Protein AF-0000000067928089 (afdb_homodimer)

Secondary structure (DSSP, 8-state):
---GGGEEPEEEEGGGT-SS--HHHHGGGHHHHHHTTEEEEEEE-S-GGG--HHHHHHHHHHHT-EEEEEEEE-TT--TTT-HHHHHHHHHHHHHHHHHHT-SEEEEEEEEETTB--SSPPPHHHHHHHHHHHHHHHHHHHTTT-EEEE----TTTBSS--SHHHHHHHHHHH--TTEEEEEEHHHHHHH-S-HHHHHHHHGGGEEEEEE--TTSSSTTSSS--HHHHHHHHHHTT--S-EEE---SS--HHHHHHHT--S-SSSSTTHHHHTHHHHHHHHHHHTT-EE-/---GGGEEPEEEEGGGT-SS--HHHHGGGHHHHHHTTEEEEEEE-S-GGG--HHHHHHHHHHHT-EEEEEEEE-TT--TTT-HHHHHHHHHHHHHHHHHHT-SEEEEEEEEETTB--SSPPPHHHHHHHHHHHHHHHHHHHTTT-EEEE----TTTBSS--SHHHHHHHHHHH--TTEEEEEEHHHHHHH-S-HHHHHHHHGGGEEEEEE--TTSSSTTSSS--HHHHHHHHHHTT--S-EEE---SS--HHHHHHHT--S-SSSSTTHHHHTHHHHHHHHHHHTT-EE-

Solvent-accessible surface area (backbone atoms only — not comparable to full-atom values): 28722 Å² total; per-residue (Å²): 128,84,53,79,89,65,33,20,36,18,28,37,32,43,25,57,79,31,53,51,79,46,64,86,71,47,56,82,45,41,68,62,40,46,74,72,28,47,32,29,42,32,37,61,48,84,55,49,87,72,56,58,39,67,60,50,28,50,51,28,62,73,72,65,34,46,54,38,40,28,40,59,39,53,72,88,49,44,36,60,85,37,36,68,60,44,49,56,63,46,47,54,48,54,50,47,26,55,59,44,67,26,56,34,40,36,32,30,72,62,46,27,54,40,42,61,86,42,45,54,64,49,69,65,52,53,50,27,31,38,54,37,46,43,51,47,41,51,56,33,44,77,66,67,24,32,39,23,39,36,41,30,33,55,75,30,19,50,79,35,39,36,34,52,49,47,41,53,48,46,62,69,48,60,58,87,47,53,28,34,26,47,35,42,38,25,40,52,37,51,26,51,34,52,46,59,32,46,60,46,22,51,92,38,55,59,37,34,37,47,32,22,37,51,36,25,30,48,87,60,24,54,57,60,54,63,57,41,33,33,27,46,45,73,70,62,67,59,49,43,46,21,40,44,34,53,63,26,60,37,75,89,50,14,38,56,66,50,52,51,61,78,38,40,96,53,56,64,37,41,56,72,46,13,49,59,46,50,43,50,42,26,43,76,41,71,36,42,62,64,129,84,52,79,87,64,32,20,37,18,27,36,33,41,25,58,78,31,52,54,79,45,63,85,70,47,56,82,45,43,68,62,41,47,74,74,27,46,32,29,42,32,37,62,49,84,53,48,88,72,57,60,38,67,60,50,28,49,50,29,61,72,71,64,34,47,54,38,41,29,39,56,40,54,73,87,48,42,36,59,85,37,37,67,60,45,48,58,64,44,46,55,49,51,50,48,26,54,58,42,66,24,58,36,42,36,32,30,71,62,45,27,54,43,42,60,85,43,45,54,65,47,69,66,52,53,52,26,30,38,54,37,46,44,54,48,41,52,57,32,46,77,65,67,25,32,39,22,40,35,41,30,31,55,73,30,18,50,78,35,40,36,35,52,50,46,41,53,48,46,61,69,46,62,57,85,46,53,29,35,27,47,33,42,38,26,40,54,37,51,25,52,32,55,47,60,31,44,62,48,21,50,93,39,54,58,38,35,36,45,32,23,35,49,34,26,30,48,88,59,25,54,59,61,56,64,56,40,33,34,28,45,44,72,71,61,68,59,49,44,45,21,40,43,36,53,63,26,60,37,75,89,49,14,39,55,67,50,53,51,60,77,39,40,96,52,57,64,38,41,56,74,45,13,49,58,46,50,44,51,42,26,43,76,40,71,34,42,62,64

Radius of gyration: 24.64 Å; Cα contacts (8 Å, |Δi|>4): 1255; chains: 2; bounding box: 46×76×65 Å

InterPro domains:
  IPR013022 Xylose isomerase-like, TIM barrel domain [PF01261] (31-259)
  IPR036237 Xylose isomerase-like superfamily [SSF51658] (7-278)
  IPR050312 IolE/XylA/MocC-like [PTHR12110] (1-279)

pLDDT: mean 94.79, std 8.37, range [29.94, 98.92]

Nearest PDB structures (foldseek):
  7dz2-assembly1_C  TM=9.523E-01  e=5.573E-34  Sinorhizobium fredii CCBAU 83666
  7ero-assembly1_D  TM=9.388E-01  e=3.739E-31  Agrobacterium sp. SUL3
  7cj9-assembly4_G  TM=9.215E-01  e=1.176E-25  Methylomonas sp. DH-1
  3vyl-assembly1_B  TM=9.339E-01  e=4.122E-25  Mesorhizobium loti
  2qum-assembly1_B  TM=8.944E-01  e=3.139E-24  Pseudomonas cichorii

Sequence (580 aa):
MNNEADMNTFGLHTFAIAPVWDLARIEPQMDRLKELGIGLMEIPLLRPEEIDTKRTRGFANHYGVELIPSLGLPRALDVVERPDEALDFLQPAFKVCNEVGAEALGGVTYGTIGKTTGRAPTQREIDGMCRFLERAAKSAKSRSLKLGIEPCNRYETHLINRGIDAARIIERVGAENIFIHLDTYHMHIEEESFASGFEAAAPYLGYVHVSEANRGVPGRGMLNWAACMKAIADIGYQGAITLESMNHVDVDIAGGLAVWRPVAEDPRDVIEVGLPFLREEAKKAGLTLGMNNEADMNTFGLHTFAIAPVWDLARIEPQMDRLKELGIGLMEIPLLRPEEIDTKRTRGFANHYGVELIPSLGLPRALDVVERPDEALDFLQPAFKVCNEVGAEALGGVTYGTIGKTTGRAPTQREIDGMCRFLERAAKSAKSRSLKLGIEPCNRYETHLINRGIDAARIIERVGAENIFIHLDTYHMHIEEESFASGFEAAAPYLGYVHVSEANRGVPGRGMLNWAACMKAIADIGYQGAITLESMNHVDVDIAGGLAVWRPVAEDPRDVIEVGLPFLREEAKKAGLTLG

Structure (mmCIF, N/CA/C/O backbone):
data_AF-0000000067928089-model_v1
#
loop_
_entity.id
_entity.type
_entity.pdbx_description
1 polymer 'Xylose isomerase domain-containing protein'
#
loop_
_atom_site.group_PDB
_atom_site.id
_atom_site.type_symbol
_atom_site.label_atom_id
_atom_site.label_alt_id
_atom_site.label_comp_id
_atom_site.label_asym_id
_atom_site.label_entity_id
_atom_site.label_seq_id
_atom_site.pdbx_PDB_ins_code
_atom_site.Cartn_x
_atom_site.Cartn_y
_atom_site.Cartn_z
_atom_site.occupancy
_atom_site.B_iso_or_equiv
_atom_site.auth_seq_id
_atom_site.auth_comp_id
_atom_site.auth_asym_id
_atom_site.auth_atom_id
_atom_site.pdbx_PDB_model_num
ATOM 1 N N . MET A 1 1 ? -12.22 -16.033 -35.729 1 29.94 1 MET A N 1
ATOM 2 C CA . MET A 1 1 ? -11.887 -17.285 -35.056 1 29.94 1 MET A CA 1
ATOM 3 C C . MET A 1 1 ? -10.69 -17.103 -34.129 1 29.94 1 MET A C 1
ATOM 5 O O . MET A 1 1 ? -9.546 -17.064 -34.586 1 29.94 1 MET A O 1
ATOM 9 N N . ASN A 1 2 ? -10.666 -16.148 -33.148 1 41.95 2 ASN A N 1
ATOM 10 C CA . ASN A 1 2 ? -9.553 -15.873 -32.245 1 41.95 2 ASN A CA 1
ATOM 11 C C . ASN A 1 2 ? -8.888 -17.161 -31.768 1 41.95 2 ASN A C 1
ATOM 13 O O . ASN A 1 2 ? -9.551 -18.041 -31.216 1 41.95 2 ASN A O 1
ATOM 17 N N . ASN A 1 3 ? -7.886 -17.597 -32.326 1 46.17 3 ASN A N 1
ATOM 18 C CA . ASN A 1 3 ? -7.21 -18.874 -32.122 1 46.17 3 ASN A CA 1
ATOM 19 C C . ASN A 1 3 ? -7.01 -19.173 -30.639 1 46.17 3 ASN A C 1
ATOM 21 O O . ASN A 1 3 ? -6.668 -18.279 -29.863 1 46.17 3 ASN A O 1
ATOM 25 N N . GLU A 1 4 ? -7.642 -20.311 -30.161 1 51.84 4 GLU A N 1
ATOM 26 C CA . GLU A 1 4 ? -7.445 -20.878 -28.83 1 51.84 4 GLU A CA 1
ATOM 27 C C . GLU A 1 4 ? -6.041 -20.586 -28.309 1 51.84 4 GLU A C 1
ATOM 29 O O . GLU A 1 4 ? -5.846 -20.402 -27.105 1 51.84 4 GLU A O 1
ATOM 34 N N . ALA A 1 5 ? -5.039 -20.465 -29.294 1 52.78 5 ALA A N 1
ATOM 35 C CA . ALA A 1 5 ? -3.623 -20.264 -28.994 1 52.78 5 ALA A CA 1
ATOM 36 C C . ALA A 1 5 ? -3.368 -18.852 -28.475 1 52.78 5 ALA A C 1
ATOM 38 O O . ALA A 1 5 ? -2.372 -18.607 -27.789 1 52.78 5 ALA A O 1
ATOM 39 N N . ASP A 1 6 ? -4.374 -17.946 -28.505 1 73.49 6 ASP A N 1
ATOM 40 C CA . ASP A 1 6 ? -4.134 -16.544 -28.177 1 73.49 6 ASP A CA 1
ATOM 41 C C . ASP A 1 6 ? -4.927 -16.126 -26.941 1 73.49 6 ASP A C 1
ATOM 43 O O . ASP A 1 6 ? -5.094 -14.933 -26.678 1 73.49 6 ASP A O 1
ATOM 47 N N . MET A 1 7 ? -5.345 -17.224 -26.191 1 90.72 7 MET A N 1
ATOM 48 C CA . MET A 1 7 ? -6.231 -16.938 -25.066 1 90.72 7 MET A CA 1
ATOM 49 C C . MET A 1 7 ? -5.521 -17.182 -23.739 1 90.72 7 MET A C 1
ATOM 51 O O . MET A 1 7 ? -4.793 -18.165 -23.591 1 90.72 7 MET A O 1
ATOM 55 N N . ASN A 1 8 ? -5.639 -16.284 -22.923 1 97.8 8 ASN A N 1
ATOM 56 C CA . ASN A 1 8 ? -5.192 -16.494 -21.551 1 97.8 8 ASN A CA 1
ATOM 57 C C . ASN A 1 8 ? -6.21 -17.297 -20.746 1 97.8 8 ASN A C 1
ATOM 59 O O . ASN A 1 8 ? -7.417 -17.09 -20.882 1 97.8 8 ASN A O 1
ATOM 63 N N . THR A 1 9 ? -5.718 -18.291 -20.01 1 98.4 9 THR A N 1
ATOM 64 C CA . THR A 1 9 ? -6.618 -18.942 -19.066 1 98.4 9 THR A CA 1
ATOM 65 C C . THR A 1 9 ? -7.08 -17.959 -17.993 1 98.4 9 THR A C 1
ATOM 67 O O . THR A 1 9 ? -6.266 -17.235 -17.416 1 98.4 9 THR A O 1
ATOM 70 N N . PHE A 1 10 ? -8.358 -17.859 -17.836 1 98.7 10 PHE A N 1
ATOM 71 C CA . PHE A 1 10 ? -8.932 -16.996 -16.811 1 98.7 10 PHE A CA 1
ATOM 72 C C . PHE A 1 10 ? -9.115 -17.757 -15.503 1 98.7 10 PHE A C 1
ATOM 74 O O . PHE A 1 10 ? -9.771 -18.801 -15.473 1 98.7 10 PHE A O 1
ATOM 81 N N . GLY A 1 11 ? -8.516 -17.251 -14.422 1 98.69 11 GLY A N 1
ATOM 82 C CA . GLY A 1 11 ? -8.521 -17.971 -13.158 1 98.69 11 GLY A CA 1
ATOM 83 C C . GLY A 1 11 ? -9.205 -17.208 -12.04 1 98.69 11 GLY A C 1
ATOM 84 O O . GLY A 1 11 ? -9.493 -16.018 -12.179 1 98.69 11 GLY A O 1
ATOM 85 N N . LEU A 1 12 ? -9.44 -17.915 -10.97 1 98.47 12 LEU A N 1
ATOM 86 C CA . LEU A 1 12 ? -10.036 -17.358 -9.761 1 98.47 12 LEU A CA 1
ATOM 87 C C . LEU A 1 12 ? -9.369 -17.926 -8.513 1 98.47 12 LEU A C 1
ATOM 89 O O . LEU A 1 12 ? -9.314 -19.145 -8.334 1 98.47 12 LEU A O 1
ATOM 93 N N . HIS A 1 13 ? -8.819 -17.074 -7.77 1 97.71 13 HIS A N 1
ATOM 94 C CA . HIS A 1 13 ? -8.394 -17.466 -6.431 1 97.71 13 HIS A CA 1
ATOM 95 C C . HIS A 1 13 ? -9.593 -17.777 -5.541 1 97.71 13 HIS A C 1
ATOM 97 O O . HIS A 1 13 ? -10.49 -16.944 -5.387 1 97.71 13 HIS A O 1
ATOM 103 N N . THR A 1 14 ? -9.618 -18.794 -4.849 1 96.15 14 THR A N 1
ATOM 104 C CA . THR A 1 14 ? -10.85 -19.296 -4.251 1 96.15 14 THR A CA 1
ATOM 105 C C . THR A 1 14 ? -11.156 -18.566 -2.947 1 96.15 14 THR A C 1
ATOM 107 O O . THR A 1 14 ? -12.237 -18.728 -2.377 1 96.15 14 THR A O 1
ATOM 110 N N . PHE A 1 15 ? -10.319 -17.655 -2.484 1 93.91 15 PHE A N 1
ATOM 111 C CA . PHE A 1 15 ? -10.663 -16.746 -1.397 1 93.91 15 PHE A CA 1
ATOM 112 C C . PHE A 1 15 ? -11.891 -15.916 -1.754 1 93.91 15 PHE A C 1
ATOM 114 O O . PHE A 1 15 ? -12.556 -15.371 -0.87 1 93.91 15 PHE A O 1
ATOM 121 N N . ALA A 1 16 ? -12.144 -15.828 -3.007 1 94.64 16 ALA A N 1
ATOM 122 C CA . ALA A 1 16 ? -13.346 -15.124 -3.445 1 94.64 16 ALA A CA 1
ATOM 123 C C . ALA A 1 16 ? -14.606 -15.863 -3.003 1 94.64 16 ALA A C 1
ATOM 125 O O . ALA A 1 16 ? -15.686 -15.272 -2.932 1 94.64 16 ALA A O 1
ATOM 126 N N . ILE A 1 17 ? -14.455 -17.164 -2.628 1 94.42 17 ILE A N 1
ATOM 127 C CA . ILE A 1 17 ? -15.62 -18.01 -2.393 1 94.42 17 ILE A CA 1
ATOM 128 C C . ILE A 1 17 ? -15.573 -18.571 -0.973 1 94.42 17 ILE A C 1
ATOM 130 O O . ILE A 1 17 ? -16.608 -18.698 -0.315 1 94.42 17 ILE A O 1
ATOM 134 N N . ALA A 1 18 ? -14.364 -18.944 -0.534 1 93.1 18 ALA A N 1
ATOM 135 C CA . ALA A 1 18 ? -14.178 -19.627 0.744 1 93.1 18 ALA A CA 1
ATOM 136 C C . ALA A 1 18 ? -12.816 -19.296 1.349 1 93.1 18 ALA A C 1
ATOM 138 O O . ALA A 1 18 ? -11.855 -19.031 0.623 1 93.1 18 ALA A O 1
ATOM 139 N N . PRO A 1 19 ? -12.698 -19.303 2.662 1 91.79 19 PRO A N 1
ATOM 140 C CA . PRO A 1 19 ? -11.436 -18.951 3.316 1 91.79 19 PRO A CA 1
ATOM 141 C C . PRO A 1 19 ? -10.38 -20.046 3.189 1 91.79 19 PRO A C 1
ATOM 143 O O . PRO A 1 19 ? -9.204 -19.813 3.483 1 91.79 19 PRO A O 1
ATOM 146 N N . VAL A 1 20 ? -10.833 -21.248 2.862 1 93.37 20 VAL A N 1
ATOM 147 C CA . VAL A 1 20 ? -9.969 -22.394 2.598 1 93.37 20 VAL A CA 1
ATOM 148 C C . VAL A 1 20 ? -10.495 -23.17 1.393 1 93.37 20 VAL A C 1
ATOM 150 O O . VAL A 1 20 ? -11.615 -22.934 0.935 1 93.37 20 VAL A O 1
ATOM 153 N N . TRP A 1 21 ? -9.682 -24.022 0.837 1 95.77 21 TRP A N 1
ATOM 154 C CA . TRP A 1 21 ? -10.175 -24.928 -0.195 1 95.77 21 TRP A CA 1
ATOM 155 C C . TRP A 1 21 ? -11.286 -25.821 0.35 1 95.77 21 TRP A C 1
ATOM 157 O O . TRP A 1 21 ? -11.048 -26.652 1.229 1 95.77 21 TRP A O 1
ATOM 167 N N . ASP A 1 22 ? -12.449 -25.568 -0.069 1 95.75 22 ASP A N 1
ATOM 168 C CA . ASP A 1 22 ? -13.651 -26.261 0.386 1 95.75 22 ASP A CA 1
ATOM 169 C C . ASP A 1 22 ? -14.581 -26.574 -0.784 1 95.75 22 ASP A C 1
ATOM 171 O O . ASP A 1 22 ? -15.398 -25.738 -1.176 1 95.75 22 ASP A O 1
ATOM 175 N N . LEU A 1 23 ? -14.551 -27.787 -1.226 1 97.31 23 LEU A N 1
ATOM 176 C CA . LEU A 1 23 ? -15.3 -28.179 -2.415 1 97.31 23 LEU A CA 1
ATOM 177 C C . LEU A 1 23 ? -16.801 -28.058 -2.175 1 97.31 23 LEU A C 1
ATOM 179 O O . LEU A 1 23 ? -17.562 -27.777 -3.104 1 97.31 23 LEU A O 1
ATOM 183 N N . ALA A 1 24 ? -17.208 -28.266 -0.963 1 97.02 24 ALA A N 1
ATOM 184 C CA . ALA A 1 24 ? -18.633 -28.166 -0.657 1 97.02 24 ALA A CA 1
ATOM 185 C C . ALA A 1 24 ? -19.15 -26.752 -0.906 1 97.02 24 ALA A C 1
ATOM 187 O O . ALA A 1 24 ? -20.323 -26.561 -1.233 1 97.02 24 ALA A O 1
ATOM 188 N N . ARG A 1 25 ? -18.326 -25.778 -0.767 1 96.11 25 ARG A N 1
ATOM 189 C CA . ARG A 1 25 ? -18.696 -24.385 -0.991 1 96.11 25 ARG A CA 1
ATOM 190 C C . ARG A 1 25 ? -18.431 -23.974 -2.436 1 96.11 25 ARG A C 1
ATOM 192 O O . ARG A 1 25 ? -19.141 -23.13 -2.987 1 96.11 25 ARG A O 1
ATOM 199 N N . ILE A 1 26 ? -17.464 -24.549 -3.055 1 97.53 26 ILE A N 1
ATOM 200 C CA . ILE A 1 26 ? -16.99 -24.122 -4.367 1 97.53 26 ILE A CA 1
ATOM 201 C C . ILE A 1 26 ? -17.823 -24.788 -5.459 1 97.53 26 ILE A C 1
ATOM 203 O O . ILE A 1 26 ? -18.266 -24.127 -6.401 1 97.53 26 ILE A O 1
ATOM 207 N N . GLU A 1 27 ? -18.105 -26.029 -5.318 1 97.83 27 GLU A N 1
ATOM 208 C CA . GLU A 1 27 ? -18.718 -26.834 -6.369 1 97.83 27 GLU A CA 1
ATOM 209 C C . GLU A 1 27 ? -20.077 -26.27 -6.775 1 97.83 27 GLU A C 1
ATOM 211 O O . GLU A 1 27 ? -20.391 -26.187 -7.964 1 97.83 27 GLU A O 1
ATOM 216 N N . PRO A 1 28 ? -20.881 -25.837 -5.821 1 97.71 28 PRO A N 1
ATOM 217 C CA . PRO A 1 28 ? -22.197 -25.321 -6.204 1 97.71 28 PRO A CA 1
ATOM 218 C C . PRO A 1 28 ? -22.109 -24.081 -7.091 1 97.71 28 PRO A C 1
ATOM 220 O O . PRO A 1 28 ? -23.099 -23.696 -7.72 1 97.71 28 PRO A O 1
ATOM 223 N N . GLN A 1 29 ? -20.977 -23.493 -7.138 1 97.15 29 GLN A N 1
ATOM 224 C CA . GLN A 1 29 ? -20.828 -22.25 -7.888 1 97.15 29 GLN A CA 1
ATOM 225 C C . GLN A 1 29 ? -20.199 -22.504 -9.254 1 97.15 29 GLN A C 1
ATOM 227 O O . GLN A 1 29 ? -20.092 -21.589 -10.074 1 97.15 29 GLN A O 1
ATOM 232 N N . MET A 1 30 ? -19.817 -23.681 -9.563 1 97.92 30 MET A N 1
ATOM 233 C CA . MET A 1 30 ? -18.933 -23.959 -10.692 1 97.92 30 MET A CA 1
ATOM 234 C C . MET A 1 30 ? -19.646 -23.704 -12.016 1 97.92 30 MET A C 1
ATOM 236 O O . MET A 1 30 ? -19.033 -23.233 -12.976 1 97.92 30 MET A O 1
ATOM 240 N N . ASP A 1 31 ? -20.914 -24.036 -12.098 1 97.55 31 ASP A N 1
ATOM 241 C CA . ASP A 1 31 ? -21.619 -23.788 -13.352 1 97.55 31 ASP A CA 1
ATOM 242 C C . ASP A 1 31 ? -21.578 -22.306 -13.721 1 97.55 31 ASP A C 1
ATOM 244 O O . ASP A 1 31 ? -21.263 -21.953 -14.859 1 97.55 31 ASP A O 1
ATOM 248 N N . ARG A 1 32 ? -21.858 -21.543 -12.758 1 96.98 32 ARG A N 1
ATOM 249 C CA . ARG A 1 32 ? -21.83 -20.1 -12.973 1 96.98 32 ARG A CA 1
ATOM 250 C C . ARG A 1 32 ? -20.42 -19.623 -13.304 1 96.98 32 ARG A C 1
ATOM 252 O O . ARG A 1 32 ? -20.232 -18.799 -14.202 1 96.98 32 ARG A O 1
ATOM 259 N N . LEU A 1 33 ? -19.453 -20.077 -12.624 1 98 33 LEU A N 1
ATOM 260 C CA . LEU A 1 33 ? -18.064 -19.69 -12.841 1 98 33 LEU A CA 1
ATOM 261 C C . LEU A 1 33 ? -17.6 -20.091 -14.237 1 98 33 LEU A C 1
ATOM 263 O O . LEU A 1 33 ? -16.878 -19.34 -14.897 1 98 33 LEU A O 1
ATOM 267 N N . LYS A 1 34 ? -18.015 -21.264 -14.665 1 97.7 34 LYS A N 1
ATOM 268 C CA . LYS A 1 34 ? -17.686 -21.708 -16.016 1 97.7 34 LYS A CA 1
ATOM 269 C C . LYS A 1 34 ? -18.32 -20.796 -17.063 1 97.7 34 LYS A C 1
ATOM 271 O O . LYS A 1 34 ? -17.699 -20.487 -18.082 1 97.7 34 LYS A O 1
ATOM 276 N N . GLU A 1 35 ? -19.514 -20.352 -16.791 1 97.12 35 GLU A N 1
ATOM 277 C CA . GLU A 1 35 ? -20.185 -19.415 -17.687 1 97.12 35 GLU A CA 1
ATOM 278 C C . GLU A 1 35 ? -19.423 -18.096 -17.778 1 97.12 35 GLU A C 1
ATOM 280 O O . GLU A 1 35 ? -19.435 -17.437 -18.82 1 97.12 35 GLU A O 1
ATOM 285 N N . LEU A 1 36 ? -18.756 -17.8 -16.732 1 97.02 36 LEU A N 1
ATOM 286 C CA . LEU A 1 36 ? -17.994 -16.557 -16.68 1 97.02 36 LEU A CA 1
ATOM 287 C C . LEU A 1 36 ? -16.594 -16.754 -17.253 1 97.02 36 LEU A C 1
ATOM 289 O O . LEU A 1 36 ? -15.791 -15.818 -17.276 1 97.02 36 LEU A O 1
ATOM 293 N N . GLY A 1 37 ? -16.313 -17.981 -17.613 1 96.62 37 GLY A N 1
ATOM 294 C CA . GLY A 1 37 ? -15.094 -18.24 -18.364 1 96.62 37 GLY A CA 1
ATOM 295 C C . GLY A 1 37 ? -13.953 -18.737 -17.496 1 96.62 37 GLY A C 1
ATOM 296 O O . GLY A 1 37 ? -12.808 -18.807 -17.948 1 96.62 37 GLY A O 1
ATOM 297 N N . ILE A 1 38 ? -14.199 -19.169 -16.314 1 98.37 38 ILE A N 1
ATOM 298 C CA . ILE A 1 38 ? -13.143 -19.602 -15.406 1 98.37 38 ILE A CA 1
ATOM 299 C C . ILE A 1 38 ? -12.634 -20.979 -15.825 1 98.37 38 ILE A C 1
ATOM 301 O O . ILE A 1 38 ? -13.411 -21.933 -15.915 1 98.37 38 ILE A O 1
ATOM 305 N N . GLY A 1 39 ? -11.364 -20.979 -16.033 1 98.44 39 GLY A N 1
ATOM 306 C CA . GLY A 1 39 ? -10.728 -22.223 -16.435 1 98.44 39 GLY A CA 1
ATOM 307 C C . GLY A 1 39 ? -9.648 -22.679 -15.472 1 98.44 39 GLY A C 1
ATOM 308 O O . GLY A 1 39 ? -9.075 -23.757 -15.639 1 98.44 39 GLY A O 1
ATOM 309 N N . LEU A 1 40 ? -9.398 -21.882 -14.466 1 98.7 40 LEU A N 1
ATOM 310 C CA . LEU A 1 40 ? -8.383 -22.21 -13.471 1 98.7 40 LEU A CA 1
ATOM 311 C C . LEU A 1 40 ? -8.842 -21.811 -12.073 1 98.7 40 LEU A C 1
ATOM 313 O O . LEU A 1 40 ? -9.397 -20.726 -11.883 1 98.7 40 LEU A O 1
ATOM 317 N N . MET A 1 41 ? -8.692 -22.706 -11.144 1 98.61 41 MET A N 1
ATOM 318 C CA . MET A 1 41 ? -8.934 -22.443 -9.728 1 98.61 41 MET A CA 1
ATOM 319 C C . MET A 1 41 ? -7.629 -22.46 -8.94 1 98.61 41 MET A C 1
ATOM 321 O O . MET A 1 41 ? -6.839 -23.398 -9.06 1 98.61 41 MET A O 1
ATOM 325 N N . GLU A 1 42 ? -7.415 -21.449 -8.205 1 98.47 42 GLU A N 1
ATOM 326 C CA . GLU A 1 42 ? -6.235 -21.42 -7.346 1 98.47 42 GLU A CA 1
ATOM 327 C C . GLU A 1 42 ? -6.562 -21.92 -5.942 1 98.47 42 GLU A C 1
ATOM 329 O O . GLU A 1 42 ? -7.509 -21.444 -5.313 1 98.47 42 GLU A O 1
ATOM 334 N N . ILE A 1 43 ? -5.752 -22.783 -5.44 1 97.93 43 ILE A N 1
ATOM 335 C CA . ILE A 1 43 ? -5.935 -23.42 -4.14 1 97.93 43 ILE A CA 1
ATOM 336 C C . ILE A 1 43 ? -5.019 -22.764 -3.11 1 97.93 43 ILE A C 1
ATOM 338 O O . ILE A 1 43 ? -3.796 -22.911 -3.174 1 97.93 43 ILE A O 1
ATOM 342 N N . PRO A 1 44 ? -5.581 -22.044 -2.199 1 95.65 44 PRO A N 1
ATOM 343 C CA . PRO A 1 44 ? -4.726 -21.599 -1.096 1 95.65 44 PRO A CA 1
ATOM 344 C C . PRO A 1 44 ? -4.29 -22.747 -0.188 1 95.65 44 PRO A C 1
ATOM 346 O O . PRO A 1 44 ? -5.131 -23.396 0.44 1 95.65 44 PRO A O 1
ATOM 349 N N . LEU A 1 45 ? -3.038 -23.001 -0.108 1 95.29 45 LEU A N 1
ATOM 350 C CA . LEU A 1 45 ? -2.529 -24.107 0.696 1 95.29 45 LEU A CA 1
ATOM 351 C C . LEU A 1 45 ? -2.19 -23.642 2.108 1 95.29 45 LEU A C 1
ATOM 353 O O . LEU A 1 45 ? -1.014 -23.525 2.462 1 95.29 45 LEU A O 1
ATOM 357 N N . LEU A 1 46 ? -3.138 -23.557 2.906 1 90.75 46 LEU A N 1
ATOM 358 C CA . LEU A 1 46 ? -2.94 -23.187 4.303 1 90.75 46 LEU A CA 1
ATOM 359 C C . LEU A 1 46 ? -2.561 -24.404 5.14 1 90.75 46 LEU A C 1
ATOM 361 O O . LEU A 1 46 ? -1.693 -24.319 6.01 1 90.75 46 LEU A O 1
ATOM 365 N N . ARG A 1 47 ? -3.193 -25.478 4.785 1 92.08 47 ARG A N 1
ATOM 366 C CA . ARG A 1 47 ? -2.978 -26.778 5.414 1 92.08 47 ARG A CA 1
ATOM 367 C C . ARG A 1 47 ? -2.968 -27.894 4.374 1 92.08 47 ARG A C 1
ATOM 369 O O . ARG A 1 47 ? -3.963 -28.601 4.206 1 92.08 47 ARG A O 1
ATOM 376 N N . PRO A 1 48 ? -1.831 -28.029 3.79 1 94.83 48 PRO A N 1
ATOM 377 C CA . PRO A 1 48 ? -1.762 -28.966 2.666 1 94.83 48 PRO A CA 1
ATOM 378 C C . PRO A 1 48 ? -2.209 -30.376 3.045 1 94.83 48 PRO A C 1
ATOM 380 O O . PRO A 1 48 ? -2.802 -31.081 2.225 1 94.83 48 PRO A O 1
ATOM 383 N N . GLU A 1 49 ? -2.004 -30.75 4.263 1 92.92 49 GLU A N 1
ATOM 384 C CA . GLU A 1 49 ? -2.292 -32.108 4.716 1 92.92 49 GLU A CA 1
ATOM 385 C C . GLU A 1 49 ? -3.796 -32.36 4.782 1 92.92 49 GLU A C 1
ATOM 387 O O . GLU A 1 49 ? -4.236 -33.511 4.836 1 92.92 49 GLU A O 1
ATOM 392 N N . GLU A 1 50 ? -4.522 -31.345 4.746 1 93.67 50 GLU A N 1
ATOM 393 C CA . GLU A 1 50 ? -5.968 -31.476 4.897 1 93.67 50 GLU A CA 1
ATOM 394 C C . GLU A 1 50 ? -6.662 -31.54 3.54 1 93.67 50 GLU A C 1
ATOM 396 O O . GLU A 1 50 ? -7.867 -31.787 3.464 1 93.67 50 GLU A O 1
ATOM 401 N N . ILE A 1 51 ? -5.928 -31.393 2.53 1 96.77 51 ILE A N 1
ATOM 402 C CA . ILE A 1 51 ? -6.525 -31.383 1.199 1 96.77 51 ILE A CA 1
ATOM 403 C C . ILE A 1 51 ? -6.828 -32.814 0.759 1 96.77 51 ILE A C 1
ATOM 405 O O . ILE A 1 51 ? -5.941 -33.671 0.759 1 96.77 51 ILE A O 1
ATOM 409 N N . ASP A 1 52 ? -8.052 -33.112 0.469 1 97.74 52 ASP A N 1
ATOM 410 C CA . ASP A 1 52 ? -8.415 -34.357 -0.2 1 97.74 52 ASP A CA 1
ATOM 411 C C . ASP A 1 52 ? -8.03 -34.32 -1.677 1 97.74 52 ASP A C 1
ATOM 413 O O . ASP A 1 52 ? -8.827 -33.909 -2.522 1 97.74 52 ASP A O 1
ATOM 417 N N . THR A 1 53 ? -6.86 -34.767 -1.966 1 98.49 53 THR A N 1
ATOM 418 C CA . THR A 1 53 ? -6.272 -34.575 -3.287 1 98.49 53 THR A CA 1
ATOM 419 C C . THR A 1 53 ? -7.012 -35.403 -4.334 1 98.49 53 THR A C 1
ATOM 421 O O . THR A 1 53 ? -7.137 -34.986 -5.488 1 98.49 53 THR A O 1
ATOM 424 N N . LYS A 1 54 ? -7.498 -36.581 -3.979 1 98.44 54 LYS A N 1
ATOM 425 C CA . LYS A 1 54 ? -8.255 -37.399 -4.922 1 98.44 54 LYS A CA 1
ATOM 426 C C . LYS A 1 54 ? -9.547 -36.703 -5.339 1 98.44 54 LYS A C 1
ATOM 428 O O . LYS A 1 54 ? -9.843 -36.594 -6.531 1 98.44 54 LYS A O 1
ATOM 433 N N . ARG A 1 55 ? -10.214 -36.238 -4.324 1 98.4 55 ARG A N 1
ATOM 434 C CA . ARG A 1 55 ? -11.459 -35.535 -4.611 1 98.4 55 ARG A CA 1
ATOM 435 C C . ARG A 1 55 ? -11.197 -34.253 -5.394 1 98.4 55 ARG A C 1
ATOM 437 O O . ARG A 1 55 ? -11.971 -33.892 -6.283 1 98.4 55 ARG A O 1
ATOM 444 N N . THR A 1 56 ? -10.202 -33.574 -5.056 1 98.71 56 THR A N 1
ATOM 445 C CA . THR A 1 56 ? -9.833 -32.329 -5.721 1 98.71 56 THR A CA 1
ATOM 446 C C . THR A 1 56 ? -9.495 -32.578 -7.188 1 98.71 56 THR A C 1
ATOM 448 O O . THR A 1 56 ? -9.954 -31.847 -8.069 1 98.71 56 THR A O 1
ATOM 451 N N . ARG A 1 57 ? -8.711 -33.579 -7.461 1 98.48 57 ARG A N 1
ATOM 452 C CA . ARG A 1 57 ? -8.389 -33.935 -8.84 1 98.48 57 ARG A CA 1
ATOM 453 C C . ARG A 1 57 ? -9.645 -34.325 -9.612 1 98.48 57 ARG A C 1
ATOM 455 O O . ARG A 1 57 ? -9.805 -33.953 -10.776 1 98.48 57 ARG A O 1
ATOM 462 N N . GLY A 1 58 ? -10.476 -35.125 -8.963 1 98.56 58 GLY A N 1
ATOM 463 C CA . GLY A 1 58 ? -11.748 -35.476 -9.574 1 98.56 58 GLY A CA 1
ATOM 464 C C . GLY A 1 58 ? -12.595 -34.267 -9.923 1 98.56 58 GLY A C 1
ATOM 465 O O . GLY A 1 58 ? -13.199 -34.215 -10.996 1 98.56 58 GLY A O 1
ATOM 466 N N . PHE A 1 59 ? -12.703 -33.352 -8.979 1 98.36 59 PHE A N 1
ATOM 467 C CA . PHE A 1 59 ? -13.396 -32.085 -9.184 1 98.36 59 PHE A CA 1
ATOM 468 C C . PHE A 1 59 ? -12.863 -31.371 -10.421 1 98.36 59 PHE A C 1
ATOM 470 O O . PHE A 1 59 ? -13.636 -30.954 -11.285 1 98.36 59 PHE A O 1
ATOM 477 N N . ALA A 1 60 ? -11.553 -31.223 -10.535 1 98.52 60 ALA A N 1
ATOM 478 C CA . ALA A 1 60 ? -10.922 -30.525 -11.651 1 98.52 60 ALA A CA 1
ATOM 479 C C . ALA A 1 60 ? -11.223 -31.222 -12.975 1 98.52 60 ALA A C 1
ATOM 481 O O . ALA A 1 60 ? -11.512 -30.565 -13.978 1 98.52 60 ALA A O 1
ATOM 482 N N . ASN A 1 61 ? -11.15 -32.535 -12.98 1 98.31 61 ASN A N 1
ATOM 483 C CA . ASN A 1 61 ? -11.454 -33.313 -14.176 1 98.31 61 ASN A CA 1
ATOM 484 C C . ASN A 1 61 ? -12.914 -33.158 -14.59 1 98.31 61 ASN A C 1
ATOM 486 O O . ASN A 1 61 ? -13.215 -33.008 -15.776 1 98.31 61 ASN A O 1
ATOM 490 N N . HIS A 1 62 ? -13.734 -33.211 -13.603 1 98.42 62 HIS A N 1
ATOM 491 C CA . HIS A 1 62 ? -15.166 -33.128 -13.87 1 98.42 62 HIS A CA 1
ATOM 492 C C . HIS A 1 62 ? -15.529 -31.797 -14.52 1 98.42 62 HIS A C 1
ATOM 494 O O . HIS A 1 62 ? -16.281 -31.763 -15.496 1 98.42 62 HIS A O 1
ATOM 500 N N . TYR A 1 63 ? -15.014 -30.719 -14.076 1 98.36 63 TYR A N 1
ATOM 501 C CA . TYR A 1 63 ? -15.405 -29.393 -14.54 1 98.36 63 TYR A CA 1
ATOM 502 C C . TYR A 1 63 ? -14.453 -28.889 -15.618 1 98.36 63 TYR A C 1
ATOM 504 O O . TYR A 1 63 ? -14.691 -27.843 -16.226 1 98.36 63 TYR A O 1
ATOM 512 N N . GLY A 1 64 ? -13.333 -29.619 -15.826 1 98.04 64 GLY A N 1
ATOM 513 C CA . GLY A 1 64 ? -12.372 -29.213 -16.839 1 98.04 64 GLY A CA 1
ATOM 514 C C . GLY A 1 64 ? -11.645 -27.928 -16.491 1 98.04 64 GLY A C 1
ATOM 515 O O . GLY A 1 64 ? -11.534 -27.026 -17.324 1 98.04 64 GLY A O 1
ATOM 516 N N . VAL A 1 65 ? -11.226 -27.802 -15.283 1 98.44 65 VAL A N 1
ATOM 517 C CA . VAL A 1 65 ? -10.479 -26.623 -14.858 1 98.44 65 VAL A CA 1
ATOM 518 C C . VAL A 1 65 ? -9.064 -27.027 -14.452 1 98.44 65 VAL A C 1
ATOM 520 O O . VAL A 1 65 ? -8.84 -28.148 -13.989 1 98.44 65 VAL A O 1
ATOM 523 N N . GLU A 1 66 ? -8.155 -26.135 -14.676 1 98.55 66 GLU A N 1
ATOM 524 C CA . GLU A 1 66 ? -6.799 -26.292 -14.159 1 98.55 66 GLU A CA 1
ATOM 525 C C . GLU A 1 66 ? -6.718 -25.885 -12.691 1 98.55 66 GLU A C 1
ATOM 527 O O . GLU A 1 66 ? -7.572 -25.144 -12.198 1 98.55 66 GLU A O 1
ATOM 532 N N . LEU A 1 67 ? -5.78 -26.452 -12.032 1 98.76 67 LEU A N 1
ATOM 533 C CA . LEU A 1 67 ? -5.541 -26.115 -10.633 1 98.76 67 LEU A CA 1
ATOM 534 C C . LEU A 1 67 ? -4.139 -25.547 -10.442 1 98.76 67 LEU A C 1
ATOM 536 O O . LEU A 1 67 ? -3.183 -26.022 -11.06 1 98.76 67 LEU A O 1
ATOM 540 N N . ILE A 1 68 ? -3.994 -24.528 -9.634 1 98.69 68 ILE A N 1
ATOM 541 C CA . ILE A 1 68 ? -2.681 -24.071 -9.192 1 98.69 68 ILE A CA 1
ATOM 542 C C . ILE A 1 68 ? -2.709 -23.797 -7.69 1 98.69 68 ILE A C 1
ATOM 544 O O . ILE A 1 68 ? -3.49 -22.968 -7.218 1 98.69 68 ILE A O 1
ATOM 548 N N . PRO A 1 69 ? -1.948 -24.539 -6.892 1 98.65 69 PRO A N 1
ATOM 549 C CA . PRO A 1 69 ? -1.79 -24.254 -5.464 1 98.65 69 PRO A CA 1
ATOM 550 C C . PRO A 1 69 ? -0.824 -23.102 -5.195 1 98.65 69 PRO A C 1
ATOM 552 O O . PRO A 1 69 ? 0.117 -22.889 -5.964 1 98.65 69 PRO A O 1
ATOM 555 N N . SER A 1 70 ? -1.078 -22.384 -4.225 1 97.24 70 SER A N 1
ATOM 556 C CA . SER A 1 70 ? -0.194 -21.311 -3.782 1 97.24 70 SER A CA 1
ATOM 557 C C . SER A 1 70 ? -0.099 -21.266 -2.261 1 97.24 70 SER A C 1
ATOM 559 O O . SER A 1 70 ? -0.98 -21.773 -1.563 1 97.24 70 SER A O 1
ATOM 561 N N . LEU A 1 71 ? 0.971 -20.742 -1.767 1 95.25 71 LEU A N 1
ATOM 562 C CA . LEU A 1 71 ? 1.113 -20.535 -0.33 1 95.25 71 LEU A CA 1
ATOM 563 C C . LEU A 1 71 ? 2.137 -19.443 -0.037 1 95.25 71 LEU A C 1
ATOM 565 O O . LEU A 1 71 ? 2.8 -18.947 -0.95 1 95.25 71 LEU A O 1
ATOM 569 N N . GLY A 1 72 ? 2.162 -18.992 1.151 1 92.98 72 GLY A N 1
ATOM 570 C CA . GLY A 1 72 ? 3.235 -18.219 1.754 1 92.98 72 GLY A CA 1
ATOM 571 C C . GLY A 1 72 ? 3.863 -18.903 2.953 1 92.98 72 GLY A C 1
ATOM 572 O O . GLY A 1 72 ? 3.172 -19.57 3.726 1 92.98 72 GLY A O 1
ATOM 573 N N . LEU A 1 73 ? 5.137 -18.745 3.057 1 93.22 73 LEU A N 1
ATOM 574 C CA . LEU A 1 73 ? 5.78 -19.306 4.24 1 93.22 73 LEU A CA 1
ATOM 575 C C . LEU A 1 73 ? 5.326 -18.581 5.502 1 93.22 73 LEU A C 1
ATOM 577 O O . LEU A 1 73 ? 5.109 -17.367 5.481 1 93.22 73 LEU A O 1
ATOM 581 N N . PRO A 1 74 ? 5.169 -19.336 6.536 1 88.77 74 PRO A N 1
ATOM 582 C CA . PRO A 1 74 ? 4.703 -18.699 7.77 1 88.77 74 PRO A CA 1
ATOM 583 C C . PRO A 1 74 ? 5.761 -17.798 8.404 1 88.77 74 PRO A C 1
ATOM 585 O O . PRO A 1 74 ? 6.956 -17.972 8.152 1 88.77 74 PRO A O 1
ATOM 588 N N . ARG A 1 75 ? 5.339 -16.918 9.259 1 84.45 75 ARG A N 1
ATOM 589 C CA . ARG A 1 75 ? 6.165 -15.884 9.876 1 84.45 75 ARG A CA 1
ATOM 590 C C . ARG A 1 75 ? 7.311 -16.501 10.671 1 84.45 75 ARG A C 1
ATOM 592 O O . ARG A 1 75 ? 8.398 -15.925 10.75 1 84.45 75 ARG A O 1
ATOM 599 N N . ALA A 1 76 ? 7.118 -17.64 11.184 1 86.71 76 ALA A N 1
ATOM 600 C CA . ALA A 1 76 ? 8.089 -18.275 12.071 1 86.71 76 ALA A CA 1
ATOM 601 C C . ALA A 1 76 ? 9.243 -18.88 11.277 1 86.71 76 ALA A C 1
ATOM 603 O O . ALA A 1 76 ? 10.289 -19.21 11.843 1 86.71 76 ALA A O 1
ATOM 604 N N . LEU A 1 77 ? 9.085 -19.008 10.057 1 91.83 77 LEU A N 1
ATOM 605 C CA . LEU A 1 77 ? 10.09 -19.69 9.249 1 91.83 77 LEU A CA 1
ATOM 606 C C . LEU A 1 77 ? 11.06 -18.689 8.63 1 91.83 77 LEU A C 1
ATOM 608 O O . LEU A 1 77 ? 10.638 -17.704 8.02 1 91.83 77 LEU A O 1
ATOM 612 N N . ASP A 1 78 ? 12.351 -18.885 8.853 1 94.03 78 ASP A N 1
ATOM 613 C CA . ASP A 1 78 ? 13.417 -18.062 8.29 1 94.03 78 ASP A CA 1
ATOM 614 C C . ASP A 1 78 ? 14.251 -18.854 7.287 1 94.03 78 ASP A C 1
ATOM 616 O O . ASP A 1 78 ? 15.027 -19.732 7.672 1 94.03 78 ASP A O 1
ATOM 620 N N . VAL A 1 79 ? 14.185 -18.493 6.064 1 96.29 79 VAL A N 1
ATOM 621 C CA . VAL A 1 79 ? 14.794 -19.29 5.004 1 96.29 79 VAL A CA 1
ATOM 622 C C . VAL A 1 79 ? 16.313 -19.133 5.046 1 96.29 79 VAL A C 1
ATOM 624 O O . VAL A 1 79 ? 17.043 -19.941 4.468 1 96.29 79 VAL A O 1
ATOM 627 N N . VAL A 1 80 ? 16.799 -18.069 5.616 1 95.57 80 VAL A N 1
ATOM 628 C CA . VAL A 1 80 ? 18.234 -17.824 5.713 1 95.57 80 VAL A CA 1
ATOM 629 C C . VAL A 1 80 ? 18.815 -18.618 6.881 1 95.57 80 VAL A C 1
ATOM 631 O O . VAL A 1 80 ? 19.799 -19.344 6.718 1 95.57 80 VAL A O 1
ATOM 634 N N . GLU A 1 81 ? 18.118 -18.613 8.002 1 95.6 81 GLU A N 1
ATOM 635 C CA . GLU A 1 81 ? 18.642 -19.204 9.23 1 95.6 81 GLU A CA 1
ATOM 636 C C . GLU A 1 81 ? 18.277 -20.682 9.33 1 95.6 81 GLU A C 1
ATOM 638 O O . GLU A 1 81 ? 19.015 -21.47 9.926 1 95.6 81 GLU A O 1
ATOM 643 N N . ARG A 1 82 ? 17.149 -21.017 8.761 1 96.25 82 ARG A N 1
ATOM 644 C CA . ARG A 1 82 ? 16.639 -22.379 8.888 1 96.25 82 ARG A CA 1
ATOM 645 C C . ARG A 1 82 ? 16.157 -22.911 7.543 1 96.25 82 ARG A C 1
ATOM 647 O O . ARG A 1 82 ? 15.015 -23.358 7.419 1 96.25 82 ARG A O 1
ATOM 654 N N . PRO A 1 83 ? 17.03 -22.911 6.631 1 96.74 83 PRO A N 1
ATOM 655 C CA . PRO A 1 83 ? 16.643 -23.288 5.269 1 96.74 83 PRO A CA 1
ATOM 656 C C . PRO A 1 83 ? 16.077 -24.704 5.187 1 96.74 83 PRO A C 1
ATOM 658 O O . PRO A 1 83 ? 15.187 -24.971 4.376 1 96.74 83 PRO A O 1
ATOM 661 N N . ASP A 1 84 ? 16.554 -25.649 6.018 1 97.75 84 ASP A N 1
ATOM 662 C CA . ASP A 1 84 ? 16.067 -27.025 5.977 1 97.75 84 ASP A CA 1
ATOM 663 C C . ASP A 1 84 ? 14.616 -27.107 6.446 1 97.75 84 ASP A C 1
ATOM 665 O O . ASP A 1 84 ? 13.806 -27.821 5.85 1 97.75 84 ASP A O 1
ATOM 669 N N . GLU A 1 85 ? 14.337 -26.372 7.469 1 97.12 85 GLU A N 1
ATOM 670 C CA . GLU A 1 85 ? 12.962 -26.334 7.958 1 97.12 85 GLU A CA 1
ATOM 671 C C . GLU A 1 85 ? 12.023 -25.728 6.918 1 97.12 85 GLU A C 1
ATOM 673 O O . GLU A 1 85 ? 10.899 -26.202 6.738 1 97.12 85 GLU A O 1
ATOM 678 N N . ALA A 1 86 ? 12.5 -24.721 6.292 1 96.8 86 ALA A N 1
ATOM 679 C CA . ALA A 1 86 ? 11.705 -24.069 5.254 1 96.8 86 ALA A CA 1
ATOM 680 C C . ALA A 1 86 ? 11.461 -25.01 4.078 1 96.8 86 ALA A C 1
ATOM 682 O O . ALA A 1 86 ? 10.356 -25.058 3.532 1 96.8 86 ALA A O 1
ATOM 683 N N . LEU A 1 87 ? 12.479 -25.742 3.688 1 97.52 87 LEU A N 1
ATOM 684 C CA . LEU A 1 87 ? 12.333 -26.705 2.603 1 97.52 87 LEU A CA 1
ATOM 685 C C . LEU A 1 87 ? 11.355 -27.811 2.985 1 97.52 87 LEU A C 1
ATOM 687 O O . LEU A 1 87 ? 10.508 -28.203 2.179 1 97.52 87 LEU A O 1
ATOM 691 N N . ASP A 1 88 ? 11.471 -28.265 4.233 1 97.4 88 ASP A N 1
ATOM 692 C CA . ASP A 1 88 ? 10.561 -29.292 4.731 1 97.4 88 ASP A CA 1
ATOM 693 C C . ASP A 1 88 ? 9.113 -28.809 4.693 1 97.4 88 ASP A C 1
ATOM 695 O O . ASP A 1 88 ? 8.2 -29.59 4.42 1 97.4 88 ASP A O 1
ATOM 699 N N . PHE A 1 89 ? 8.934 -27.578 4.958 1 96.36 89 PHE A N 1
ATOM 700 C CA . PHE A 1 89 ? 7.606 -26.975 4.953 1 96.36 89 PHE A CA 1
ATOM 701 C C . PHE A 1 89 ? 6.991 -27.031 3.56 1 96.36 89 PHE A C 1
ATOM 703 O O . PHE A 1 89 ? 5.775 -27.169 3.418 1 96.36 89 PHE A O 1
ATOM 710 N N . LEU A 1 90 ? 7.787 -26.975 2.502 1 97.7 90 LEU A N 1
ATOM 711 C CA . LEU A 1 90 ? 7.294 -26.939 1.129 1 97.7 90 LEU A CA 1
ATOM 712 C C . LEU A 1 90 ? 6.952 -28.342 0.638 1 97.7 90 LEU A C 1
ATOM 714 O O . LEU A 1 90 ? 6.208 -28.501 -0.332 1 97.7 90 LEU A O 1
ATOM 718 N N . GLN A 1 91 ? 7.443 -29.388 1.257 1 97.94 91 GLN A N 1
ATOM 719 C CA . GLN A 1 91 ? 7.335 -30.751 0.745 1 97.94 91 GLN A CA 1
ATOM 720 C C . GLN A 1 91 ? 5.876 -31.187 0.646 1 97.94 91 GLN A C 1
ATOM 722 O O . GLN A 1 91 ? 5.448 -31.709 -0.385 1 97.94 91 GLN A O 1
ATOM 727 N N . PRO A 1 92 ? 5.097 -30.949 1.71 1 98.17 92 PRO A N 1
ATOM 728 C CA . PRO A 1 92 ? 3.685 -31.321 1.59 1 98.17 92 PRO A CA 1
ATOM 729 C C . PRO A 1 92 ? 2.969 -30.566 0.473 1 98.17 92 PRO A C 1
ATOM 731 O O . PRO A 1 92 ? 2.05 -31.103 -0.15 1 98.17 92 PRO A O 1
ATOM 734 N N . ALA A 1 93 ? 3.368 -29.315 0.251 1 98.33 93 ALA A N 1
ATOM 735 C CA . ALA A 1 93 ? 2.773 -28.527 -0.825 1 98.33 93 ALA A CA 1
ATOM 736 C C . ALA A 1 93 ? 3.103 -29.125 -2.19 1 98.33 93 ALA A C 1
ATOM 738 O O . ALA A 1 93 ? 2.234 -29.219 -3.06 1 98.33 93 ALA A O 1
ATOM 739 N N . PHE A 1 94 ? 4.361 -29.538 -2.369 1 98.63 94 PHE A N 1
ATOM 740 C CA . PHE A 1 94 ? 4.76 -30.195 -3.607 1 98.63 94 PHE A CA 1
ATOM 741 C C . PHE A 1 94 ? 3.961 -31.474 -3.823 1 98.63 94 PHE A C 1
ATOM 743 O O . PHE A 1 94 ? 3.526 -31.759 -4.941 1 98.63 94 PHE A O 1
ATOM 750 N N . LYS A 1 95 ? 3.796 -32.189 -2.781 1 98.4 95 LYS A N 1
ATOM 751 C CA . LYS A 1 95 ? 3.016 -33.42 -2.87 1 98.4 95 LYS A CA 1
ATOM 752 C C . LYS A 1 95 ? 1.593 -33.136 -3.342 1 98.4 95 LYS A C 1
ATOM 754 O O . LYS A 1 95 ? 1.064 -33.846 -4.199 1 98.4 95 LYS A O 1
ATOM 759 N N . VAL A 1 96 ? 0.958 -32.135 -2.742 1 98.73 96 VAL A N 1
ATOM 760 C CA . VAL A 1 96 ? -0.395 -31.765 -3.145 1 98.73 96 VAL A CA 1
ATOM 761 C C . VAL A 1 96 ? -0.407 -31.383 -4.623 1 98.73 96 VAL A C 1
ATOM 763 O O . VAL A 1 96 ? -1.285 -31.813 -5.375 1 98.73 96 VAL A O 1
ATOM 766 N N . CYS A 1 97 ? 0.551 -30.553 -5.063 1 98.75 97 CYS A N 1
ATOM 767 C CA . CYS A 1 97 ? 0.623 -30.163 -6.466 1 98.75 97 CYS A CA 1
ATOM 768 C C . CYS A 1 97 ? 0.612 -31.388 -7.374 1 98.75 97 CYS A C 1
ATOM 770 O O . CYS A 1 97 ? -0.202 -31.476 -8.294 1 98.75 97 CYS A O 1
ATOM 772 N N . ASN A 1 98 ? 1.47 -32.347 -7.099 1 98.63 98 ASN A N 1
ATOM 773 C CA . ASN A 1 98 ? 1.544 -33.555 -7.914 1 98.63 98 ASN A CA 1
ATOM 774 C C . ASN A 1 98 ? 0.227 -34.325 -7.897 1 98.63 98 ASN A C 1
ATOM 776 O O . ASN A 1 98 ? -0.266 -34.744 -8.946 1 98.63 98 ASN A O 1
ATOM 780 N N . GLU A 1 99 ? -0.308 -34.477 -6.749 1 98.6 99 GLU A N 1
ATOM 781 C CA . GLU A 1 99 ? -1.473 -35.341 -6.58 1 98.6 99 GLU A CA 1
ATOM 782 C C . GLU A 1 99 ? -2.714 -34.724 -7.217 1 98.6 99 GLU A C 1
ATOM 784 O O . GLU A 1 99 ? -3.601 -35.442 -7.683 1 98.6 99 GLU A O 1
ATOM 789 N N . VAL A 1 100 ? -2.804 -33.424 -7.28 1 98.61 100 VAL A N 1
ATOM 790 C CA . VAL A 1 100 ? -3.991 -32.803 -7.858 1 98.61 100 VAL A CA 1
ATOM 791 C C . VAL A 1 100 ? -3.767 -32.544 -9.347 1 98.61 100 VAL A C 1
ATOM 793 O O . VAL A 1 100 ? -4.674 -32.091 -10.048 1 98.61 100 VAL A O 1
ATOM 796 N N . GLY A 1 101 ? -2.509 -32.738 -9.81 1 98.28 101 GLY A N 1
ATOM 797 C CA . GLY A 1 101 ? -2.199 -32.603 -11.224 1 98.28 101 GLY A CA 1
ATOM 798 C C . GLY A 1 101 ? -1.76 -31.203 -11.608 1 98.28 101 GLY A C 1
ATOM 799 O O . GLY A 1 101 ? -1.844 -30.818 -12.776 1 98.28 101 GLY A O 1
ATOM 800 N N . ALA A 1 102 ? -1.351 -30.425 -10.668 1 98.45 102 ALA A N 1
ATOM 801 C CA . ALA A 1 102 ? -0.842 -29.085 -10.946 1 98.45 102 ALA A CA 1
ATOM 802 C C . ALA A 1 102 ? 0.607 -29.136 -11.423 1 98.45 102 ALA A C 1
ATOM 804 O O . ALA A 1 102 ? 1.362 -30.034 -11.04 1 98.45 102 ALA A O 1
ATOM 805 N N . GLU A 1 103 ? 0.983 -28.154 -12.159 1 98 103 GLU A N 1
ATOM 806 C CA . GLU A 1 103 ? 2.323 -28.138 -12.738 1 98 103 GLU A CA 1
ATOM 807 C C . GLU A 1 103 ? 3.243 -27.192 -11.972 1 98 103 GLU A C 1
ATOM 809 O O . GLU A 1 103 ? 4.443 -27.125 -12.249 1 98 103 GLU A O 1
ATOM 814 N N . ALA A 1 104 ? 2.659 -26.478 -11.024 1 98.72 104 ALA A N 1
ATOM 815 C CA . ALA A 1 104 ? 3.451 -25.432 -10.381 1 98.72 104 ALA A CA 1
ATOM 816 C C . ALA A 1 104 ? 2.898 -25.097 -8.999 1 98.72 104 ALA A C 1
ATOM 818 O O . ALA A 1 104 ? 1.739 -25.393 -8.698 1 98.72 104 ALA A O 1
ATOM 819 N N . LEU A 1 105 ? 3.744 -24.574 -8.189 1 98.83 105 LEU A N 1
ATOM 820 C CA . LEU A 1 105 ? 3.412 -23.928 -6.925 1 98.83 105 LEU A CA 1
ATOM 821 C C . LEU A 1 105 ? 3.734 -22.438 -6.975 1 98.83 105 LEU A C 1
ATOM 823 O O . LEU A 1 105 ? 4.85 -22.051 -7.329 1 98.83 105 LEU A O 1
ATOM 827 N N . GLY A 1 106 ? 2.764 -21.585 -6.69 1 98.12 106 GLY A N 1
ATOM 828 C CA . GLY A 1 106 ? 2.989 -20.148 -6.681 1 98.12 106 GLY A CA 1
ATOM 829 C C . GLY A 1 106 ? 2.984 -19.552 -5.286 1 98.12 106 GLY A C 1
ATOM 830 O O . GLY A 1 106 ? 2.779 -20.265 -4.301 1 98.12 106 GLY A O 1
ATOM 831 N N . GLY A 1 107 ? 3.289 -18.303 -5.219 1 97.38 107 GLY A N 1
ATOM 832 C CA . GLY A 1 107 ? 3.155 -17.568 -3.971 1 97.38 107 GLY A CA 1
ATOM 833 C C . GLY A 1 107 ? 4.477 -17.045 -3.442 1 97.38 107 GLY A C 1
ATOM 834 O O . GLY A 1 107 ? 5.393 -16.76 -4.217 1 97.38 107 GLY A O 1
ATOM 835 N N . VAL A 1 108 ? 4.508 -16.765 -2.195 1 96.75 108 VAL A N 1
ATOM 836 C CA . VAL A 1 108 ? 5.708 -16.285 -1.518 1 96.75 108 VAL A CA 1
ATOM 837 C C . VAL A 1 108 ? 6.515 -17.471 -0.995 1 96.75 108 VAL A C 1
ATOM 839 O O . VAL A 1 108 ? 6.496 -17.764 0.203 1 96.75 108 VAL A O 1
ATOM 842 N N . THR A 1 109 ? 7.217 -18.052 -1.879 1 97.87 109 THR A N 1
ATOM 843 C CA . THR A 1 109 ? 7.918 -19.303 -1.611 1 97.87 109 THR A CA 1
ATOM 844 C C . THR A 1 109 ? 9.378 -19.037 -1.252 1 97.87 109 THR A C 1
ATOM 846 O O . THR A 1 109 ? 10.187 -19.965 -1.196 1 97.87 109 THR A O 1
ATOM 849 N N . TYR A 1 110 ? 9.807 -17.819 -1.058 1 97.37 110 TYR A N 1
ATOM 850 C CA . TYR A 1 110 ? 11.203 -17.423 -0.912 1 97.37 110 TYR A CA 1
ATOM 851 C C . TYR A 1 110 ? 11.45 -16.784 0.449 1 97.37 110 TYR A C 1
ATOM 853 O O . TYR A 1 110 ? 12.599 -16.586 0.85 1 97.37 110 TYR A O 1
ATOM 861 N N . GLY A 1 111 ? 10.367 -16.421 1.035 1 92.4 111 GLY A N 1
ATOM 862 C CA . GLY A 1 111 ? 10.392 -15.752 2.327 1 92.4 111 GLY A CA 1
ATOM 863 C C . GLY A 1 111 ? 9.039 -15.729 3.012 1 92.4 111 GLY A C 1
ATOM 864 O O . GLY A 1 111 ? 8.067 -16.288 2.499 1 92.4 111 GLY A O 1
ATOM 865 N N . THR A 1 112 ? 9.041 -15.03 4.123 1 85.99 112 THR A N 1
ATOM 866 C CA . THR A 1 112 ? 7.833 -14.991 4.94 1 85.99 112 THR A CA 1
ATOM 867 C C . THR A 1 112 ? 6.988 -13.767 4.597 1 85.99 112 THR A C 1
ATOM 869 O O . THR A 1 112 ? 7.474 -12.636 4.651 1 85.99 112 THR A O 1
ATOM 872 N N . ILE A 1 113 ? 5.756 -14.034 4.278 1 85 113 ILE A N 1
ATOM 873 C CA . ILE A 1 113 ? 4.832 -12.935 4.019 1 85 113 ILE A CA 1
ATOM 874 C C . ILE A 1 113 ? 4.509 -12.214 5.325 1 85 113 ILE A C 1
ATOM 876 O O . ILE A 1 113 ? 4.265 -12.854 6.351 1 85 113 ILE A O 1
ATOM 880 N N . GLY A 1 114 ? 4.553 -10.894 5.29 1 84.94 114 GLY A N 1
ATOM 881 C CA . GLY A 1 114 ? 4.209 -10.09 6.452 1 84.94 114 GLY A CA 1
ATOM 882 C C . GLY A 1 114 ? 5.396 -9.801 7.35 1 84.94 114 GLY A C 1
ATOM 883 O O . GLY A 1 114 ? 5.257 -9.133 8.377 1 84.94 114 GLY A O 1
ATOM 884 N N . LYS A 1 115 ? 6.527 -10.32 7.007 1 86.84 115 LYS A N 1
ATOM 885 C CA . LYS A 1 115 ? 7.726 -10.091 7.809 1 86.84 115 LYS A CA 1
ATOM 886 C C . LYS A 1 115 ? 8.651 -9.08 7.137 1 86.84 115 LYS A C 1
ATOM 888 O O . LYS A 1 115 ? 8.976 -9.217 5.956 1 86.84 115 LYS A O 1
ATOM 893 N N . THR A 1 116 ? 9.06 -8.119 7.87 1 88.63 116 THR A N 1
ATOM 894 C CA . THR A 1 116 ? 10.071 -7.153 7.456 1 88.63 116 THR A CA 1
ATOM 895 C C . THR A 1 116 ? 11.066 -6.894 8.584 1 88.63 116 THR A C 1
ATOM 897 O O . THR A 1 116 ? 10.745 -7.088 9.759 1 88.63 116 THR A O 1
ATOM 900 N N . THR A 1 117 ? 12.262 -6.525 8.307 1 87.56 117 THR A N 1
ATOM 901 C CA . THR A 1 117 ? 13.254 -6.163 9.314 1 87.56 117 THR A CA 1
ATOM 902 C C . THR A 1 117 ? 13.186 -4.672 9.629 1 87.56 117 THR A C 1
ATOM 904 O O . THR A 1 117 ? 13.792 -4.208 10.597 1 87.56 117 THR A O 1
ATOM 907 N N . GLY A 1 118 ? 12.477 -3.964 8.759 1 84.67 118 GLY A N 1
ATOM 908 C CA . GLY A 1 118 ? 12.444 -2.517 8.901 1 84.67 118 GLY A CA 1
ATOM 909 C C . GLY A 1 118 ? 13.625 -1.826 8.248 1 84.67 118 GLY A C 1
ATOM 910 O O . GLY A 1 118 ? 13.815 -0.619 8.414 1 84.67 118 GLY A O 1
ATOM 911 N N . ARG A 1 119 ? 14.404 -2.556 7.575 1 88.68 119 ARG A N 1
ATOM 912 C CA . ARG A 1 119 ? 15.567 -2.059 6.848 1 88.68 119 ARG A CA 1
ATOM 913 C C . ARG A 1 119 ? 15.665 -2.699 5.467 1 88.68 119 ARG A C 1
ATOM 915 O O . ARG A 1 119 ? 14.918 -3.629 5.154 1 88.68 119 ARG A O 1
ATOM 922 N N . ALA A 1 120 ? 16.511 -2.135 4.657 1 89.51 120 ALA A N 1
ATOM 923 C CA . ALA A 1 120 ? 16.801 -2.754 3.367 1 89.51 120 ALA A CA 1
ATOM 924 C C . ALA A 1 120 ? 17.39 -4.15 3.548 1 89.51 120 ALA A C 1
ATOM 926 O O . ALA A 1 120 ? 18.064 -4.422 4.545 1 89.51 120 ALA A O 1
ATOM 927 N N . PRO A 1 121 ? 17.122 -5.023 2.619 1 93.34 121 PRO A N 1
ATOM 928 C CA . PRO A 1 121 ? 17.74 -6.346 2.729 1 93.34 121 PRO A CA 1
ATOM 929 C C . PRO A 1 121 ? 19.266 -6.285 2.751 1 93.34 121 PRO A C 1
ATOM 931 O O . PRO A 1 121 ? 19.864 -5.467 2.048 1 93.34 121 PRO A O 1
ATOM 934 N N . THR A 1 122 ? 19.878 -7.07 3.569 1 95.02 122 THR A N 1
ATOM 935 C CA . THR A 1 122 ? 21.33 -7.199 3.6 1 95.02 122 THR A CA 1
ATOM 936 C C . THR A 1 122 ? 21.808 -8.185 2.538 1 95.02 122 THR A C 1
ATOM 938 O O . THR A 1 122 ? 21.021 -8.983 2.025 1 95.02 122 THR A O 1
ATOM 941 N N . GLN A 1 123 ? 23.081 -8.112 2.26 1 97.15 123 GLN A N 1
ATOM 942 C CA . GLN A 1 123 ? 23.663 -9.089 1.346 1 97.15 123 GLN A CA 1
ATOM 943 C C . GLN A 1 123 ? 23.501 -10.509 1.882 1 97.15 123 GLN A C 1
ATOM 945 O O . GLN A 1 123 ? 23.261 -11.444 1.116 1 97.15 123 GLN A O 1
ATOM 950 N N . ARG A 1 124 ? 23.643 -10.673 3.143 1 97.43 124 ARG A N 1
ATOM 951 C CA . ARG A 1 124 ? 23.471 -11.977 3.776 1 97.43 124 ARG A CA 1
ATOM 952 C C . ARG A 1 124 ? 22.069 -12.524 3.53 1 97.43 124 ARG A C 1
ATOM 954 O O . ARG A 1 124 ? 21.904 -13.707 3.225 1 97.43 124 ARG A O 1
ATOM 961 N N . GLU A 1 125 ? 21.109 -11.728 3.677 1 96.92 125 GLU A N 1
ATOM 962 C CA . GLU A 1 125 ? 19.726 -12.142 3.456 1 96.92 125 GLU A CA 1
ATOM 963 C C . GLU A 1 125 ? 19.493 -12.531 1.999 1 96.92 125 GLU A C 1
ATOM 965 O O . GLU A 1 125 ? 18.863 -13.553 1.717 1 96.92 125 GLU A O 1
ATOM 970 N N . ILE A 1 126 ? 19.995 -11.715 1.093 1 97.97 126 ILE A N 1
ATOM 971 C CA . ILE A 1 126 ? 19.835 -11.99 -0.33 1 97.97 126 ILE A CA 1
ATOM 972 C C . ILE A 1 126 ? 20.551 -13.291 -0.688 1 97.97 126 ILE A C 1
ATOM 974 O O . ILE A 1 126 ? 19.982 -14.154 -1.361 1 97.97 126 ILE A O 1
ATOM 978 N N . ASP A 1 127 ? 21.761 -13.432 -0.181 1 98.33 127 ASP A N 1
ATOM 979 C CA . ASP A 1 127 ? 22.525 -14.648 -0.438 1 98.33 127 ASP A CA 1
ATOM 980 C C . ASP A 1 127 ? 21.806 -15.877 0.115 1 98.33 127 ASP A C 1
ATOM 982 O O . ASP A 1 127 ? 21.716 -16.906 -0.558 1 98.33 127 ASP A O 1
ATOM 986 N N . GLY A 1 128 ? 21.386 -15.726 1.316 1 98.2 128 GLY A N 1
ATOM 987 C CA . GLY A 1 128 ? 20.674 -16.825 1.95 1 98.2 128 GLY A CA 1
ATOM 988 C C . GLY A 1 128 ? 19.401 -17.21 1.221 1 98.2 128 GLY A C 1
ATOM 989 O O . GLY A 1 128 ? 19.116 -18.396 1.042 1 98.2 128 GLY A O 1
ATOM 990 N N . MET A 1 129 ? 18.649 -16.269 0.823 1 98.12 129 MET A N 1
ATOM 991 C CA . MET A 1 129 ? 17.424 -16.507 0.065 1 98.12 129 MET A CA 1
ATOM 992 C C . MET A 1 129 ? 17.727 -17.216 -1.251 1 98.12 129 MET A C 1
ATOM 994 O O . MET A 1 129 ? 17.036 -18.166 -1.622 1 98.12 129 MET A O 1
ATOM 998 N N . CYS A 1 130 ? 18.735 -16.775 -1.95 1 98.71 130 CYS A N 1
ATOM 999 C CA . CYS A 1 130 ? 19.109 -17.388 -3.22 1 98.71 130 CYS A CA 1
ATOM 1000 C C . CYS A 1 130 ? 19.53 -18.839 -3.022 1 98.71 130 CYS A C 1
ATOM 1002 O O . CYS A 1 130 ? 19.157 -19.711 -3.809 1 98.71 130 CYS A O 1
ATOM 1004 N N . ARG A 1 131 ? 20.284 -19.086 -1.986 1 98.44 131 ARG A N 1
ATOM 1005 C CA . ARG A 1 131 ? 20.677 -20.46 -1.692 1 98.44 131 ARG A CA 1
ATOM 1006 C C . ARG A 1 131 ? 19.457 -21.329 -1.403 1 98.44 131 ARG A C 1
ATOM 1008 O O . ARG A 1 131 ? 19.376 -22.469 -1.865 1 98.44 131 ARG A O 1
ATOM 1015 N N . PHE A 1 132 ? 18.619 -20.831 -0.655 1 98.65 132 PHE A N 1
ATOM 1016 C CA . PHE A 1 132 ? 17.391 -21.553 -0.345 1 98.65 132 PHE A CA 1
ATOM 1017 C C . PHE A 1 132 ? 16.598 -21.843 -1.614 1 98.65 132 PHE A C 1
ATOM 1019 O O . PHE A 1 132 ? 16.149 -22.971 -1.828 1 98.65 132 PHE A O 1
ATOM 1026 N N . LEU A 1 133 ? 16.428 -20.828 -2.445 1 98.78 133 LEU A N 1
ATOM 102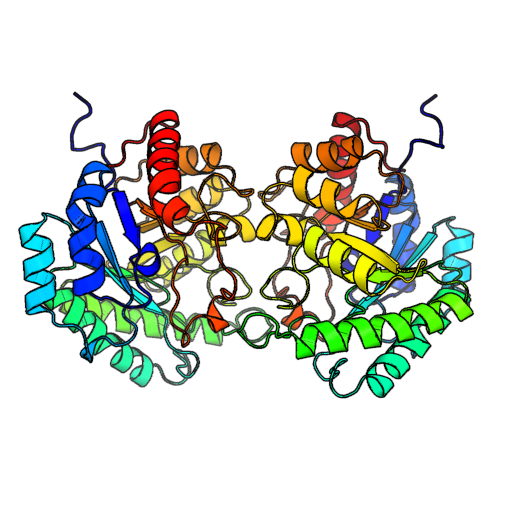7 C CA . LEU A 1 133 ? 15.643 -20.974 -3.665 1 98.78 133 LEU A CA 1
ATOM 1028 C C . LEU A 1 133 ? 16.275 -22 -4.599 1 98.78 133 LEU A C 1
ATOM 1030 O O . LEU A 1 133 ? 15.567 -22.718 -5.31 1 98.78 133 LEU A O 1
ATOM 1034 N N . GLU A 1 134 ? 17.55 -22.024 -4.629 1 98.6 134 GLU A N 1
ATOM 1035 C CA . GLU A 1 134 ? 18.232 -23.047 -5.416 1 98.6 134 GLU A CA 1
ATOM 1036 C C . GLU A 1 134 ? 17.82 -24.449 -4.976 1 98.6 134 GLU A C 1
ATOM 1038 O O . GLU A 1 134 ? 17.504 -25.299 -5.811 1 98.6 134 GLU A O 1
ATOM 1043 N N . ARG A 1 135 ? 17.801 -24.675 -3.708 1 98.49 135 ARG A N 1
ATOM 1044 C CA . ARG A 1 135 ? 17.427 -25.972 -3.154 1 98.49 135 ARG A CA 1
ATOM 1045 C C . ARG A 1 135 ? 15.948 -26.26 -3.386 1 98.49 135 ARG A C 1
ATOM 1047 O O . ARG A 1 135 ? 15.576 -27.384 -3.733 1 98.49 135 ARG A O 1
ATOM 1054 N N . ALA A 1 136 ? 15.162 -25.302 -3.141 1 98.74 136 ALA A N 1
ATOM 1055 C CA . ALA A 1 136 ? 13.723 -25.459 -3.33 1 98.74 136 ALA A CA 1
ATOM 1056 C C . ALA A 1 136 ? 13.39 -25.765 -4.787 1 98.74 136 ALA A C 1
ATOM 1058 O O . ALA A 1 136 ? 12.549 -26.621 -5.072 1 98.74 136 ALA A O 1
ATOM 1059 N N . ALA A 1 137 ? 14.038 -25.046 -5.698 1 98.76 137 ALA A N 1
ATOM 1060 C CA . ALA A 1 137 ? 13.834 -25.266 -7.127 1 98.76 137 ALA A CA 1
ATOM 1061 C C . ALA A 1 137 ? 14.243 -26.68 -7.529 1 98.76 137 ALA A C 1
ATOM 1063 O O . ALA A 1 137 ? 13.56 -27.327 -8.326 1 98.76 137 ALA A O 1
ATOM 1064 N N . LYS A 1 138 ? 15.344 -27.111 -7.028 1 98.66 138 LYS A N 1
ATOM 1065 C CA . LYS A 1 138 ? 15.796 -28.474 -7.296 1 98.66 138 LYS A CA 1
ATOM 1066 C C . LYS A 1 138 ? 14.777 -29.498 -6.804 1 98.66 138 LYS A C 1
ATOM 1068 O O . LYS A 1 138 ? 14.466 -30.459 -7.509 1 98.66 138 LYS A O 1
ATOM 1073 N N . SER A 1 139 ? 14.319 -29.294 -5.614 1 98.67 139 SER A N 1
ATOM 1074 C CA . SER A 1 139 ? 13.309 -30.187 -5.054 1 98.67 139 SER A CA 1
ATOM 1075 C C . SER A 1 139 ? 12.042 -30.188 -5.902 1 98.67 139 SER A C 1
ATOM 1077 O O . SER A 1 139 ? 11.484 -31.249 -6.192 1 98.67 139 SER A O 1
ATOM 1079 N N . ALA A 1 140 ? 11.575 -29.04 -6.307 1 98.79 140 ALA A N 1
ATOM 1080 C CA . ALA A 1 140 ? 10.407 -28.921 -7.177 1 98.79 140 ALA A CA 1
ATOM 1081 C C . ALA A 1 140 ? 10.644 -29.623 -8.511 1 98.79 140 ALA A C 1
ATOM 1083 O O . ALA A 1 140 ? 9.781 -30.361 -8.993 1 98.79 140 ALA A O 1
ATOM 1084 N N . LYS A 1 141 ? 11.785 -29.416 -9.085 1 98.5 141 LYS A N 1
ATOM 1085 C CA . LYS A 1 141 ? 12.132 -29.999 -10.378 1 98.5 141 LYS A CA 1
ATOM 1086 C C . LYS A 1 141 ? 12.104 -31.524 -10.319 1 98.5 141 LYS A C 1
ATOM 1088 O O . LYS A 1 141 ? 11.661 -32.179 -11.265 1 98.5 141 LYS A O 1
ATOM 1093 N N . SER A 1 142 ? 12.588 -32.053 -9.259 1 98.29 142 SER A N 1
ATOM 1094 C CA . SER A 1 142 ? 12.604 -33.503 -9.09 1 98.29 142 SER A CA 1
ATOM 1095 C C . SER A 1 142 ? 11.19 -34.075 -9.087 1 98.29 142 SER A C 1
ATOM 1097 O O . SER A 1 142 ? 11.003 -35.281 -9.259 1 98.29 142 SER A O 1
ATOM 1099 N N . ARG A 1 143 ? 10.243 -33.231 -8.921 1 98.12 143 ARG A N 1
ATOM 1100 C CA . ARG A 1 143 ? 8.836 -33.618 -8.913 1 98.12 143 ARG A CA 1
ATOM 1101 C C . ARG A 1 143 ? 8.12 -33.107 -10.159 1 98.12 143 ARG A C 1
ATOM 1103 O O . ARG A 1 143 ? 6.888 -33.081 -10.207 1 98.12 143 ARG A O 1
ATOM 1110 N N . SER A 1 144 ? 8.895 -32.57 -11.078 1 98.45 144 SER A N 1
ATOM 1111 C CA . SER A 1 144 ? 8.406 -32.021 -12.338 1 98.45 144 SER A CA 1
ATOM 1112 C C . SER A 1 144 ? 7.519 -30.803 -12.103 1 98.45 144 SER A C 1
ATOM 1114 O O . SER A 1 144 ? 6.502 -30.629 -12.778 1 98.45 144 SER A O 1
ATOM 1116 N N . LEU A 1 145 ? 7.866 -30.054 -11.11 1 98.8 145 LEU A N 1
ATOM 1117 C CA . LEU A 1 145 ? 7.105 -28.856 -10.772 1 98.8 145 LEU A CA 1
ATOM 1118 C C . LEU A 1 145 ? 7.919 -27.598 -11.052 1 98.8 145 LEU A C 1
ATOM 1120 O O . LEU A 1 145 ? 9.147 -27.611 -10.947 1 98.8 145 LEU A O 1
ATOM 1124 N N . LYS A 1 146 ? 7.232 -26.551 -11.417 1 98.84 146 LYS A N 1
ATOM 1125 C CA . LYS A 1 146 ? 7.794 -25.203 -11.407 1 98.84 146 LYS A CA 1
ATOM 1126 C C . LYS A 1 146 ? 7.504 -24.497 -10.085 1 98.84 146 LYS A C 1
ATOM 1128 O O . LYS A 1 146 ? 6.515 -24.803 -9.415 1 98.84 146 LYS A O 1
ATOM 1133 N N . LEU A 1 147 ? 8.359 -23.606 -9.738 1 98.89 147 LEU A N 1
ATOM 1134 C CA . LEU A 1 147 ? 8.253 -22.867 -8.484 1 98.89 147 LEU A CA 1
ATOM 1135 C C . LEU A 1 147 ? 8.111 -21.371 -8.745 1 98.89 147 LEU A C 1
ATOM 1137 O O . LEU A 1 147 ? 8.986 -20.758 -9.359 1 98.89 147 LEU A O 1
ATOM 1141 N N . GLY A 1 148 ? 7.068 -20.832 -8.267 1 98.81 148 GLY A N 1
ATOM 1142 C CA . GLY A 1 148 ? 6.827 -19.413 -8.471 1 98.81 148 GLY A CA 1
ATOM 1143 C C . GLY A 1 148 ? 7.268 -18.558 -7.299 1 98.81 148 GLY A C 1
ATOM 1144 O O . GLY A 1 148 ? 7.108 -18.951 -6.142 1 98.81 148 GLY A O 1
ATOM 1145 N N . ILE A 1 149 ? 7.789 -17.395 -7.569 1 98.84 149 ILE A N 1
ATOM 1146 C CA . ILE A 1 149 ? 8.074 -16.402 -6.54 1 98.84 149 ILE A CA 1
ATOM 1147 C C . ILE A 1 149 ? 7.271 -15.132 -6.81 1 98.84 149 ILE A C 1
ATOM 1149 O O . ILE A 1 149 ? 7.213 -14.657 -7.947 1 98.84 149 ILE A O 1
ATOM 1153 N N . GLU A 1 150 ? 6.711 -14.638 -5.83 1 98.65 150 GLU A N 1
ATOM 1154 C CA . GLU A 1 150 ? 5.804 -13.5 -5.943 1 98.65 150 GLU A CA 1
ATOM 1155 C C . GLU A 1 150 ? 6.385 -12.263 -5.264 1 98.65 150 GLU A C 1
ATOM 1157 O O . GLU A 1 150 ? 6.442 -12.192 -4.034 1 98.65 150 GLU A O 1
ATOM 1162 N N . PRO A 1 151 ? 6.779 -11.245 -6.072 1 98.23 151 PRO A N 1
ATOM 1163 C CA . PRO A 1 151 ? 7.084 -9.957 -5.444 1 98.23 151 PRO A CA 1
ATOM 1164 C C . PRO A 1 151 ? 5.886 -9.361 -4.708 1 98.23 151 PRO A C 1
ATOM 1166 O O . PRO A 1 151 ? 4.766 -9.383 -5.224 1 98.23 151 PRO A O 1
ATOM 1169 N N . CYS A 1 152 ? 6.109 -8.893 -3.522 1 96.98 152 CYS A N 1
ATOM 1170 C CA . CYS A 1 152 ? 5.061 -8.281 -2.713 1 96.98 152 CYS A CA 1
ATOM 1171 C C . CYS A 1 152 ? 5.45 -6.869 -2.293 1 96.98 152 CYS A C 1
ATOM 1173 O O . CYS A 1 152 ? 6.616 -6.485 -2.398 1 96.98 152 CYS A O 1
ATOM 1175 N N . ASN A 1 153 ? 4.476 -6.102 -1.872 1 95.94 153 ASN A N 1
ATOM 1176 C CA . ASN A 1 153 ? 4.757 -4.722 -1.491 1 95.94 153 ASN A CA 1
ATOM 1177 C C . ASN A 1 153 ? 5.616 -4.652 -0.232 1 95.94 153 ASN A C 1
ATOM 1179 O O . ASN A 1 153 ? 5.768 -5.648 0.477 1 95.94 153 ASN A O 1
ATOM 1183 N N . ARG A 1 154 ? 6.115 -3.521 0.07 1 94.08 154 ARG A N 1
ATOM 1184 C CA . ARG A 1 154 ? 7.139 -3.277 1.08 1 94.08 154 ARG A CA 1
ATOM 1185 C C . ARG A 1 154 ? 6.603 -3.555 2.481 1 94.08 154 ARG A C 1
ATOM 1187 O O . ARG A 1 154 ? 7.377 -3.722 3.425 1 94.08 154 ARG A O 1
ATOM 1194 N N . TYR A 1 155 ? 5.346 -3.599 2.711 1 92.88 155 TYR A N 1
ATOM 1195 C CA . TYR A 1 155 ? 4.777 -3.901 4.02 1 92.88 155 TYR A CA 1
ATOM 1196 C C . TYR A 1 155 ? 4.755 -5.404 4.271 1 92.88 155 TYR A C 1
ATOM 1198 O O . TYR A 1 155 ? 4.689 -5.847 5.42 1 92.88 155 TYR A O 1
ATOM 1206 N N . GLU A 1 156 ? 4.825 -6.141 3.164 1 93.28 156 GLU A N 1
ATOM 1207 C CA . GLU A 1 156 ? 4.672 -7.588 3.282 1 93.28 156 GLU A CA 1
ATOM 1208 C C . GLU A 1 156 ? 6.019 -8.295 3.177 1 93.28 156 GLU A C 1
ATOM 1210 O O . GLU A 1 156 ? 6.145 -9.462 3.556 1 93.28 156 GLU A O 1
ATOM 1215 N N . THR A 1 157 ? 6.994 -7.571 2.63 1 93.68 157 THR A N 1
ATOM 1216 C CA . THR A 1 157 ? 8.348 -8.114 2.6 1 93.68 157 THR A CA 1
ATOM 1217 C C . THR A 1 157 ? 9.356 -7.031 2.228 1 93.68 157 THR A C 1
ATOM 1219 O O . THR A 1 157 ? 9.034 -6.106 1.479 1 93.68 157 THR A O 1
ATOM 1222 N N . HIS A 1 158 ? 10.557 -7.181 2.697 1 93.56 158 HIS A N 1
ATOM 1223 C CA . HIS A 1 158 ? 11.634 -6.269 2.33 1 93.56 158 HIS A CA 1
ATOM 1224 C C . HIS A 1 158 ? 12.573 -6.906 1.312 1 93.56 158 HIS A C 1
ATOM 1226 O O . HIS A 1 158 ? 13.539 -6.278 0.873 1 93.56 158 HIS A O 1
ATOM 1232 N N . LEU A 1 159 ? 12.282 -8.077 0.805 1 95.78 159 LEU A N 1
ATOM 1233 C CA . LEU A 1 159 ? 13.239 -8.854 0.027 1 95.78 159 LEU A CA 1
ATOM 1234 C C . LEU A 1 159 ? 13.026 -8.639 -1.468 1 95.78 159 LEU A C 1
ATOM 1236 O O . LEU A 1 159 ? 13.972 -8.325 -2.195 1 95.78 159 LEU A O 1
ATOM 1240 N N . ILE A 1 160 ? 11.781 -8.918 -1.953 1 97.12 160 ILE A N 1
ATOM 1241 C CA . ILE A 1 160 ? 11.439 -8.782 -3.365 1 97.12 160 ILE A CA 1
ATOM 1242 C C . ILE A 1 160 ? 10.156 -7.965 -3.508 1 97.12 160 ILE A C 1
ATOM 1244 O O . ILE A 1 160 ? 9.077 -8.421 -3.124 1 97.12 160 ILE A O 1
ATOM 1248 N N . ASN A 1 161 ? 10.277 -6.839 -4.182 1 96.81 161 ASN A N 1
ATOM 1249 C CA . ASN A 1 161 ? 9.113 -5.959 -4.174 1 96.81 161 ASN A CA 1
ATOM 1250 C C . ASN A 1 161 ? 8.65 -5.63 -5.591 1 96.81 161 ASN A C 1
ATOM 1252 O O . ASN A 1 161 ? 7.535 -5.143 -5.787 1 96.81 161 ASN A O 1
ATOM 1256 N N . ARG A 1 162 ? 9.536 -5.834 -6.561 1 97.19 162 ARG A N 1
ATOM 1257 C CA . ARG A 1 162 ? 9.242 -5.487 -7.948 1 97.19 162 ARG A CA 1
ATOM 1258 C C . ARG A 1 162 ? 9.596 -6.635 -8.887 1 97.19 162 ARG A C 1
ATOM 1260 O O . ARG A 1 162 ? 10.366 -7.527 -8.523 1 97.19 162 ARG A O 1
ATOM 1267 N N . GLY A 1 163 ? 9.028 -6.539 -10.079 1 98.42 163 GLY A N 1
ATOM 1268 C CA . GLY A 1 163 ? 9.375 -7.521 -11.093 1 98.42 163 GLY A CA 1
ATOM 1269 C C . GLY A 1 163 ? 10.866 -7.604 -11.359 1 98.42 163 GLY A C 1
ATOM 1270 O O . GLY A 1 163 ? 11.418 -8.699 -11.487 1 98.42 163 GLY A O 1
ATOM 1271 N N . ILE A 1 164 ? 11.527 -6.469 -11.362 1 98.02 164 ILE A N 1
ATOM 1272 C CA . ILE A 1 164 ? 12.954 -6.428 -11.662 1 98.02 164 ILE A CA 1
ATOM 1273 C C . ILE A 1 164 ? 13.738 -7.099 -10.536 1 98.02 164 ILE A C 1
ATOM 1275 O O . ILE A 1 164 ? 14.758 -7.747 -10.782 1 98.02 164 ILE A O 1
ATOM 1279 N N . ASP A 1 165 ? 13.339 -6.939 -9.272 1 97.4 165 ASP A N 1
ATOM 1280 C CA . ASP A 1 165 ? 13.972 -7.63 -8.152 1 97.4 165 ASP A CA 1
ATOM 1281 C C . ASP A 1 165 ? 13.907 -9.145 -8.334 1 97.4 165 ASP A C 1
ATOM 1283 O O . ASP A 1 165 ? 14.912 -9.839 -8.168 1 97.4 165 ASP A O 1
ATOM 1287 N N . ALA A 1 166 ? 12.692 -9.607 -8.694 1 98.66 166 ALA A N 1
ATOM 1288 C CA . ALA A 1 166 ? 12.482 -11.04 -8.883 1 98.66 166 ALA A CA 1
ATOM 1289 C C . ALA A 1 166 ? 13.328 -11.572 -10.035 1 98.66 166 ALA A C 1
ATOM 1291 O O . ALA A 1 166 ? 13.929 -12.644 -9.93 1 98.66 166 ALA A O 1
ATOM 1292 N N . ALA A 1 167 ? 13.359 -10.828 -11.13 1 98.81 167 ALA A N 1
ATOM 1293 C CA . ALA A 1 167 ? 14.158 -11.242 -12.28 1 98.81 167 ALA A CA 1
ATOM 1294 C C . ALA A 1 167 ? 15.629 -11.393 -11.9 1 98.81 167 ALA A C 1
ATOM 1296 O O . ALA A 1 167 ? 16.267 -12.389 -12.247 1 98.81 167 ALA A O 1
ATOM 1297 N N . ARG A 1 168 ? 16.143 -10.451 -11.154 1 98.38 168 ARG A N 1
ATOM 1298 C CA . ARG A 1 168 ? 17.538 -10.489 -10.729 1 98.38 168 ARG A CA 1
ATOM 1299 C C . ARG A 1 168 ? 17.806 -11.697 -9.838 1 98.38 168 ARG A C 1
ATOM 1301 O O . ARG A 1 168 ? 18.863 -12.324 -9.934 1 98.38 168 ARG A O 1
ATOM 1308 N N . ILE A 1 169 ? 16.866 -11.986 -9.008 1 98.7 169 ILE A N 1
ATOM 1309 C CA . ILE A 1 169 ? 17.004 -13.127 -8.11 1 98.7 169 ILE A CA 1
ATOM 1310 C C . ILE A 1 169 ? 17.008 -14.423 -8.918 1 98.7 169 ILE A C 1
ATOM 1312 O O . ILE A 1 169 ? 17.833 -15.308 -8.679 1 98.7 169 ILE A O 1
ATOM 1316 N N . ILE A 1 170 ? 16.095 -14.566 -9.861 1 98.78 170 ILE A N 1
ATOM 1317 C CA . ILE A 1 170 ? 16.016 -15.767 -10.685 1 98.78 170 ILE A CA 1
ATOM 1318 C C . ILE A 1 170 ? 17.312 -15.937 -11.474 1 98.78 170 ILE A C 1
ATOM 1320 O O . ILE A 1 170 ? 17.854 -17.042 -11.559 1 98.78 170 ILE A O 1
ATOM 1324 N N . GLU A 1 171 ? 17.83 -14.866 -12.032 1 98.61 171 GLU A N 1
ATOM 1325 C CA . GLU A 1 171 ? 19.091 -14.909 -12.767 1 98.61 171 GLU A CA 1
ATOM 1326 C C . GLU A 1 171 ? 20.235 -15.38 -11.874 1 98.61 171 GLU A C 1
ATOM 1328 O O . GLU A 1 171 ? 21.074 -16.176 -12.3 1 98.61 171 GLU A O 1
ATOM 1333 N N . ARG A 1 172 ? 20.231 -14.905 -10.713 1 98.35 172 ARG A N 1
ATOM 1334 C CA . ARG A 1 172 ? 21.282 -15.272 -9.769 1 98.35 172 ARG A CA 1
ATOM 1335 C C . ARG A 1 172 ? 21.177 -16.742 -9.377 1 98.35 172 ARG A C 1
ATOM 1337 O O . ARG A 1 172 ? 22.191 -17.436 -9.274 1 98.35 172 ARG A O 1
ATOM 1344 N N . VAL A 1 173 ? 20.006 -17.18 -9.096 1 98.52 173 VAL A N 1
ATOM 1345 C CA . VAL A 1 173 ? 19.78 -18.565 -8.697 1 98.52 173 VAL A CA 1
ATOM 1346 C C . VAL A 1 173 ? 20.121 -19.499 -9.856 1 98.52 173 VAL A C 1
ATOM 1348 O O . VAL A 1 173 ? 20.728 -20.553 -9.654 1 98.52 173 VAL A O 1
ATOM 1351 N N . GLY A 1 174 ? 19.63 -19.1 -11.062 1 97.97 174 GLY A N 1
ATOM 1352 C CA . GLY A 1 174 ? 20.003 -19.803 -12.279 1 97.97 174 GLY A CA 1
ATOM 1353 C C . GLY A 1 174 ? 19.208 -21.076 -12.501 1 97.97 174 GLY A C 1
ATOM 1354 O O . GLY A 1 174 ? 19.543 -21.878 -13.375 1 97.97 174 GLY A O 1
ATOM 1355 N N . ALA A 1 175 ? 18.23 -21.32 -11.746 1 97.35 175 ALA A N 1
ATOM 1356 C CA . ALA A 1 175 ? 17.383 -22.495 -11.936 1 97.35 175 ALA A CA 1
ATOM 1357 C C . ALA A 1 175 ? 16.378 -22.27 -13.062 1 97.35 175 ALA A C 1
ATOM 1359 O O . ALA A 1 175 ? 15.768 -21.202 -13.155 1 97.35 175 ALA A O 1
ATOM 1360 N N . GLU A 1 176 ? 16.064 -23.196 -13.849 1 97.78 176 GLU A N 1
ATOM 1361 C CA . GLU A 1 176 ? 15.25 -23.059 -15.054 1 97.78 176 GLU A CA 1
ATOM 1362 C C . GLU A 1 176 ? 13.763 -23.178 -14.733 1 97.78 176 GLU A C 1
ATOM 1364 O O . GLU A 1 176 ? 12.915 -22.818 -15.551 1 97.78 176 GLU A O 1
ATOM 1369 N N . ASN A 1 177 ? 13.478 -23.786 -13.596 1 98.75 177 ASN A N 1
ATOM 1370 C CA . ASN A 1 177 ? 12.079 -24.072 -13.299 1 98.75 177 ASN A CA 1
ATOM 1371 C C . ASN A 1 177 ? 11.509 -23.088 -12.281 1 98.75 177 ASN A C 1
ATOM 1373 O O . ASN A 1 177 ? 10.544 -23.401 -11.582 1 98.75 177 ASN A O 1
ATOM 1377 N N . ILE A 1 178 ? 12.093 -21.911 -12.069 1 98.83 178 ILE A N 1
ATOM 1378 C CA . ILE A 1 178 ? 11.524 -20.839 -11.26 1 98.83 178 ILE A CA 1
ATOM 1379 C C . ILE A 1 178 ? 10.868 -19.8 -12.168 1 98.83 178 ILE A C 1
ATOM 1381 O O . ILE A 1 178 ? 11.411 -19.454 -13.219 1 98.83 178 ILE A O 1
ATOM 1385 N N . PHE A 1 179 ? 9.735 -19.33 -11.8 1 98.86 179 PHE A N 1
ATOM 1386 C CA . PHE A 1 179 ? 9.05 -18.301 -12.573 1 98.86 179 PHE A CA 1
ATOM 1387 C C . PHE A 1 179 ? 8.565 -17.176 -11.667 1 98.86 179 PHE A C 1
ATOM 1389 O O . PHE A 1 179 ? 8.546 -17.322 -10.443 1 98.86 179 PHE A O 1
ATOM 1396 N N . ILE A 1 180 ? 8.261 -16.039 -12.256 1 98.92 180 ILE A N 1
ATOM 1397 C CA . ILE A 1 180 ? 7.738 -14.887 -11.529 1 98.92 180 ILE A CA 1
ATOM 1398 C C . ILE A 1 180 ? 6.211 -14.927 -11.53 1 98.92 180 ILE A C 1
ATOM 1400 O O . ILE A 1 180 ? 5.591 -15.206 -12.559 1 98.92 180 ILE A O 1
ATOM 1404 N N . HIS A 1 181 ? 5.654 -14.809 -10.386 1 98.75 181 HIS A N 1
ATOM 1405 C CA . HIS A 1 181 ? 4.235 -14.609 -10.115 1 98.75 181 HIS A CA 1
ATOM 1406 C C . HIS A 1 181 ? 3.942 -13.157 -9.754 1 98.75 181 HIS A C 1
ATOM 1408 O O . HIS A 1 181 ? 4.144 -12.745 -8.609 1 98.75 181 HIS A O 1
ATOM 1414 N N . LEU A 1 182 ? 3.404 -12.322 -10.703 1 98.9 182 LEU A N 1
ATOM 1415 C CA . LEU A 1 182 ? 3.129 -10.914 -10.438 1 98.9 182 LEU A CA 1
ATOM 1416 C C . LEU A 1 182 ? 1.697 -10.723 -9.951 1 98.9 182 LEU A C 1
ATOM 1418 O O . LEU A 1 182 ? 0.808 -11.504 -10.3 1 98.9 182 LEU A O 1
ATOM 1422 N N . ASP A 1 183 ? 1.508 -9.756 -9.227 1 98.77 183 ASP A N 1
ATOM 1423 C CA . ASP A 1 183 ? 0.217 -9.341 -8.687 1 98.77 183 ASP A CA 1
ATOM 1424 C C . ASP A 1 183 ? 0.03 -7.831 -8.812 1 98.77 183 ASP A C 1
ATOM 1426 O O . ASP A 1 183 ? 0.821 -7.055 -8.272 1 98.77 183 ASP A O 1
ATOM 1430 N N . THR A 1 184 ? -1.054 -7.406 -9.409 1 98.82 184 THR A N 1
ATOM 1431 C CA . THR A 1 184 ? -1.274 -6.006 -9.754 1 98.82 184 THR A CA 1
ATOM 1432 C C . THR A 1 184 ? -1.44 -5.158 -8.496 1 98.82 184 THR A C 1
ATOM 1434 O O . THR A 1 184 ? -1.13 -3.965 -8.499 1 98.82 184 THR A O 1
ATOM 1437 N N . TYR A 1 185 ? -1.954 -5.683 -7.42 1 97.78 185 TYR A N 1
ATOM 1438 C CA . TYR A 1 185 ? -2.061 -4.946 -6.166 1 97.78 185 TYR A CA 1
ATOM 1439 C C . TYR A 1 185 ? -0.692 -4.469 -5.695 1 97.78 185 TYR A C 1
ATOM 1441 O O . TYR A 1 185 ? -0.521 -3.297 -5.351 1 97.78 185 TYR A O 1
ATOM 1449 N N . HIS A 1 186 ? 0.235 -5.374 -5.672 1 97.96 186 HIS A N 1
ATOM 1450 C CA . HIS A 1 186 ? 1.591 -5.041 -5.251 1 97.96 186 HIS A CA 1
ATOM 1451 C C . HIS A 1 186 ? 2.259 -4.094 -6.243 1 97.96 186 HIS A C 1
ATOM 1453 O O . HIS A 1 186 ? 2.915 -3.13 -5.842 1 97.96 186 HIS A O 1
ATOM 1459 N N . MET A 1 187 ? 2.076 -4.38 -7.517 1 98.58 187 MET A N 1
ATOM 1460 C CA . MET A 1 187 ? 2.649 -3.538 -8.563 1 98.58 187 MET A CA 1
ATOM 1461 C C . MET A 1 187 ? 2.143 -2.104 -8.446 1 98.58 187 MET A C 1
ATOM 1463 O O . MET A 1 187 ? 2.906 -1.155 -8.636 1 98.58 187 MET A O 1
ATOM 1467 N N . HIS A 1 188 ? 0.895 -1.947 -8.113 1 98.34 188 HIS A N 1
ATOM 1468 C CA . HIS A 1 188 ? 0.239 -0.649 -8.002 1 98.34 188 HIS A CA 1
ATOM 1469 C C . HIS A 1 188 ? 0.927 0.229 -6.963 1 98.34 188 HIS A C 1
ATOM 1471 O O . HIS A 1 188 ? 0.927 1.456 -7.082 1 98.34 188 HIS A O 1
ATOM 1477 N N . ILE A 1 189 ? 1.522 -0.373 -6.02 1 97.2 189 ILE A N 1
ATOM 1478 C CA . ILE A 1 189 ? 2.204 0.33 -4.938 1 97.2 189 ILE A CA 1
ATOM 1479 C C . ILE A 1 189 ? 3.674 0.532 -5.3 1 97.2 189 ILE A C 1
ATOM 1481 O O . ILE A 1 189 ? 4.223 1.619 -5.106 1 97.2 189 ILE A O 1
ATOM 1485 N N . GLU A 1 190 ? 4.296 -0.397 -5.963 1 96.83 190 GLU A N 1
ATOM 1486 C CA . GLU A 1 190 ? 5.754 -0.475 -5.967 1 96.83 190 GLU A CA 1
ATOM 1487 C C . GLU A 1 190 ? 6.327 -0.033 -7.31 1 96.83 190 GLU A C 1
ATOM 1489 O O . GLU A 1 190 ? 7.39 0.59 -7.363 1 96.83 190 GLU A O 1
ATOM 1494 N N . GLU A 1 191 ? 5.651 -0.356 -8.39 1 97.24 191 GLU A N 1
ATOM 1495 C CA . GLU A 1 191 ? 6.229 -0.197 -9.722 1 97.24 191 GLU A CA 1
ATOM 1496 C C . GLU A 1 191 ? 6.092 1.241 -10.214 1 97.24 191 GLU A C 1
ATOM 1498 O O . GLU A 1 191 ? 5.188 1.965 -9.791 1 97.24 191 GLU A O 1
ATOM 1503 N N . GLU A 1 192 ? 6.913 1.644 -11.102 1 96.05 192 GLU A N 1
ATOM 1504 C CA . GLU A 1 192 ? 6.792 2.939 -11.764 1 96.05 192 GLU A CA 1
ATOM 1505 C C . GLU A 1 192 ? 5.62 2.952 -12.741 1 96.05 192 GLU A C 1
ATOM 1507 O O . GLU A 1 192 ? 5.012 3.998 -12.976 1 96.05 192 GLU A O 1
ATOM 1512 N N . SER A 1 193 ? 5.407 1.84 -13.315 1 98.02 193 SER A N 1
ATOM 1513 C CA . SER A 1 193 ? 4.279 1.596 -14.208 1 98.02 193 SER A CA 1
ATOM 1514 C C . SER A 1 193 ? 4.018 0.103 -14.374 1 98.02 193 SER A C 1
ATOM 1516 O O . SER A 1 193 ? 4.891 -0.72 -14.091 1 98.02 193 SER A O 1
ATOM 1518 N N . PHE A 1 194 ? 2.845 -0.243 -14.809 1 98.69 194 PHE A N 1
ATOM 1519 C CA . PHE A 1 194 ? 2.598 -1.641 -15.14 1 98.69 194 PHE A CA 1
ATOM 1520 C C . PHE A 1 194 ? 3.512 -2.1 -16.271 1 98.69 194 PHE A C 1
ATOM 1522 O O . PHE A 1 194 ? 4.081 -3.191 -16.211 1 98.69 194 PHE A O 1
ATOM 1529 N N . ALA A 1 195 ? 3.669 -1.264 -17.274 1 98.75 195 ALA A N 1
ATOM 1530 C CA . ALA A 1 195 ? 4.515 -1.605 -18.415 1 98.75 195 ALA A CA 1
ATOM 1531 C C . ALA A 1 195 ? 5.929 -1.958 -17.964 1 98.75 195 ALA A C 1
ATOM 1533 O O . ALA A 1 195 ? 6.458 -3.011 -18.328 1 98.75 195 ALA A O 1
ATOM 1534 N N . SER A 1 196 ? 6.539 -1.125 -17.138 1 98.26 196 SER A N 1
ATOM 1535 C CA . SER A 1 196 ? 7.91 -1.368 -16.702 1 98.26 196 SER A CA 1
ATOM 1536 C C . SER A 1 196 ? 8.01 -2.649 -15.879 1 98.26 196 SER A C 1
ATOM 1538 O O . SER A 1 196 ? 8.967 -3.411 -16.022 1 98.26 196 SER A O 1
ATOM 1540 N N . GLY A 1 197 ? 7.041 -2.91 -14.98 1 98.56 197 GLY A N 1
ATOM 1541 C CA . GLY A 1 197 ? 7.047 -4.113 -14.163 1 98.56 197 GLY A CA 1
ATOM 1542 C C . GLY A 1 197 ? 6.908 -5.387 -14.975 1 98.56 197 GLY A C 1
ATOM 1543 O O . GLY A 1 197 ? 7.674 -6.334 -14.789 1 98.56 197 GLY A O 1
ATOM 1544 N N . PHE A 1 198 ? 5.958 -5.369 -15.884 1 98.88 198 PHE A N 1
ATOM 1545 C CA . PHE A 1 198 ? 5.726 -6.55 -16.707 1 98.88 198 PHE A CA 1
ATOM 1546 C C . PHE A 1 198 ? 6.894 -6.785 -17.658 1 98.88 198 PHE A C 1
ATOM 1548 O O . PHE A 1 198 ? 7.304 -7.927 -17.875 1 98.88 198 PHE A O 1
ATOM 1555 N N . GLU A 1 199 ? 7.425 -5.727 -18.235 1 98.84 199 GLU A N 1
ATOM 1556 C CA . GLU A 1 199 ? 8.574 -5.866 -19.124 1 98.84 199 GLU A CA 1
ATOM 1557 C C . GLU A 1 199 ? 9.765 -6.48 -18.394 1 98.84 199 GLU A C 1
ATOM 1559 O O . GLU A 1 199 ? 10.427 -7.377 -18.92 1 98.84 199 GLU A O 1
ATOM 1564 N N . ALA A 1 200 ? 9.994 -6.049 -17.225 1 98.69 200 ALA A N 1
ATOM 1565 C CA . ALA A 1 200 ? 11.118 -6.553 -16.439 1 98.69 200 ALA A CA 1
ATOM 1566 C C . ALA A 1 200 ? 10.934 -8.03 -16.104 1 98.69 200 ALA A C 1
ATOM 1568 O O . ALA A 1 200 ? 11.907 -8.784 -16.038 1 98.69 200 ALA A O 1
ATOM 1569 N N . ALA A 1 201 ? 9.73 -8.453 -15.916 1 98.76 201 ALA A N 1
ATOM 1570 C CA . ALA A 1 201 ? 9.431 -9.81 -15.467 1 98.76 201 ALA A CA 1
ATOM 1571 C C . ALA A 1 201 ? 9.246 -10.752 -16.653 1 98.76 201 ALA A C 1
ATOM 1573 O O . ALA A 1 201 ? 9.257 -11.974 -16.491 1 98.76 201 ALA A O 1
ATOM 1574 N N . ALA A 1 202 ? 9.09 -10.244 -17.838 1 98.77 202 ALA A N 1
ATOM 1575 C CA . ALA A 1 202 ? 8.585 -10.941 -19.018 1 98.77 202 ALA A CA 1
ATOM 1576 C C . ALA A 1 202 ? 9.377 -12.219 -19.281 1 98.77 202 ALA A C 1
ATOM 1578 O O . ALA A 1 202 ? 8.795 -13.281 -19.51 1 98.77 202 ALA A O 1
ATOM 1579 N N . PRO A 1 203 ? 10.722 -12.213 -19.177 1 98.54 203 PRO A N 1
ATOM 1580 C CA . PRO A 1 203 ? 11.463 -13.428 -19.523 1 98.54 203 PRO A CA 1
ATOM 1581 C C . PRO A 1 203 ? 11.149 -14.597 -18.591 1 98.54 203 PRO A C 1
ATOM 1583 O O . PRO A 1 203 ? 11.353 -15.756 -18.959 1 98.54 203 PRO A O 1
ATOM 1586 N N . TYR A 1 204 ? 10.6 -14.285 -17.404 1 98.71 204 TYR A N 1
ATOM 1587 C CA . TYR A 1 204 ? 10.412 -15.328 -16.402 1 98.71 204 TYR A CA 1
ATOM 1588 C C . TYR A 1 204 ? 8.965 -15.372 -15.926 1 98.71 204 TYR A C 1
ATOM 1590 O O . TYR A 1 204 ? 8.638 -16.095 -14.982 1 98.71 204 TYR A O 1
ATOM 1598 N N . LEU A 1 205 ? 8.092 -14.605 -16.526 1 98.85 205 LEU A N 1
ATOM 1599 C CA . LEU A 1 205 ? 6.718 -14.483 -16.049 1 98.85 205 LEU A CA 1
ATOM 1600 C C . LEU A 1 205 ? 5.946 -15.777 -16.279 1 98.85 205 LEU A C 1
ATOM 1602 O O . LEU A 1 205 ? 5.914 -16.296 -17.397 1 98.85 205 LEU A O 1
ATOM 1606 N N . GLY A 1 206 ? 5.347 -16.285 -15.238 1 98.74 206 GLY A N 1
ATOM 1607 C CA . GLY A 1 206 ? 4.657 -17.558 -15.374 1 98.74 206 GLY A CA 1
ATOM 1608 C C . GLY A 1 206 ? 3.239 -17.529 -14.835 1 98.74 206 GLY A C 1
ATOM 1609 O O . GLY A 1 206 ? 2.436 -18.414 -15.139 1 98.74 206 GLY A O 1
ATOM 1610 N N . TYR A 1 207 ? 2.91 -16.494 -14.067 1 98.84 207 TYR A N 1
ATOM 1611 C CA . TYR A 1 207 ? 1.601 -16.414 -13.428 1 98.84 207 TYR A CA 1
ATOM 1612 C C . TYR A 1 207 ? 1.253 -14.973 -13.075 1 98.84 207 TYR A C 1
ATOM 1614 O O . TYR A 1 207 ? 2.125 -14.197 -12.677 1 98.84 207 TYR A O 1
ATOM 1622 N N . VAL A 1 208 ? -0.002 -14.568 -13.21 1 98.9 208 VAL A N 1
ATOM 1623 C CA . VAL A 1 208 ? -0.396 -13.188 -12.946 1 98.9 208 VAL A CA 1
ATOM 1624 C C . VAL A 1 208 ? -1.659 -13.166 -12.089 1 98.9 208 VAL A C 1
ATOM 1626 O O . VAL A 1 208 ? -2.68 -13.75 -12.461 1 98.9 208 VAL A O 1
ATOM 1629 N N . HIS A 1 209 ? -1.57 -12.553 -10.98 1 98.87 209 HIS A N 1
ATOM 1630 C CA . HIS A 1 209 ? -2.735 -12.12 -10.217 1 98.87 209 HIS A CA 1
ATOM 1631 C C . HIS A 1 209 ? -3.221 -10.751 -10.682 1 98.87 209 HIS A C 1
ATOM 1633 O O . HIS A 1 209 ? -2.423 -9.823 -10.833 1 98.87 209 HIS A O 1
ATOM 1639 N N . VAL A 1 210 ? -4.456 -10.661 -10.876 1 98.71 210 VAL A N 1
ATOM 1640 C CA . VAL A 1 210 ? -5.078 -9.351 -11.036 1 98.71 210 VAL A CA 1
ATOM 1641 C C . VAL A 1 210 ? -5.946 -9.039 -9.819 1 98.71 210 VAL A C 1
ATOM 1643 O O . VAL A 1 210 ? -6.872 -9.789 -9.501 1 98.71 210 VAL A O 1
ATOM 1646 N N . SER A 1 211 ? -5.615 -8.044 -9.159 1 97.9 211 SER A N 1
ATOM 1647 C CA . SER A 1 211 ? -6.238 -7.556 -7.933 1 97.9 211 SER A CA 1
ATOM 1648 C C . SER A 1 211 ? -6.437 -6.044 -7.978 1 97.9 211 SER A C 1
ATOM 1650 O O . SER A 1 211 ? -5.574 -5.314 -8.47 1 97.9 211 SER A O 1
ATOM 1652 N N . GLU A 1 212 ? -7.567 -5.592 -7.518 1 97.12 212 GLU A N 1
ATOM 1653 C CA . GLU A 1 212 ? -7.824 -4.158 -7.427 1 97.12 212 GLU A CA 1
ATOM 1654 C C . GLU A 1 212 ? -6.938 -3.505 -6.37 1 97.12 212 GLU A C 1
ATOM 1656 O O . GLU A 1 212 ? -6.461 -4.175 -5.451 1 97.12 212 GLU A O 1
ATOM 1661 N N . ALA A 1 213 ? -6.752 -2.202 -6.472 1 96.27 213 ALA A N 1
ATOM 1662 C CA . ALA A 1 213 ? -5.871 -1.424 -5.604 1 96.27 213 ALA A CA 1
ATOM 1663 C C . ALA A 1 213 ? -6.288 -1.555 -4.141 1 96.27 213 ALA A C 1
ATOM 1665 O O . ALA A 1 213 ? -5.439 -1.564 -3.246 1 96.27 213 ALA A O 1
ATOM 1666 N N . ASN A 1 214 ? -7.574 -1.588 -3.852 1 94.04 214 ASN A N 1
ATOM 1667 C CA . ASN A 1 214 ? -8.095 -1.708 -2.494 1 94.04 214 ASN A CA 1
ATOM 1668 C C . ASN A 1 214 ? -8.464 -3.15 -2.16 1 94.04 214 ASN A C 1
ATOM 1670 O O . ASN A 1 214 ? -9.143 -3.407 -1.165 1 94.04 214 ASN A O 1
ATOM 1674 N N . ARG A 1 215 ? -8.14 -4.149 -3.056 1 92.94 215 ARG A N 1
ATOM 1675 C CA . ARG A 1 215 ? -8.362 -5.586 -2.933 1 92.94 215 ARG A CA 1
ATOM 1676 C C . ARG A 1 215 ? -9.847 -5.922 -3.026 1 92.94 215 ARG A C 1
ATOM 1678 O O . ARG A 1 215 ? -10.268 -7.013 -2.636 1 92.94 215 ARG A O 1
ATOM 1685 N N . GLY A 1 216 ? -10.658 -5.008 -3.48 1 93.04 216 GLY A N 1
ATOM 1686 C CA . GLY A 1 216 ? -12.09 -5.232 -3.603 1 93.04 216 GLY A CA 1
ATOM 1687 C C . GLY A 1 216 ? -12.514 -5.623 -5.006 1 93.04 216 GLY A C 1
ATOM 1688 O O . GLY A 1 216 ? -11.9 -6.494 -5.626 1 93.04 216 GLY A O 1
ATOM 1689 N N . VAL A 1 217 ? -13.588 -5.076 -5.462 1 96.15 217 VAL A N 1
ATOM 1690 C CA . VAL A 1 217 ? -14.184 -5.379 -6.759 1 96.15 217 VAL A CA 1
ATOM 1691 C C . VAL A 1 217 ? -13.383 -4.699 -7.867 1 96.15 217 VAL A C 1
ATOM 1693 O O . VAL A 1 217 ? -13.223 -3.476 -7.866 1 96.15 217 VAL A O 1
ATOM 1696 N N . PRO A 1 218 ? -12.837 -5.511 -8.775 1 97.46 218 PRO A N 1
ATOM 1697 C CA . PRO A 1 218 ? -12.176 -4.863 -9.91 1 97.46 218 PRO A CA 1
ATOM 1698 C C . PRO A 1 218 ? -13.034 -3.773 -10.549 1 97.46 218 PRO A C 1
ATOM 1700 O O . PRO A 1 218 ? -14.231 -3.974 -10.77 1 97.46 218 PRO A O 1
ATOM 1703 N N . GLY A 1 219 ? -12.417 -2.647 -10.753 1 96.65 219 GLY A N 1
ATOM 1704 C CA . GLY A 1 219 ? -13.133 -1.528 -11.344 1 96.65 219 GLY A CA 1
ATOM 1705 C C . GLY A 1 219 ? -13.647 -0.539 -10.315 1 96.65 219 GLY A C 1
ATOM 1706 O O . GLY A 1 219 ? -14.105 0.55 -10.668 1 96.65 219 GLY A O 1
ATOM 1707 N N . ARG A 1 220 ? -13.586 -0.899 -9.081 1 95.83 220 ARG A N 1
ATOM 1708 C CA . ARG A 1 220 ? -14.07 -0.028 -8.014 1 95.83 220 ARG A CA 1
ATOM 1709 C C . ARG A 1 220 ? -12.924 0.427 -7.117 1 95.83 220 ARG A C 1
ATOM 1711 O O . ARG A 1 220 ? -13.059 0.45 -5.892 1 95.83 220 ARG A O 1
ATOM 1718 N N . GLY A 1 221 ? -11.77 0.669 -7.7 1 95.95 221 GLY A N 1
ATOM 1719 C CA . GLY A 1 221 ? -10.587 1.223 -7.062 1 95.95 221 GLY A CA 1
ATOM 1720 C C . GLY A 1 221 ? -9.76 2.093 -7.99 1 95.95 221 GLY A C 1
ATOM 1721 O O . GLY A 1 221 ? -10.279 2.633 -8.969 1 95.95 221 GLY A O 1
ATOM 1722 N N . MET A 1 222 ? -8.554 2.273 -7.692 1 97.53 222 MET A N 1
ATOM 1723 C CA . MET A 1 222 ? -7.761 3.309 -8.347 1 97.53 222 MET A CA 1
ATOM 1724 C C . MET A 1 222 ? -6.839 2.705 -9.401 1 97.53 222 MET A C 1
ATOM 1726 O O . MET A 1 222 ? -6.059 3.419 -10.033 1 97.53 222 MET A O 1
ATOM 1730 N N . LEU A 1 223 ? -6.932 1.425 -9.559 1 97.98 223 LEU A N 1
ATOM 1731 C CA . LEU A 1 223 ? -6.051 0.764 -10.516 1 97.98 223 LEU A CA 1
ATOM 1732 C C . LEU A 1 223 ? -6.39 1.18 -11.944 1 97.98 223 LEU A C 1
ATOM 1734 O O . LEU A 1 223 ? -7.563 1.223 -12.32 1 97.98 223 LEU A O 1
ATOM 1738 N N . ASN A 1 224 ? -5.396 1.58 -12.72 1 98.15 224 ASN A N 1
ATOM 1739 C CA . ASN A 1 224 ? -5.576 1.809 -14.149 1 98.15 224 ASN A CA 1
ATOM 1740 C C . ASN A 1 224 ? -5.611 0.497 -14.928 1 98.15 224 ASN A C 1
ATOM 1742 O O . ASN A 1 224 ? -4.586 0.052 -15.448 1 98.15 224 ASN A O 1
ATOM 1746 N N . TRP A 1 225 ? -6.756 -0.077 -15.087 1 98.57 225 TRP A N 1
ATOM 1747 C CA . TRP A 1 225 ? -6.936 -1.405 -15.664 1 98.57 225 TRP A CA 1
ATOM 1748 C C . TRP A 1 225 ? -6.572 -1.409 -17.145 1 98.57 225 TRP A C 1
ATOM 1750 O O . TRP A 1 225 ? -6.036 -2.395 -17.656 1 98.57 225 TRP A O 1
ATOM 1760 N N . ALA A 1 226 ? -6.877 -0.344 -17.818 1 98.57 226 ALA A N 1
ATOM 1761 C CA . ALA A 1 226 ? -6.5 -0.262 -19.227 1 98.57 226 ALA A CA 1
ATOM 1762 C C . ALA A 1 226 ? -4.989 -0.388 -19.398 1 98.57 226 ALA A C 1
ATOM 1764 O O . ALA A 1 226 ? -4.516 -1.162 -20.234 1 98.57 226 ALA A O 1
ATOM 1765 N N . ALA A 1 227 ? -4.214 0.367 -18.598 1 98.63 227 ALA A N 1
ATOM 1766 C CA . ALA A 1 227 ? -2.756 0.308 -18.655 1 98.63 227 ALA A CA 1
ATOM 1767 C C . ALA A 1 227 ? -2.247 -1.077 -18.267 1 98.63 227 ALA A C 1
ATOM 1769 O O . ALA A 1 227 ? -1.282 -1.577 -18.85 1 98.63 227 ALA A O 1
ATOM 1770 N N . CYS A 1 228 ? -2.872 -1.652 -17.319 1 98.78 228 CYS A N 1
ATOM 1771 C CA . CYS A 1 228 ? -2.486 -2.977 -16.846 1 98.78 228 CYS A CA 1
ATOM 1772 C C . CYS A 1 228 ? -2.652 -4.018 -17.947 1 98.78 228 CYS A C 1
ATOM 1774 O O . CYS A 1 228 ? -1.702 -4.725 -18.288 1 98.78 228 CYS A O 1
ATOM 1776 N N . MET A 1 229 ? -3.895 -4.077 -18.509 1 98.83 229 MET A N 1
ATOM 1777 C CA . MET A 1 229 ? -4.174 -5.08 -19.533 1 98.83 229 MET A CA 1
ATOM 1778 C C . MET A 1 229 ? -3.316 -4.847 -20.771 1 98.83 229 MET A C 1
ATOM 1780 O O . MET A 1 229 ? -2.838 -5.8 -21.389 1 98.83 229 MET A O 1
ATOM 1784 N N . LYS A 1 230 ? -3.095 -3.598 -21.084 1 98.79 230 LYS A N 1
ATOM 1785 C CA . LYS A 1 230 ? -2.223 -3.287 -22.213 1 98.79 230 LYS A CA 1
ATOM 1786 C C . LYS A 1 230 ? -0.801 -3.781 -21.963 1 98.79 230 LYS A C 1
ATOM 1788 O O . LYS A 1 230 ? -0.147 -4.293 -22.873 1 98.79 230 LYS A O 1
ATOM 1793 N N . ALA A 1 231 ? -0.299 -3.559 -20.788 1 98.88 231 ALA A N 1
ATOM 1794 C CA . ALA A 1 231 ? 1.05 -3.998 -20.44 1 98.88 231 ALA A CA 1
ATOM 1795 C C . ALA A 1 231 ? 1.194 -5.509 -20.599 1 98.88 231 ALA A C 1
ATOM 1797 O O . ALA A 1 231 ? 2.213 -5.993 -21.097 1 98.88 231 ALA A O 1
ATOM 1798 N N . ILE A 1 232 ? 0.171 -6.241 -20.148 1 98.83 232 ILE A N 1
ATOM 1799 C CA . ILE A 1 232 ? 0.181 -7.694 -20.276 1 98.83 232 ILE A CA 1
ATOM 1800 C C . ILE A 1 232 ? 0.174 -8.082 -21.752 1 98.83 232 ILE A C 1
ATOM 1802 O O . ILE A 1 232 ? 0.962 -8.928 -22.182 1 98.83 232 ILE A O 1
ATOM 1806 N N . ALA A 1 233 ? -0.67 -7.476 -22.499 1 98.6 233 ALA A N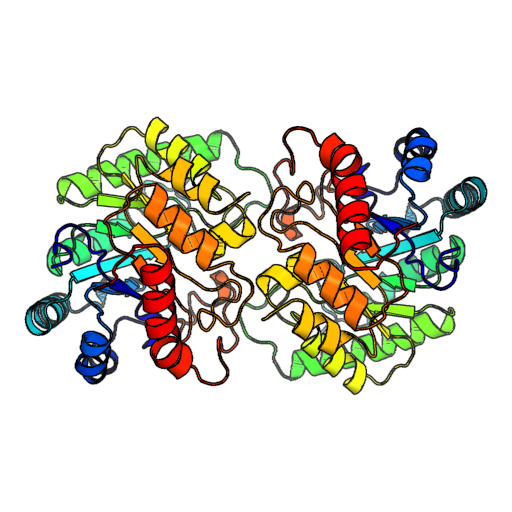 1
ATOM 1807 C CA . ALA A 1 233 ? -0.778 -7.752 -23.929 1 98.6 233 ALA A CA 1
ATOM 1808 C C . ALA A 1 233 ? 0.532 -7.442 -24.648 1 98.6 233 ALA A C 1
ATOM 1810 O O . ALA A 1 233 ? 0.973 -8.208 -25.507 1 98.6 233 ALA A O 1
ATOM 1811 N N . ASP A 1 234 ? 1.15 -6.343 -24.314 1 98.62 234 ASP A N 1
ATOM 1812 C CA . ASP A 1 234 ? 2.325 -5.834 -25.013 1 98.62 234 ASP A CA 1
ATOM 1813 C C . ASP A 1 234 ? 3.498 -6.804 -24.895 1 98.62 234 ASP A C 1
ATOM 1815 O O . ASP A 1 234 ? 4.336 -6.886 -25.796 1 98.62 234 ASP A O 1
ATOM 1819 N N . ILE A 1 235 ? 3.558 -7.544 -23.831 1 98.55 235 ILE A N 1
ATOM 1820 C CA . ILE A 1 235 ? 4.687 -8.454 -23.675 1 98.55 235 ILE A CA 1
ATOM 1821 C C . ILE A 1 235 ? 4.33 -9.823 -24.248 1 98.55 235 ILE A C 1
ATOM 1823 O O . ILE A 1 235 ? 5.14 -10.752 -24.204 1 98.55 235 ILE A O 1
ATOM 1827 N N . GLY A 1 236 ? 3.086 -9.994 -24.674 1 97.87 236 GLY A N 1
ATOM 1828 C CA . GLY A 1 236 ? 2.67 -11.232 -25.315 1 97.87 236 GLY A CA 1
ATOM 1829 C C . GLY A 1 236 ? 2.469 -12.373 -24.336 1 97.87 236 GLY A C 1
ATOM 1830 O O . GLY A 1 236 ? 2.691 -13.536 -24.677 1 97.87 236 GLY A O 1
ATOM 1831 N N . TYR A 1 237 ? 2.134 -12.073 -23.133 1 97.88 237 TYR A N 1
ATOM 1832 C CA . TYR A 1 237 ? 1.932 -13.095 -22.112 1 97.88 237 TYR A CA 1
ATOM 1833 C C . TYR A 1 237 ? 0.753 -13.994 -22.467 1 97.88 237 TYR A C 1
ATOM 1835 O O . TYR A 1 237 ? -0.336 -13.506 -22.78 1 97.88 237 TYR A O 1
ATOM 1843 N N . GLN A 1 238 ? 0.917 -15.278 -22.322 1 96.59 238 GLN A N 1
ATOM 1844 C CA . GLN A 1 238 ? -0.113 -16.226 -22.733 1 96.59 238 GLN A CA 1
ATOM 1845 C C . GLN A 1 238 ? -0.552 -17.103 -21.564 1 96.59 238 GLN A C 1
ATOM 1847 O O . GLN A 1 238 ? -1.349 -18.026 -21.738 1 96.59 238 GLN A O 1
ATOM 1852 N N . GLY A 1 239 ? -0.042 -16.846 -20.421 1 97.81 239 GLY A N 1
ATOM 1853 C CA . GLY A 1 239 ? -0.345 -17.675 -19.265 1 97.81 239 GLY A CA 1
ATOM 1854 C C . GLY A 1 239 ? -1.626 -17.272 -18.56 1 97.81 239 GLY A C 1
ATOM 1855 O O . GLY A 1 239 ? -2.443 -16.537 -19.119 1 97.81 239 GLY A O 1
ATOM 1856 N N . ALA A 1 240 ? -1.851 -17.781 -17.411 1 98.61 240 ALA A N 1
ATOM 1857 C CA . ALA A 1 240 ? -3.08 -17.579 -16.647 1 98.61 240 ALA A CA 1
ATOM 1858 C C . ALA A 1 240 ? -3.119 -16.184 -16.03 1 98.61 240 ALA A C 1
ATOM 1860 O O . ALA A 1 240 ? -2.098 -15.677 -15.56 1 98.61 240 ALA A O 1
ATOM 1861 N N . ILE A 1 241 ? -4.199 -15.574 -16.077 1 98.82 241 ILE A N 1
ATOM 1862 C CA . ILE A 1 241 ? -4.545 -14.333 -15.391 1 98.82 241 ILE A CA 1
ATOM 1863 C C . ILE A 1 241 ? -5.666 -14.594 -14.387 1 98.82 241 ILE A C 1
ATOM 1865 O O . ILE A 1 241 ? -6.792 -14.915 -14.773 1 98.82 241 ILE A O 1
ATOM 1869 N N . THR A 1 242 ? -5.347 -14.489 -13.137 1 98.81 242 THR A N 1
ATOM 1870 C CA . THR A 1 242 ? -6.22 -14.986 -12.079 1 98.81 242 THR A CA 1
ATOM 1871 C C . THR A 1 242 ? -6.666 -13.847 -11.166 1 98.81 242 THR A C 1
ATOM 1873 O O . THR A 1 242 ? -5.835 -13.101 -10.644 1 98.81 242 THR A O 1
ATOM 1876 N N . LEU A 1 243 ? -7.967 -13.71 -10.996 1 98.52 243 LEU A N 1
ATOM 1877 C CA . LEU A 1 243 ? -8.479 -12.736 -10.038 1 98.52 243 LEU A CA 1
ATOM 1878 C C . LEU A 1 243 ? -8.208 -13.187 -8.607 1 98.52 243 LEU A C 1
ATOM 1880 O O . LEU A 1 243 ? -8.585 -14.296 -8.22 1 98.52 243 LEU A O 1
ATOM 1884 N N . GLU A 1 244 ? -7.544 -12.381 -7.922 1 97.27 244 GLU A N 1
ATOM 1885 C CA . GLU A 1 244 ? -7.403 -12.572 -6.482 1 97.27 244 GLU A CA 1
ATOM 1886 C C . GLU A 1 244 ? -8.083 -11.446 -5.707 1 97.27 244 GLU A C 1
ATOM 1888 O O . GLU A 1 244 ? -7.754 -10.272 -5.892 1 97.27 244 GLU A O 1
ATOM 1893 N N . SER A 1 245 ? -9.03 -11.727 -5.01 1 92.81 245 SER A N 1
ATOM 1894 C CA . SER A 1 245 ? -9.71 -10.845 -4.067 1 92.81 245 SER A CA 1
ATOM 1895 C C . SER A 1 245 ? -9.926 -11.534 -2.724 1 92.81 245 SER A C 1
ATOM 1897 O O . SER A 1 245 ? -9.923 -12.764 -2.643 1 92.81 245 SER A O 1
ATOM 1899 N N . MET A 1 246 ? -10.085 -10.794 -1.694 1 85.02 246 MET A N 1
ATOM 1900 C CA . MET A 1 246 ? -10.047 -11.342 -0.341 1 85.02 246 MET A CA 1
ATOM 1901 C C . MET A 1 246 ? -11.423 -11.271 0.314 1 85.02 246 MET A C 1
ATOM 1903 O O . MET A 1 246 ? -11.549 -10.825 1.456 1 85.02 246 MET A O 1
ATOM 1907 N N . ASN A 1 247 ? -12.414 -11.762 -0.346 1 84.98 247 ASN A N 1
ATOM 1908 C CA . ASN A 1 247 ? -13.742 -11.833 0.254 1 84.98 247 ASN A CA 1
ATOM 1909 C C . ASN A 1 247 ? -13.727 -12.63 1.555 1 84.98 247 ASN A C 1
ATOM 1911 O O . ASN A 1 247 ? -14.344 -12.227 2.542 1 84.98 247 ASN A O 1
ATOM 1915 N N . HIS A 1 248 ? -12.991 -13.719 1.442 1 82.86 248 HIS A N 1
ATOM 1916 C CA . HIS A 1 248 ? -12.872 -14.623 2.58 1 82.86 248 HIS A CA 1
ATOM 1917 C C . HIS A 1 248 ? -11.412 -14.952 2.872 1 82.86 248 HIS A C 1
ATOM 1919 O O . HIS A 1 248 ? -10.711 -15.498 2.017 1 82.86 248 HIS A O 1
ATOM 1925 N N . VAL A 1 249 ? -11.033 -14.504 3.99 1 80.3 249 VAL A N 1
ATOM 1926 C CA . VAL A 1 249 ? -9.655 -14.817 4.353 1 80.3 249 VAL A CA 1
ATOM 1927 C C . VAL A 1 249 ? -9.623 -15.511 5.713 1 80.3 249 VAL A C 1
ATOM 1929 O O . VAL A 1 249 ? -10.353 -15.127 6.63 1 80.3 249 VAL A O 1
ATOM 1932 N N . ASP A 1 250 ? -8.847 -16.51 5.661 1 82.72 250 ASP A N 1
ATOM 1933 C CA . ASP A 1 250 ? -8.665 -17.226 6.919 1 82.72 250 ASP A CA 1
ATOM 1934 C C . ASP A 1 250 ? -8.04 -16.323 7.98 1 82.72 250 ASP A C 1
ATOM 1936 O O . ASP A 1 250 ? -7.153 -15.522 7.677 1 82.72 250 ASP A O 1
ATOM 1940 N N . VAL A 1 251 ? -8.443 -16.538 9.16 1 77.71 251 VAL A N 1
ATOM 1941 C CA . VAL A 1 251 ? -8.032 -15.684 10.269 1 77.71 251 VAL A CA 1
ATOM 1942 C C . VAL A 1 251 ? -6.517 -15.753 10.442 1 77.71 251 VAL A C 1
ATOM 1944 O O . VAL A 1 251 ? -5.881 -14.761 10.805 1 77.71 251 VAL A O 1
ATOM 1947 N N . ASP A 1 252 ? -5.953 -16.859 10.073 1 74.45 252 ASP A N 1
ATOM 1948 C CA . ASP A 1 252 ? -4.529 -17.096 10.287 1 74.45 252 ASP A CA 1
ATOM 1949 C C . ASP A 1 252 ? -3.681 -16.216 9.372 1 74.45 252 ASP A C 1
ATOM 1951 O O . ASP A 1 252 ? -2.52 -15.932 9.675 1 74.45 252 ASP A O 1
ATOM 1955 N N . ILE A 1 253 ? -4.299 -15.78 8.259 1 78.79 253 ILE A N 1
ATOM 1956 C CA . ILE A 1 253 ? -3.48 -15.021 7.321 1 78.79 253 ILE A CA 1
ATOM 1957 C C . ILE A 1 253 ? -4.029 -13.603 7.186 1 78.79 253 ILE A C 1
ATOM 1959 O O . ILE A 1 253 ? -3.383 -12.733 6.597 1 78.79 253 ILE A O 1
ATOM 1963 N N . ALA A 1 254 ? -5.182 -13.4 7.758 1 79.51 254 ALA A N 1
ATOM 1964 C CA . ALA A 1 254 ? -5.859 -12.112 7.627 1 79.51 254 ALA A CA 1
ATOM 1965 C C . ALA A 1 254 ? -4.983 -10.977 8.15 1 79.51 254 ALA A C 1
ATOM 1967 O O . ALA A 1 254 ? -4.896 -9.915 7.528 1 79.51 254 ALA A O 1
ATOM 1968 N N . GLY A 1 255 ? -4.345 -11.209 9.24 1 77.75 255 GLY A N 1
ATOM 1969 C CA . GLY A 1 255 ? -3.477 -10.195 9.816 1 77.75 255 GLY A CA 1
ATOM 1970 C C . GLY A 1 255 ? -2.281 -9.866 8.943 1 77.75 255 GLY A C 1
ATOM 1971 O O . GLY A 1 255 ? -1.958 -8.694 8.739 1 77.75 255 GLY A O 1
ATOM 1972 N N . GLY A 1 256 ? -1.695 -10.854 8.384 1 77.56 256 GLY A N 1
ATOM 1973 C CA . GLY A 1 256 ? -0.531 -10.669 7.532 1 77.56 256 GLY A CA 1
ATOM 1974 C C . GLY A 1 256 ? -0.851 -9.963 6.228 1 77.56 256 GLY A C 1
ATOM 1975 O O . GLY A 1 256 ? -0.007 -9.256 5.675 1 77.56 256 GLY A O 1
ATOM 1976 N N . LEU A 1 257 ? -2.071 -10.117 5.787 1 82.21 257 LEU A N 1
ATOM 1977 C CA . LEU A 1 257 ? -2.504 -9.529 4.524 1 82.21 257 LEU A CA 1
ATOM 1978 C C . LEU A 1 257 ? -3.229 -8.209 4.76 1 82.21 257 LEU A C 1
ATOM 1980 O O . LEU A 1 257 ? -3.644 -7.545 3.807 1 82.21 257 LEU A O 1
ATOM 1984 N N . ALA A 1 258 ? -3.408 -7.865 6.022 1 87.47 258 ALA A N 1
ATOM 1985 C CA . ALA A 1 258 ? -4.141 -6.671 6.434 1 87.47 258 ALA A CA 1
ATOM 1986 C C . ALA A 1 258 ? -5.511 -6.611 5.765 1 87.47 258 ALA A C 1
ATOM 1988 O O . ALA A 1 258 ? -5.89 -5.58 5.205 1 87.47 258 ALA A O 1
ATOM 1989 N N . VAL A 1 259 ? -6.187 -7.692 5.728 1 85.84 259 VAL A N 1
ATOM 1990 C CA . VAL A 1 259 ? -7.541 -7.797 5.194 1 85.84 259 VAL A CA 1
ATOM 1991 C C . VAL A 1 259 ? -8.517 -8.119 6.324 1 85.84 259 VAL A C 1
ATOM 1993 O O . VAL A 1 259 ? -8.598 -9.263 6.776 1 85.84 259 VAL A O 1
ATOM 1996 N N . TRP A 1 260 ? -9.199 -7.14 6.861 1 82.38 260 TRP A N 1
ATOM 1997 C CA . TRP A 1 260 ? -10.058 -7.376 8.016 1 82.38 260 TRP A CA 1
ATOM 1998 C C . TRP A 1 260 ? -11.416 -6.707 7.831 1 82.38 260 TRP A C 1
ATOM 2000 O O . TRP A 1 260 ? -12.284 -6.797 8.703 1 82.38 260 TRP A O 1
ATOM 2010 N N . ARG A 1 261 ? -11.535 -6.047 6.779 1 79 261 ARG A N 1
ATOM 2011 C CA . ARG A 1 261 ? -12.825 -5.452 6.445 1 79 261 ARG A CA 1
ATOM 2012 C C . ARG A 1 261 ? -13.388 -6.05 5.16 1 79 261 ARG A C 1
ATOM 2014 O O . ARG A 1 261 ? -12.64 -6.581 4.337 1 79 261 ARG A O 1
ATOM 2021 N N . PRO A 1 262 ? -14.652 -5.906 5.067 1 82.26 262 PRO A N 1
ATOM 2022 C CA . PRO A 1 262 ? -15.217 -6.376 3.8 1 82.26 262 PRO A CA 1
ATOM 2023 C C . PRO A 1 262 ? -14.621 -5.665 2.587 1 82.26 262 PRO A C 1
ATOM 2025 O O . PRO A 1 262 ? -14.373 -4.458 2.635 1 82.26 262 PRO A O 1
ATOM 2028 N N . VAL A 1 263 ? -14.365 -6.411 1.636 1 83.39 263 VAL A N 1
ATOM 2029 C CA . VAL A 1 263 ? -13.693 -5.862 0.463 1 83.39 263 VAL A CA 1
ATOM 2030 C C . VAL A 1 263 ? -14.713 -5.181 -0.447 1 83.39 263 VAL A C 1
ATOM 2032 O O . VAL A 1 263 ? -14.343 -4.433 -1.355 1 83.39 263 VAL A O 1
ATOM 2035 N N . ALA A 1 264 ? -15.945 -5.496 -0.216 1 87.27 264 ALA A N 1
ATOM 2036 C CA . ALA A 1 264 ? -17.061 -4.914 -0.958 1 87.27 264 ALA A CA 1
ATOM 2037 C C . ALA A 1 264 ? -18.319 -4.852 -0.098 1 87.27 264 ALA A C 1
ATOM 2039 O O . ALA A 1 264 ? -18.483 -5.646 0.832 1 87.27 264 ALA A O 1
ATOM 2040 N N . GLU A 1 265 ? -19.158 -3.928 -0.391 1 86.93 265 GLU A N 1
ATOM 2041 C CA . GLU A 1 265 ? -20.458 -3.913 0.273 1 86.93 265 GLU A CA 1
ATOM 2042 C C . GLU A 1 265 ? -21.218 -5.214 0.028 1 86.93 265 GLU A C 1
ATOM 2044 O O . GLU A 1 265 ? -21.769 -5.803 0.961 1 86.93 265 GLU A O 1
ATOM 2049 N N . ASP A 1 266 ? -21.187 -5.659 -1.158 1 92.03 266 ASP A N 1
ATOM 2050 C CA . ASP A 1 266 ? -21.677 -6.977 -1.549 1 92.03 266 ASP A CA 1
ATOM 2051 C C . ASP A 1 266 ? -20.536 -7.861 -2.05 1 92.03 266 ASP A C 1
ATOM 2053 O O . ASP A 1 266 ? -20.066 -7.697 -3.177 1 92.03 266 ASP A O 1
ATOM 2057 N N . PRO A 1 267 ? -20.113 -8.782 -1.227 1 88.89 267 PRO A N 1
ATOM 2058 C CA . PRO A 1 267 ? -18.967 -9.612 -1.604 1 88.89 267 PRO A CA 1
ATOM 2059 C C . PRO A 1 267 ? -19.181 -10.35 -2.924 1 88.89 267 PRO A C 1
ATOM 2061 O O . PRO A 1 267 ? -18.214 -10.668 -3.621 1 88.89 267 PRO A O 1
ATOM 2064 N N . ARG A 1 268 ? -20.511 -10.61 -3.318 1 92.93 268 ARG A N 1
ATOM 2065 C CA . ARG A 1 268 ? -20.796 -11.309 -4.567 1 92.93 268 ARG A CA 1
ATOM 2066 C C . ARG A 1 268 ? -20.321 -10.498 -5.769 1 92.93 268 ARG A C 1
ATOM 2068 O O . ARG A 1 268 ? -20.13 -11.045 -6.857 1 92.93 268 ARG A O 1
ATOM 2075 N N . ASP A 1 269 ? -20.102 -9.172 -5.543 1 96.03 269 ASP A N 1
ATOM 2076 C CA . ASP A 1 269 ? -19.717 -8.278 -6.631 1 96.03 269 ASP A CA 1
ATOM 2077 C C . ASP A 1 269 ? -18.317 -8.609 -7.143 1 96.03 269 ASP A C 1
ATOM 2079 O O . ASP A 1 269 ? -17.995 -8.342 -8.303 1 96.03 269 ASP A O 1
ATOM 2083 N N . VAL A 1 270 ? -17.54 -9.181 -6.279 1 95.64 270 VAL A N 1
ATOM 2084 C CA . VAL A 1 270 ? -16.197 -9.569 -6.697 1 95.64 270 VAL A CA 1
ATOM 2085 C C . VAL A 1 270 ? -16.281 -10.51 -7.897 1 95.64 270 VAL A C 1
ATOM 2087 O O . VAL A 1 270 ? -15.521 -10.369 -8.858 1 95.64 270 VAL A O 1
ATOM 2090 N N . ILE A 1 271 ? -17.226 -11.396 -7.84 1 96.19 271 ILE A N 1
ATOM 2091 C CA . ILE A 1 271 ? -17.38 -12.385 -8.902 1 96.19 271 ILE A CA 1
ATOM 2092 C C . ILE A 1 271 ? -18.344 -11.858 -9.962 1 96.19 271 ILE A C 1
ATOM 2094 O O . ILE A 1 271 ? -17.993 -11.77 -11.141 1 96.19 271 ILE A O 1
ATOM 2098 N N . GLU A 1 272 ? -19.484 -11.376 -9.577 1 96.09 272 GLU A N 1
ATOM 2099 C CA . GLU A 1 272 ? -20.589 -11.064 -10.478 1 96.09 272 GLU A CA 1
ATOM 2100 C C . GLU A 1 272 ? -20.313 -9.788 -11.268 1 96.09 272 GLU A C 1
ATOM 2102 O O . GLU A 1 272 ? -20.789 -9.635 -12.395 1 96.09 272 GLU A O 1
ATOM 2107 N N . VAL A 1 273 ? -19.572 -8.926 -10.663 1 97.04 273 VAL A N 1
ATOM 2108 C CA . VAL A 1 273 ? -19.237 -7.671 -11.328 1 97.04 273 VAL A CA 1
ATOM 2109 C C . VAL A 1 273 ? -17.776 -7.694 -11.77 1 97.04 273 VAL A C 1
ATOM 2111 O O . VAL A 1 273 ? -17.457 -7.32 -12.901 1 97.04 273 VAL A O 1
ATOM 2114 N N . GLY A 1 274 ? -16.946 -8.186 -10.901 1 97.46 274 GLY A N 1
ATOM 2115 C CA . GLY A 1 274 ? -15.51 -8.132 -11.123 1 97.46 274 GLY A CA 1
ATOM 2116 C C . GLY A 1 274 ? -15.058 -8.962 -12.309 1 97.46 274 GLY A C 1
ATOM 2117 O O . GLY A 1 274 ? -14.276 -8.494 -13.14 1 97.46 274 GLY A O 1
ATOM 2118 N N . LEU A 1 275 ? -15.524 -10.21 -12.448 1 98.03 275 LEU A N 1
ATOM 2119 C CA . LEU A 1 275 ? -15.058 -11.091 -13.513 1 98.03 275 LEU A CA 1
ATOM 2120 C C . LEU A 1 275 ? -15.473 -10.559 -14.88 1 98.03 275 LEU A C 1
ATOM 2122 O O . LEU A 1 275 ? -14.643 -10.442 -15.784 1 98.03 275 LEU A O 1
ATOM 2126 N N . PRO A 1 276 ? -16.741 -10.155 -15.065 1 98.22 276 PRO A N 1
ATOM 2127 C CA . PRO A 1 276 ? -17.112 -9.561 -16.351 1 98.22 276 PRO A CA 1
ATOM 2128 C C . PRO A 1 276 ? -16.319 -8.295 -16.667 1 98.22 276 PRO A C 1
ATOM 2130 O O . PRO A 1 276 ? -15.931 -8.076 -17.818 1 98.22 276 PRO A O 1
ATOM 2133 N N . PHE A 1 277 ? -16.091 -7.491 -15.714 1 98.55 277 PHE A N 1
ATOM 2134 C CA . PHE A 1 277 ? -15.318 -6.269 -15.898 1 98.55 277 PHE A CA 1
ATOM 2135 C C . PHE A 1 277 ? -13.92 -6.585 -16.415 1 98.55 277 PHE A C 1
ATOM 2137 O O . PHE A 1 277 ? -13.448 -5.958 -17.366 1 98.55 277 PHE A O 1
ATOM 2144 N N . LEU A 1 278 ? -13.272 -7.551 -15.793 1 98.58 278 LEU A N 1
ATOM 2145 C CA . LEU A 1 278 ? -11.915 -7.922 -16.182 1 98.58 278 LEU A CA 1
ATOM 2146 C C . LEU A 1 278 ? -11.886 -8.45 -17.612 1 98.58 278 LEU A C 1
ATOM 2148 O O . LEU A 1 278 ? -10.974 -8.129 -18.379 1 98.58 278 LEU A O 1
ATOM 2152 N N . ARG A 1 279 ? -12.832 -9.283 -17.945 1 98 279 ARG A N 1
ATOM 2153 C CA . ARG A 1 279 ? -12.912 -9.81 -19.303 1 98 279 ARG A 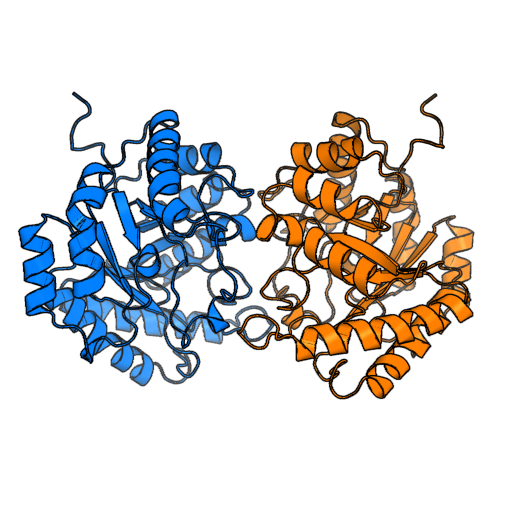CA 1
ATOM 2154 C C . ARG A 1 279 ? -13.053 -8.684 -20.321 1 98 279 ARG A C 1
ATOM 2156 O O . ARG A 1 279 ? -12.407 -8.704 -21.371 1 98 279 ARG A O 1
ATOM 2163 N N . GLU A 1 280 ? -13.884 -7.723 -19.97 1 98.29 280 GLU A N 1
ATOM 2164 C CA . GLU A 1 280 ? -14.102 -6.599 -20.875 1 98.29 280 GLU A CA 1
ATOM 2165 C C . GLU A 1 280 ? -12.84 -5.753 -21.019 1 98.29 280 GLU A C 1
ATOM 2167 O O . GLU A 1 280 ? -12.489 -5.336 -22.125 1 98.29 280 GLU A O 1
ATOM 2172 N N . GLU A 1 281 ? -12.19 -5.469 -19.915 1 98.51 281 GLU A N 1
ATOM 2173 C CA . GLU A 1 281 ? -10.963 -4.679 -19.959 1 98.51 281 GLU A CA 1
ATOM 2174 C C . GLU A 1 281 ? -9.874 -5.394 -20.754 1 98.51 281 GLU A C 1
ATOM 2176 O O . GLU A 1 281 ? -9.124 -4.76 -21.499 1 98.51 281 GLU A O 1
ATOM 2181 N N . ALA A 1 282 ? -9.8 -6.675 -20.539 1 98.35 282 ALA A N 1
ATOM 2182 C CA . ALA A 1 282 ? -8.836 -7.47 -21.295 1 98.35 282 ALA A CA 1
ATOM 2183 C C . ALA A 1 282 ? -9.119 -7.398 -22.792 1 98.35 282 ALA A C 1
ATOM 2185 O O . ALA A 1 282 ? -8.205 -7.186 -23.594 1 98.35 282 ALA A O 1
ATOM 2186 N N . LYS A 1 283 ? -10.338 -7.55 -23.159 1 97.77 283 LYS A N 1
ATOM 2187 C CA . LYS A 1 283 ? -10.74 -7.518 -24.562 1 97.77 283 LYS A CA 1
ATOM 2188 C C . LYS A 1 283 ? -10.355 -6.194 -25.215 1 97.77 283 LYS A C 1
ATOM 2190 O O . LYS A 1 283 ? -9.87 -6.172 -26.348 1 97.77 283 LYS A O 1
ATOM 2195 N N . LYS A 1 284 ? -10.571 -5.09 -24.492 1 98.27 284 LYS A N 1
ATOM 2196 C CA . LYS A 1 284 ? -10.225 -3.767 -25.004 1 98.27 284 LYS A CA 1
ATOM 2197 C C . LYS A 1 284 ? -8.736 -3.674 -25.324 1 98.27 284 LYS A C 1
ATOM 2199 O O . LYS A 1 284 ? -8.331 -2.905 -26.199 1 98.27 284 LYS A O 1
ATOM 2204 N N . ALA A 1 285 ? -7.92 -4.464 -24.63 1 97.89 285 ALA A N 1
ATOM 2205 C CA . ALA A 1 285 ? -6.471 -4.412 -24.805 1 97.89 285 ALA A CA 1
ATOM 2206 C C . ALA A 1 285 ? -5.999 -5.473 -25.795 1 97.89 285 ALA A C 1
ATOM 2208 O O . ALA A 1 285 ? -4.796 -5.638 -26.01 1 97.89 285 ALA A O 1
ATOM 2209 N N . GLY A 1 286 ? -6.925 -6.287 -26.289 1 96.47 286 GLY A N 1
ATOM 2210 C CA . GLY A 1 286 ? -6.584 -7.32 -27.254 1 96.47 286 GLY A CA 1
ATOM 2211 C C . GLY A 1 286 ? -6.307 -8.667 -26.613 1 96.47 286 GLY A C 1
ATOM 2212 O O . GLY A 1 286 ? -5.716 -9.549 -27.24 1 96.47 286 GLY A O 1
ATOM 2213 N N . LEU A 1 287 ? -6.673 -8.762 -25.358 1 97.12 287 LEU A N 1
ATOM 2214 C CA . LEU A 1 287 ? -6.567 -10.038 -24.659 1 97.12 287 LEU A CA 1
ATOM 2215 C C . LEU A 1 287 ? -7.916 -10.749 -24.618 1 97.12 287 LEU A C 1
ATOM 2217 O O . LEU A 1 287 ? -8.964 -10.1 -24.592 1 97.12 287 LEU A O 1
ATOM 2221 N N . THR A 1 288 ? -7.866 -12.013 -24.638 1 96.03 288 THR A N 1
ATOM 2222 C CA . THR A 1 288 ? -9.066 -12.819 -24.445 1 96.03 288 THR A CA 1
ATOM 2223 C C . THR A 1 288 ? -8.906 -13.749 -23.246 1 96.03 288 THR A C 1
ATOM 2225 O O . THR A 1 288 ? -7.98 -14.561 -23.202 1 96.03 288 THR A O 1
ATOM 2228 N N . LEU A 1 289 ? -9.774 -13.556 -22.325 1 96.28 289 LEU A N 1
ATOM 2229 C CA . LEU A 1 289 ? -9.771 -14.414 -21.145 1 96.28 289 LEU A CA 1
ATOM 2230 C C . LEU A 1 289 ? -10.789 -15.54 -21.289 1 96.28 289 LEU A C 1
ATOM 2232 O O . LEU A 1 289 ? -11.972 -15.286 -21.525 1 96.28 289 LEU A O 1
ATOM 2236 N N . GLY A 1 290 ? -10.421 -16.783 -21.127 1 89.07 290 GLY A N 1
ATOM 2237 C CA . GLY A 1 290 ? -11.321 -17.92 -21.236 1 89.07 290 GLY A CA 1
ATOM 2238 C C . GLY A 1 290 ? -10.595 -19.244 -21.383 1 89.07 290 GLY A C 1
ATOM 2239 O O . GLY A 1 290 ? -9.388 -19.272 -21.631 1 89.07 290 GLY A O 1
ATOM 2240 N N . MET B 1 1 ? -4.82 37.892 -13.655 1 29.98 1 MET B N 1
ATOM 2241 C CA . MET B 1 1 ? -4.454 38.243 -12.286 1 29.98 1 MET B CA 1
ATOM 2242 C C . MET B 1 1 ? -4.994 37.214 -11.298 1 29.98 1 MET B C 1
ATOM 2244 O O . MET B 1 1 ? -6.181 37.228 -10.967 1 29.98 1 MET B O 1
ATOM 2248 N N . ASN B 1 2 ? -4.74 35.869 -11.434 1 42.03 2 ASN B N 1
ATOM 2249 C CA . ASN B 1 2 ? -5.246 34.81 -10.566 1 42.03 2 ASN B CA 1
ATOM 2250 C C . ASN B 1 2 ? -5.213 35.225 -9.098 1 42.03 2 ASN B C 1
ATOM 2252 O O . ASN B 1 2 ? -4.161 35.599 -8.577 1 42.03 2 ASN B O 1
ATOM 2256 N N . ASN B 1 3 ? -6.201 35.685 -8.557 1 46.3 3 ASN B N 1
ATOM 2257 C CA . ASN B 1 3 ? -6.321 36.273 -7.227 1 46.3 3 ASN B CA 1
ATOM 2258 C C . ASN B 1 3 ? -5.637 35.412 -6.169 1 46.3 3 ASN B C 1
ATOM 2260 O O . ASN B 1 3 ? -5.733 34.184 -6.205 1 46.3 3 ASN B O 1
ATOM 2264 N N . GLU B 1 4 ? -4.59 36.02 -5.463 1 51.72 4 GLU B N 1
ATOM 2265 C CA . GLU B 1 4 ? -3.92 35.445 -4.3 1 51.72 4 GLU B CA 1
ATOM 2266 C C . GLU B 1 4 ? -4.864 34.544 -3.509 1 51.72 4 GLU B C 1
ATOM 2268 O O . GLU B 1 4 ? -4.436 33.545 -2.929 1 51.72 4 GLU B O 1
ATOM 2273 N N . ALA B 1 5 ? -6.226 34.881 -3.574 1 53.02 5 ALA B N 1
ATOM 2274 C CA . ALA B 1 5 ? -7.277 34.195 -2.826 1 53.02 5 ALA B CA 1
ATOM 2275 C C . ALA B 1 5 ? -7.543 32.807 -3.402 1 53.02 5 ALA B C 1
ATOM 2277 O O . ALA B 1 5 ? -8.063 31.93 -2.709 1 53.02 5 ALA B O 1
ATOM 2278 N N . ASP B 1 6 ? -6.947 32.453 -4.571 1 73.45 6 ASP B N 1
ATOM 2279 C CA . ASP B 1 6 ? -7.308 31.208 -5.243 1 73.45 6 ASP B CA 1
ATOM 2280 C C . ASP B 1 6 ? -6.111 30.263 -5.327 1 73.45 6 ASP B C 1
ATOM 2282 O O . ASP B 1 6 ? -6.116 29.315 -6.114 1 73.45 6 ASP B O 1
ATOM 2286 N N . MET B 1 7 ? -5.116 30.603 -4.403 1 90.76 7 MET B N 1
ATOM 2287 C CA . MET B 1 7 ? -3.867 29.854 -4.5 1 90.76 7 MET B CA 1
ATOM 2288 C C . MET B 1 7 ? -3.683 28.943 -3.291 1 90.76 7 MET B C 1
ATOM 2290 O O . MET B 1 7 ? -3.958 29.344 -2.159 1 90.76 7 MET B O 1
ATOM 2294 N N . ASN B 1 8 ? -3.379 27.794 -3.553 1 97.8 8 ASN B N 1
ATOM 2295 C CA . ASN B 1 8 ? -2.972 26.891 -2.481 1 97.8 8 ASN B CA 1
ATOM 2296 C C . ASN B 1 8 ? -1.524 27.131 -2.066 1 97.8 8 ASN B C 1
ATOM 2298 O O . ASN B 1 8 ? -0.66 27.363 -2.914 1 97.8 8 ASN B O 1
ATOM 2302 N N . THR B 1 9 ? -1.295 27.194 -0.76 1 98.41 9 THR B N 1
ATOM 2303 C CA . THR B 1 9 ? 0.094 27.208 -0.316 1 98.41 9 THR B CA 1
ATOM 2304 C C . THR B 1 9 ? 0.796 25.907 -0.694 1 98.41 9 THR B C 1
ATOM 2306 O O . THR B 1 9 ? 0.26 24.819 -0.473 1 98.41 9 THR B O 1
ATOM 2309 N N . PHE B 1 10 ? 1.9 26.033 -1.359 1 98.71 10 PHE B N 1
ATOM 2310 C CA . PHE B 1 10 ? 2.698 24.874 -1.739 1 98.71 10 PHE B CA 1
ATOM 2311 C C . PHE B 1 10 ? 3.72 24.542 -0.658 1 98.71 10 PHE B C 1
ATOM 2313 O O . PHE B 1 10 ? 4.52 25.395 -0.27 1 98.71 10 PHE B O 1
ATOM 2320 N N . GLY B 1 11 ? 3.677 23.314 -0.147 1 98.69 11 GLY B N 1
ATOM 2321 C CA . GLY B 1 11 ? 4.52 22.943 0.978 1 98.69 11 GLY B CA 1
ATOM 2322 C C . GLY B 1 11 ? 5.482 21.814 0.657 1 98.69 11 GLY B C 1
ATOM 2323 O O . GLY B 1 11 ? 5.357 21.163 -0.383 1 98.69 11 GLY B O 1
ATOM 2324 N N . LEU B 1 12 ? 6.41 21.622 1.554 1 98.46 12 LEU B N 1
ATOM 2325 C CA . LEU B 1 12 ? 7.398 20.552 1.462 1 98.46 12 LEU B CA 1
ATOM 2326 C C . LEU B 1 12 ? 7.648 19.925 2.83 1 98.46 12 LEU B C 1
ATOM 2328 O O . LEU B 1 12 ? 7.993 20.625 3.785 1 98.46 12 LEU B O 1
ATOM 2332 N N . HIS B 1 13 ? 7.388 18.698 2.903 1 97.68 13 HIS B N 1
ATOM 2333 C CA . HIS B 1 13 ? 7.842 17.945 4.067 1 97.68 13 HIS B CA 1
ATOM 2334 C C . HIS B 1 13 ? 9.363 17.839 4.095 1 97.68 13 HIS B C 1
ATOM 2336 O O . HIS B 1 13 ? 9.976 17.382 3.127 1 97.68 13 HIS B O 1
ATOM 2342 N N . THR B 1 14 ? 9.99 18.068 5.131 1 96.12 14 THR B N 1
ATOM 2343 C CA . THR B 1 14 ? 11.429 18.302 5.128 1 96.12 14 THR B CA 1
ATOM 2344 C C . THR B 1 14 ? 12.192 16.98 5.121 1 96.12 14 THR B C 1
ATOM 2346 O O . THR B 1 14 ? 13.413 16.962 4.954 1 96.12 14 THR B O 1
ATOM 2349 N N . PHE B 1 15 ? 11.533 15.837 5.164 1 93.86 15 PHE B N 1
ATOM 2350 C CA . PHE B 1 15 ? 12.168 14.55 4.905 1 93.86 15 PHE B CA 1
ATOM 2351 C C . PHE B 1 15 ? 12.783 14.522 3.511 1 93.86 15 PHE B C 1
ATOM 2353 O O . PHE B 1 15 ? 13.658 13.7 3.229 1 93.86 15 PHE B O 1
ATOM 2360 N N . ALA B 1 16 ? 12.313 15.387 2.689 1 94.65 16 ALA B N 1
ATOM 2361 C CA . ALA B 1 16 ? 12.896 15.496 1.355 1 94.65 16 ALA B CA 1
ATOM 2362 C C . ALA B 1 16 ? 14.335 16.001 1.425 1 94.65 16 ALA B C 1
ATOM 2364 O O . ALA B 1 16 ? 15.112 15.811 0.486 1 94.65 16 ALA B O 1
ATOM 2365 N N . ILE B 1 17 ? 14.719 16.599 2.578 1 94.44 17 ILE B N 1
ATOM 2366 C CA . ILE B 1 17 ? 15.997 17.298 2.666 1 94.44 17 ILE B CA 1
ATOM 2367 C C . ILE B 1 17 ? 16.838 16.696 3.789 1 94.44 17 ILE B C 1
ATOM 2369 O O . ILE B 1 17 ? 18.06 16.583 3.666 1 94.44 17 ILE B O 1
ATOM 2373 N N . ALA B 1 18 ? 16.173 16.353 4.901 1 93.14 18 ALA B N 1
ATOM 2374 C CA . ALA B 1 18 ? 16.857 15.894 6.107 1 93.14 18 ALA B CA 1
ATOM 2375 C C . ALA B 1 18 ? 15.985 14.922 6.897 1 93.14 18 ALA B C 1
ATOM 2377 O O . ALA B 1 18 ? 14.755 15.007 6.854 1 93.14 18 ALA B O 1
ATOM 2378 N N . PRO B 1 19 ? 16.575 13.998 7.625 1 91.74 19 PRO B N 1
ATOM 2379 C CA . PRO B 1 19 ? 15.803 13.002 8.373 1 91.74 19 PRO B CA 1
ATOM 2380 C C . PRO B 1 19 ? 15.137 13.586 9.617 1 91.74 19 PRO B C 1
ATOM 2382 O O . PRO B 1 19 ? 14.274 12.942 10.219 1 91.74 19 PRO B O 1
ATOM 2385 N N . VAL B 1 20 ? 15.628 14.742 10.042 1 93.23 20 VAL B N 1
ATOM 2386 C CA . VAL B 1 20 ? 15.061 15.502 11.151 1 93.23 20 VAL B CA 1
ATOM 2387 C C . VAL B 1 20 ? 15.041 16.989 10.803 1 93.23 20 VAL B C 1
ATOM 2389 O O . VAL B 1 20 ? 15.654 17.41 9.819 1 93.23 20 VAL B O 1
ATOM 2392 N N . TRP B 1 21 ? 14.291 17.76 11.541 1 95.76 21 TRP B N 1
ATOM 2393 C CA . TRP B 1 21 ? 14.369 19.209 11.384 1 95.76 21 TRP B CA 1
ATOM 2394 C C . TRP B 1 21 ? 15.778 19.713 11.679 1 95.76 21 TRP B C 1
ATOM 2396 O O . TRP B 1 21 ? 16.256 19.612 12.812 1 95.76 21 TRP B O 1
ATOM 2406 N N . ASP B 1 22 ? 16.438 20.12 10.676 1 95.73 22 ASP B N 1
ATOM 2407 C CA . ASP B 1 22 ? 17.825 20.57 10.741 1 95.73 22 ASP B CA 1
ATOM 2408 C C . ASP B 1 22 ? 18.039 21.814 9.881 1 95.73 22 ASP B C 1
ATOM 2410 O O . ASP B 1 22 ? 18.302 21.708 8.681 1 95.73 22 ASP B O 1
ATOM 2414 N N . LEU B 1 23 ? 18.076 22.941 10.51 1 97.3 23 LEU B N 1
ATOM 2415 C CA . LEU B 1 23 ? 18.154 24.207 9.789 1 97.3 23 LEU B CA 1
ATOM 2416 C C . LEU B 1 23 ? 19.475 24.323 9.035 1 97.3 23 LEU B C 1
ATOM 2418 O O . LEU B 1 23 ? 19.536 24.947 7.974 1 97.3 23 LEU B O 1
ATOM 2422 N N . ALA B 1 24 ? 20.5 23.731 9.569 1 97.02 24 ALA B N 1
ATOM 2423 C CA . ALA B 1 24 ? 21.799 23.798 8.904 1 97.02 24 ALA B CA 1
ATOM 2424 C C . ALA B 1 24 ? 21.749 23.125 7.535 1 97.02 24 ALA B C 1
ATOM 2426 O O . ALA B 1 24 ? 22.484 23.507 6.622 1 97.02 24 ALA B O 1
ATOM 2427 N N . ARG B 1 25 ? 20.92 22.169 7.371 1 96.12 25 ARG B N 1
ATOM 2428 C CA . ARG B 1 25 ? 20.769 21.457 6.106 1 96.12 25 ARG B CA 1
ATOM 2429 C C . ARG B 1 25 ? 19.691 22.102 5.24 1 96.12 25 ARG B C 1
ATOM 2431 O O . ARG B 1 25 ? 19.779 22.079 4.011 1 96.12 25 ARG B O 1
ATOM 2438 N N . ILE B 1 26 ? 18.714 22.68 5.843 1 97.57 26 ILE B N 1
ATOM 2439 C CA . ILE B 1 26 ? 17.533 23.171 5.141 1 97.57 26 ILE B CA 1
ATOM 2440 C C . ILE B 1 26 ? 17.795 24.58 4.614 1 97.57 26 ILE B C 1
ATOM 2442 O O . ILE B 1 26 ? 17.496 24.881 3.456 1 97.57 26 ILE B O 1
ATOM 2446 N N . GLU B 1 27 ? 18.403 25.398 5.39 1 97.84 27 GLU B N 1
ATOM 2447 C CA . GLU B 1 27 ? 18.541 26.821 5.094 1 97.84 27 GLU B CA 1
ATOM 2448 C C . GLU B 1 27 ? 19.298 27.042 3.788 1 97.84 27 GLU B C 1
ATOM 2450 O O . GLU B 1 27 ? 18.908 27.88 2.972 1 97.84 27 GLU B O 1
ATOM 2455 N N . PRO B 1 28 ? 20.356 26.29 3.539 1 97.73 28 PRO B N 1
ATOM 2456 C CA . PRO B 1 28 ? 21.101 26.518 2.298 1 97.73 28 PRO B CA 1
ATOM 2457 C C . PRO B 1 28 ? 20.263 26.256 1.049 1 97.73 28 PRO B C 1
ATOM 2459 O O . PRO B 1 28 ? 20.643 26.666 -0.051 1 97.73 28 PRO B O 1
ATOM 2462 N N . GLN B 1 29 ? 19.168 25.606 1.218 1 97.16 29 GLN B N 1
ATOM 2463 C CA . GLN B 1 29 ? 18.353 25.232 0.067 1 97.16 29 GLN B CA 1
ATOM 2464 C C . GLN B 1 29 ? 17.181 26.192 -0.112 1 97.16 29 GLN B C 1
ATOM 2466 O O . GLN B 1 29 ? 16.443 26.103 -1.095 1 97.16 29 GLN B O 1
ATOM 2471 N N . MET B 1 30 ? 16.993 27.119 0.748 1 97.92 30 MET B N 1
ATOM 2472 C CA . MET B 1 30 ? 15.745 27.872 0.839 1 97.92 30 MET B CA 1
ATOM 2473 C C . MET B 1 30 ? 15.568 28.779 -0.375 1 97.92 30 MET B C 1
ATOM 2475 O O . MET B 1 30 ? 14.45 28.966 -0.857 1 97.92 30 MET B O 1
ATOM 2479 N N . ASP B 1 31 ? 16.64 29.368 -0.854 1 97.55 31 ASP B N 1
ATOM 2480 C CA . ASP B 1 31 ? 16.494 30.229 -2.024 1 97.55 31 ASP B CA 1
ATOM 2481 C C . ASP B 1 31 ? 15.911 29.456 -3.205 1 97.55 31 ASP B C 1
ATOM 2483 O O . ASP B 1 31 ? 14.973 29.922 -3.855 1 97.55 31 ASP B O 1
ATOM 2487 N N . ARG B 1 32 ? 16.458 28.335 -3.395 1 97.02 32 ARG B N 1
ATOM 2488 C CA . ARG B 1 32 ? 15.975 27.487 -4.48 1 97.02 32 ARG B CA 1
ATOM 2489 C C . ARG B 1 32 ? 14.536 27.048 -4.232 1 97.02 32 ARG B C 1
ATOM 2491 O O . ARG B 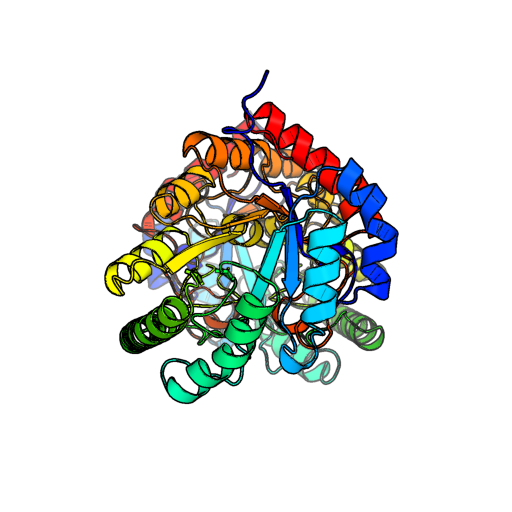1 32 ? 13.712 27.055 -5.149 1 97.02 32 ARG B O 1
ATOM 2498 N N . LEU B 1 33 ? 14.219 26.658 -3.076 1 98.01 33 LEU B N 1
ATOM 2499 C CA . LEU B 1 33 ? 12.878 26.209 -2.721 1 98.01 33 LEU B CA 1
ATOM 2500 C C . LEU B 1 33 ? 11.862 27.332 -2.902 1 98.01 33 LEU B C 1
ATOM 2502 O O . LEU B 1 33 ? 10.747 27.097 -3.373 1 98.01 33 LEU B O 1
ATOM 2506 N N . LYS B 1 34 ? 12.258 28.526 -2.522 1 97.71 34 LYS B N 1
ATOM 2507 C CA . LYS B 1 34 ? 11.387 29.681 -2.723 1 97.71 34 LYS B CA 1
ATOM 2508 C C . LYS B 1 34 ? 11.135 29.928 -4.208 1 97.71 34 LYS B C 1
ATOM 2510 O O . LYS B 1 34 ? 10.018 30.266 -4.605 1 97.71 34 LYS B O 1
ATOM 2515 N N . GLU B 1 35 ? 12.141 29.721 -5.005 1 97.16 35 GLU B N 1
ATOM 2516 C CA . GLU B 1 35 ? 11.992 29.857 -6.45 1 97.16 35 GLU B CA 1
ATOM 2517 C C . GLU B 1 35 ? 11.007 28.832 -7.003 1 97.16 35 GLU B C 1
ATOM 2519 O O . GLU B 1 35 ? 10.312 29.098 -7.986 1 97.16 35 GLU B O 1
ATOM 2524 N N . LEU B 1 36 ? 10.937 27.749 -6.331 1 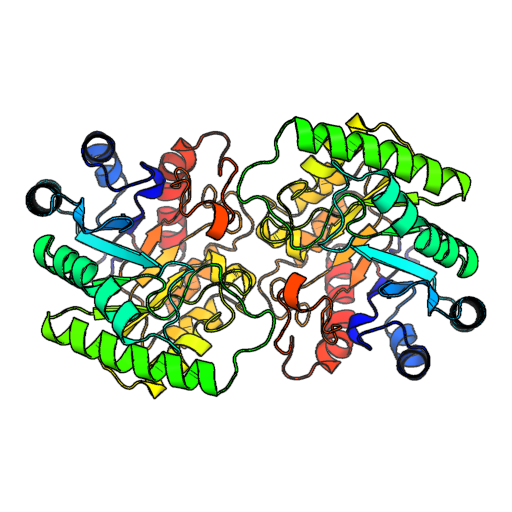97.06 36 LEU B N 1
ATOM 2525 C CA . LEU B 1 36 ? 10.045 26.678 -6.76 1 97.06 36 LEU B CA 1
ATOM 2526 C C . LEU B 1 36 ? 8.648 26.868 -6.179 1 97.06 36 LEU B C 1
ATOM 2528 O O . LEU B 1 36 ? 7.755 26.053 -6.418 1 97.06 36 LEU B O 1
ATOM 2532 N N . GLY B 1 37 ? 8.524 27.89 -5.361 1 96.66 37 GLY B N 1
ATOM 2533 C CA . GLY B 1 37 ? 7.197 28.288 -4.92 1 96.66 37 GLY B CA 1
ATOM 2534 C C . GLY B 1 37 ? 6.843 27.762 -3.542 1 96.66 37 GLY B C 1
ATOM 2535 O O . GLY B 1 37 ? 5.689 27.849 -3.116 1 96.66 37 GLY B O 1
ATOM 2536 N N . ILE B 1 38 ? 7.775 27.303 -2.784 1 98.38 38 ILE B N 1
ATOM 2537 C CA . ILE B 1 38 ? 7.497 26.721 -1.476 1 98.38 38 ILE B CA 1
ATOM 2538 C C . ILE B 1 38 ? 7.191 27.831 -0.472 1 98.38 38 ILE B C 1
ATOM 2540 O O . ILE B 1 38 ? 8.003 28.738 -0.274 1 98.38 38 ILE B O 1
ATOM 2544 N N . GLY B 1 39 ? 6.049 27.664 0.101 1 98.46 39 GLY B N 1
ATOM 2545 C CA . GLY B 1 39 ? 5.619 28.639 1.09 1 98.46 39 GLY B CA 1
ATOM 2546 C C . GLY B 1 39 ? 5.357 28.03 2.454 1 98.46 39 GLY B C 1
ATOM 2547 O O . GLY B 1 39 ? 5.057 28.745 3.412 1 98.46 39 GLY B O 1
ATOM 2548 N N . LEU B 1 40 ? 5.491 26.733 2.543 1 98.71 40 LEU B N 1
ATOM 2549 C CA . LEU B 1 40 ? 5.266 26.03 3.801 1 98.71 40 LEU B CA 1
ATOM 2550 C C . LEU B 1 40 ? 6.282 24.908 3.986 1 98.71 40 LEU B C 1
ATOM 2552 O O . LEU B 1 40 ? 6.577 24.17 3.043 1 98.71 40 LEU B O 1
ATOM 2556 N N . MET B 1 41 ? 6.863 24.846 5.148 1 98.61 41 MET B N 1
ATOM 2557 C CA . MET B 1 41 ? 7.741 23.75 5.55 1 98.61 41 MET B CA 1
ATOM 2558 C C . MET B 1 41 ? 7.091 22.905 6.641 1 98.61 41 MET B C 1
ATOM 2560 O O . MET B 1 41 ? 6.604 23.44 7.639 1 98.61 41 MET B O 1
ATOM 2564 N N . GLU B 1 42 ? 7.061 21.649 6.425 1 98.46 42 GLU B N 1
ATOM 2565 C CA . GLU B 1 42 ? 6.544 20.755 7.457 1 98.46 42 GLU B CA 1
ATOM 2566 C C . GLU B 1 42 ? 7.671 20.212 8.331 1 98.46 42 GLU B C 1
ATOM 2568 O O . GLU B 1 42 ? 8.658 19.679 7.82 1 98.46 42 GLU B O 1
ATOM 2573 N N . ILE B 1 43 ? 7.487 20.277 9.605 1 97.91 43 ILE B N 1
ATOM 2574 C CA . ILE B 1 43 ? 8.476 19.869 10.596 1 97.91 43 ILE B CA 1
ATOM 2575 C C . ILE B 1 43 ? 8.114 18.492 11.149 1 97.91 43 ILE B C 1
ATOM 2577 O O . ILE B 1 43 ? 7.117 18.343 11.859 1 97.91 43 ILE B O 1
ATOM 2581 N N . PRO B 1 44 ? 8.88 17.505 10.826 1 95.61 44 PRO B N 1
ATOM 2582 C CA . PRO B 1 44 ? 8.66 16.238 11.528 1 95.61 44 PRO B CA 1
ATOM 2583 C C . PRO B 1 44 ? 9.059 16.302 13 1 95.61 44 PRO B C 1
ATOM 2585 O O . PRO B 1 44 ? 10.229 16.532 13.317 1 95.61 44 PRO B O 1
ATOM 2588 N N . LEU B 1 45 ? 8.139 16.108 13.872 1 95.26 45 LEU B N 1
ATOM 2589 C CA . LEU B 1 45 ? 8.414 16.192 15.302 1 95.26 45 LEU B CA 1
ATOM 2590 C C . LEU B 1 45 ? 8.769 14.821 15.869 1 95.26 45 LEU B C 1
ATOM 2592 O O . LEU B 1 45 ? 7.968 14.213 16.582 1 95.26 45 LEU B O 1
ATOM 2596 N N . LEU B 1 46 ? 9.938 14.439 15.707 1 90.7 46 LEU B N 1
ATOM 2597 C CA . LEU B 1 46 ? 10.423 13.178 16.258 1 90.7 46 LEU B CA 1
ATOM 2598 C C . LEU B 1 46 ? 10.855 13.349 17.71 1 90.7 46 LEU B C 1
ATOM 2600 O O . LEU B 1 46 ? 10.588 12.484 18.547 1 90.7 46 LEU B O 1
ATOM 2604 N N . ARG B 1 47 ? 11.443 14.484 17.941 1 91.96 47 ARG B N 1
ATOM 2605 C CA . ARG B 1 47 ? 11.912 14.894 19.26 1 91.96 47 ARG B CA 1
ATOM 2606 C C . ARG B 1 47 ? 11.63 16.372 19.507 1 91.96 47 ARG B C 1
ATOM 2608 O O . ARG B 1 47 ? 12.527 17.209 19.39 1 91.96 47 ARG B O 1
ATOM 2615 N N . PRO B 1 48 ? 10.431 16.594 19.904 1 94.69 48 PRO B N 1
ATOM 2616 C CA . PRO B 1 48 ? 10.013 17.994 20.017 1 94.69 48 PRO B CA 1
ATOM 2617 C C . PRO B 1 48 ? 10.918 18.807 20.939 1 94.69 48 PRO B C 1
ATOM 2619 O O . PRO B 1 48 ? 11.142 19.996 20.699 1 94.69 48 PRO B O 1
ATOM 2622 N N . GLU B 1 49 ? 11.479 18.178 21.912 1 92.68 49 GLU B N 1
ATOM 2623 C CA . GLU B 1 49 ? 12.283 18.865 22.918 1 92.68 49 GLU B CA 1
ATOM 2624 C C . GLU B 1 49 ? 13.602 19.356 22.329 1 92.68 49 GLU B C 1
ATOM 2626 O O . GLU B 1 49 ? 14.267 20.214 22.913 1 92.68 49 GLU B O 1
ATOM 2631 N N . GLU B 1 50 ? 13.93 18.856 21.223 1 93.51 50 GLU B N 1
ATOM 2632 C CA . GLU B 1 50 ? 15.219 19.19 20.624 1 93.51 50 GLU B CA 1
ATOM 2633 C C . GLU B 1 50 ? 15.083 20.337 19.626 1 93.51 50 GLU B C 1
ATOM 2635 O O . GLU B 1 50 ? 16.084 20.846 19.118 1 93.51 50 GLU B O 1
ATOM 2640 N N . ILE B 1 51 ? 13.916 20.753 19.408 1 96.71 51 ILE B N 1
ATOM 2641 C CA . ILE B 1 51 ? 13.697 21.806 18.422 1 96.71 51 ILE B CA 1
ATOM 2642 C C . ILE B 1 51 ? 14.053 23.162 19.027 1 96.71 51 ILE B C 1
ATOM 2644 O O . ILE B 1 51 ? 13.533 23.534 20.082 1 96.71 51 ILE B O 1
ATOM 2648 N N . ASP B 1 52 ? 14.98 23.873 18.448 1 97.71 52 ASP B N 1
ATOM 2649 C CA . ASP B 1 52 ? 15.22 25.275 18.777 1 97.71 52 ASP B CA 1
ATOM 2650 C C . ASP B 1 52 ? 14.118 26.168 18.213 1 97.71 52 ASP B C 1
ATOM 2652 O O . ASP B 1 52 ? 14.224 26.659 17.087 1 97.71 52 ASP B O 1
ATOM 2656 N N . THR B 1 53 ? 13.11 26.388 18.987 1 98.47 53 THR B N 1
ATOM 2657 C CA . THR B 1 53 ? 11.888 27.019 18.501 1 98.47 53 THR B CA 1
ATOM 2658 C C . THR B 1 53 ? 12.136 28.484 18.153 1 98.47 53 THR B C 1
ATOM 2660 O O . THR B 1 53 ? 11.528 29.018 17.223 1 98.47 53 THR B O 1
ATOM 2663 N N . LYS B 1 54 ? 13.006 29.167 18.886 1 98.42 54 LYS B N 1
ATOM 2664 C CA . LYS B 1 54 ? 13.322 30.558 18.575 1 98.42 54 LYS B CA 1
ATOM 2665 C C . LYS B 1 54 ? 13.989 30.678 17.208 1 98.42 54 LYS B C 1
ATOM 2667 O O . LYS B 1 54 ? 13.577 31.492 16.379 1 98.42 54 LYS B O 1
ATOM 2672 N N . ARG B 1 55 ? 14.957 29.82 17.045 1 98.39 55 ARG B N 1
ATOM 2673 C CA . ARG B 1 55 ? 15.653 29.83 15.762 1 98.39 55 ARG B CA 1
ATOM 2674 C C . ARG B 1 55 ? 14.717 29.424 14.628 1 98.39 55 ARG B C 1
ATOM 2676 O O . ARG B 1 55 ? 14.792 29.973 13.527 1 98.39 55 ARG B O 1
ATOM 2683 N N . THR B 1 56 ? 13.922 28.491 14.854 1 98.71 56 THR B N 1
ATOM 2684 C CA . THR B 1 56 ? 12.972 28.002 13.861 1 98.71 56 THR B CA 1
ATOM 2685 C C . THR B 1 56 ? 11.983 29.098 13.474 1 98.71 56 THR B C 1
ATOM 2687 O O . THR B 1 56 ? 11.717 29.311 12.289 1 98.71 56 THR B O 1
ATOM 2690 N N . ARG B 1 57 ? 11.433 29.782 14.437 1 98.46 57 ARG B N 1
ATOM 2691 C CA . ARG B 1 57 ? 10.529 30.893 14.159 1 98.46 57 ARG B CA 1
ATOM 2692 C C . ARG B 1 57 ? 11.24 31.995 13.381 1 98.46 57 ARG B C 1
ATOM 2694 O O . ARG B 1 57 ? 10.667 32.579 12.458 1 98.46 57 ARG B O 1
ATOM 2701 N N . GLY B 1 58 ? 12.452 32.302 13.818 1 98.56 58 GLY B N 1
ATOM 2702 C CA . GLY B 1 58 ? 13.251 33.269 13.082 1 98.56 58 GLY B CA 1
ATOM 2703 C C . GLY B 1 58 ? 13.469 32.883 11.631 1 98.56 58 GLY B C 1
ATOM 2704 O O . GLY B 1 58 ? 13.384 33.729 10.739 1 98.56 58 GLY B O 1
ATOM 2705 N N . PHE B 1 59 ? 13.829 31.635 11.417 1 98.35 59 PHE B N 1
ATOM 2706 C CA . PHE B 1 59 ? 13.982 31.074 10.08 1 98.35 59 PHE B CA 1
ATOM 2707 C C . PHE B 1 59 ? 12.724 31.302 9.25 1 98.35 59 PHE B C 1
ATOM 2709 O O . PHE B 1 59 ? 12.8 31.796 8.122 1 98.35 59 PHE B O 1
ATOM 2716 N N . ALA B 1 60 ? 11.569 30.962 9.781 1 98.51 60 ALA B N 1
ATOM 2717 C CA . ALA B 1 60 ? 10.299 31.099 9.073 1 98.51 60 ALA B CA 1
ATOM 2718 C C . ALA B 1 60 ? 10.016 32.558 8.73 1 98.51 60 ALA B C 1
ATOM 2720 O O . ALA B 1 60 ? 9.564 32.866 7.624 1 98.51 60 ALA B O 1
ATOM 2721 N N . ASN B 1 61 ? 10.268 33.442 9.66 1 98.31 61 ASN B N 1
ATOM 2722 C CA . ASN B 1 61 ? 10.073 34.87 9.435 1 98.31 61 ASN B CA 1
ATOM 2723 C C . ASN B 1 61 ? 11.008 35.399 8.351 1 98.31 61 ASN B C 1
ATOM 2725 O O . ASN B 1 61 ? 10.593 36.182 7.495 1 98.31 61 ASN B O 1
ATOM 2729 N N . HIS B 1 62 ? 12.209 34.964 8.451 1 98.42 62 HIS B N 1
ATOM 2730 C CA . HIS B 1 62 ? 13.215 35.434 7.506 1 98.42 62 HIS B CA 1
ATOM 2731 C C . HIS B 1 62 ? 12.847 35.054 6.075 1 98.42 62 HIS B C 1
ATOM 2733 O O . HIS B 1 62 ? 12.939 35.882 5.166 1 98.42 62 HIS B O 1
ATOM 2739 N N . TYR B 1 63 ? 12.398 33.882 5.829 1 98.36 63 TYR B N 1
ATOM 2740 C CA . TYR B 1 63 ? 12.15 33.386 4.48 1 98.36 63 TYR B CA 1
ATOM 2741 C C . TYR B 1 63 ? 10.684 33.552 4.099 1 98.36 63 TYR B C 1
ATOM 2743 O O . TYR B 1 63 ? 10.304 33.313 2.95 1 98.36 63 TYR B O 1
ATOM 2751 N N . GLY B 1 64 ? 9.842 33.921 5.083 1 98.04 64 GLY B N 1
ATOM 2752 C CA . GLY B 1 64 ? 8.427 34.106 4.806 1 98.04 64 GLY B CA 1
ATOM 2753 C C . GLY B 1 64 ? 7.708 32.811 4.482 1 98.04 64 GLY B C 1
ATOM 2754 O O . GLY B 1 64 ? 6.96 32.737 3.504 1 98.04 64 GLY B O 1
ATOM 2755 N N . VAL B 1 65 ? 7.966 31.798 5.225 1 98.43 65 VAL B N 1
ATOM 2756 C CA . VAL B 1 65 ? 7.297 30.517 5.023 1 98.43 65 VAL B CA 1
ATOM 2757 C C . VAL B 1 65 ? 6.457 30.175 6.251 1 98.43 65 VAL B C 1
ATOM 2759 O O . VAL B 1 65 ? 6.787 30.577 7.369 1 98.43 65 VAL B O 1
ATOM 2762 N N . GLU B 1 66 ? 5.393 29.492 6.011 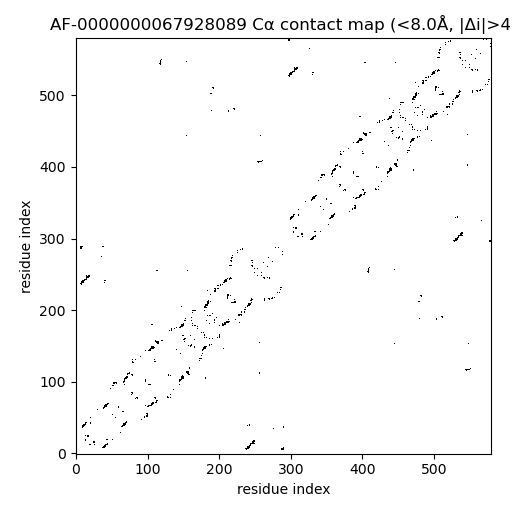1 98.56 66 GLU B N 1
ATOM 2763 C CA . GLU B 1 66 ? 4.599 28.92 7.094 1 98.56 66 GLU B CA 1
ATOM 2764 C C . GLU B 1 66 ? 5.208 27.614 7.595 1 98.56 66 GLU B C 1
ATOM 2766 O O . GLU B 1 66 ? 5.985 26.972 6.884 1 98.56 66 GLU B O 1
ATOM 2771 N N . LEU B 1 67 ? 4.922 27.324 8.811 1 98.75 67 LEU B N 1
ATOM 2772 C CA . LEU B 1 67 ? 5.384 26.076 9.408 1 98.75 67 LEU B CA 1
ATOM 2773 C C . LEU B 1 67 ? 4.205 25.218 9.854 1 98.75 67 LEU B C 1
ATOM 2775 O O . LEU B 1 67 ? 3.216 25.737 10.375 1 98.75 67 LEU B O 1
ATOM 2779 N N . ILE B 1 68 ? 4.269 23.923 9.634 1 98.69 68 ILE B N 1
ATOM 2780 C CA . ILE B 1 68 ? 3.323 22.99 10.236 1 98.69 68 ILE B CA 1
ATOM 2781 C C . ILE B 1 68 ? 4.072 21.779 10.788 1 98.69 68 ILE B C 1
ATOM 2783 O O . ILE B 1 68 ? 4.762 21.077 10.045 1 98.69 68 ILE B O 1
ATOM 2787 N N . PRO B 1 69 ? 4.046 21.566 12.099 1 98.65 69 PRO B N 1
ATOM 2788 C CA . PRO B 1 69 ? 4.598 20.352 12.704 1 98.65 69 PRO B CA 1
ATOM 2789 C C . PRO B 1 69 ? 3.674 19.145 12.557 1 98.65 69 PRO B C 1
ATOM 2791 O O . PRO B 1 69 ? 2.451 19.301 12.52 1 98.65 69 PRO B O 1
ATOM 2794 N N . SER B 1 70 ? 4.217 18.04 12.414 1 97.22 70 SER B N 1
ATOM 2795 C CA . SER B 1 70 ? 3.469 16.787 12.368 1 97.22 70 SER B CA 1
ATOM 2796 C C . SER B 1 70 ? 4.185 15.688 13.145 1 97.22 70 SER B C 1
ATOM 2798 O O . SER B 1 70 ? 5.393 15.768 13.375 1 97.22 70 SER B O 1
ATOM 2800 N N . LEU B 1 71 ? 3.443 14.74 13.604 1 95.22 71 LEU B N 1
ATOM 2801 C CA . LEU B 1 71 ? 4.036 13.577 14.254 1 95.22 71 LEU B CA 1
ATOM 2802 C C . LEU B 1 71 ? 3.093 12.38 14.193 1 95.22 71 LEU B C 1
ATOM 2804 O O . LEU B 1 71 ? 1.952 12.506 13.744 1 95.22 71 LEU B O 1
ATOM 2808 N N . GLY B 1 72 ? 3.589 11.247 14.488 1 92.94 72 GLY B N 1
ATOM 2809 C CA . GLY B 1 72 ? 2.849 10.042 14.827 1 92.94 72 GLY B CA 1
ATOM 2810 C C . GLY B 1 72 ? 3.14 9.538 16.227 1 92.94 72 GLY B C 1
ATOM 2811 O O . GLY B 1 72 ? 4.272 9.635 16.705 1 92.94 72 GLY B O 1
ATOM 2812 N N . LEU B 1 73 ? 2.121 9.048 16.843 1 93.15 73 LEU B N 1
ATOM 2813 C CA . LEU B 1 73 ? 2.36 8.47 18.161 1 93.15 73 LEU B CA 1
ATOM 2814 C C . LEU B 1 73 ? 3.224 7.218 18.057 1 93.15 73 LEU B C 1
ATOM 2816 O O . LEU B 1 73 ? 3.102 6.452 17.098 1 93.15 73 LEU B O 1
ATOM 2820 N N . PRO B 1 74 ? 4.081 7.072 19.011 1 88.72 74 PRO B N 1
ATOM 2821 C CA . PRO B 1 74 ? 4.96 5.902 18.947 1 88.72 74 PRO B CA 1
ATOM 2822 C C . PRO B 1 74 ? 4.217 4.592 19.203 1 88.72 74 PRO B C 1
ATOM 2824 O O . PRO B 1 74 ? 3.15 4.594 19.823 1 88.72 74 PRO B O 1
ATOM 2827 N N . ARG B 1 75 ? 4.802 3.505 18.802 1 84.35 75 ARG B N 1
ATOM 2828 C CA . ARG B 1 75 ? 4.207 2.173 18.829 1 84.35 75 ARG B CA 1
ATOM 2829 C C . ARG B 1 75 ? 3.831 1.77 20.251 1 84.35 75 ARG B C 1
ATOM 2831 O O . ARG B 1 75 ? 2.843 1.064 20.462 1 84.35 75 ARG B O 1
ATOM 2838 N N . ALA B 1 76 ? 4.525 2.248 21.198 1 86.69 76 ALA B N 1
ATOM 2839 C CA . ALA B 1 76 ? 4.346 1.837 22.588 1 86.69 76 ALA B CA 1
ATOM 2840 C C . ALA B 1 76 ? 3.131 2.52 23.21 1 86.69 76 ALA B C 1
ATOM 2842 O O . ALA B 1 76 ? 2.652 2.106 24.268 1 86.69 76 ALA B O 1
ATOM 2843 N N . LEU B 1 77 ? 2.653 3.478 22.599 1 91.91 77 LEU B N 1
ATOM 2844 C CA . LEU B 1 77 ? 1.571 4.258 23.19 1 91.91 77 LEU B CA 1
ATOM 2845 C C . LEU B 1 77 ? 0.215 3.764 22.7 1 91.91 77 LEU B C 1
ATOM 2847 O O . LEU B 1 77 ? 0.003 3.613 21.495 1 91.91 77 LEU B O 1
ATOM 2851 N N . ASP B 1 78 ? -0.675 3.439 23.631 1 94.14 78 ASP B N 1
ATOM 2852 C CA . ASP B 1 78 ? -2.039 3.004 23.343 1 94.14 78 ASP B CA 1
ATOM 2853 C C . ASP B 1 78 ? -3.057 4.036 23.823 1 94.14 78 ASP B C 1
ATOM 2855 O O . ASP B 1 78 ? -3.276 4.186 25.027 1 94.14 78 ASP B O 1
ATOM 2859 N N . VAL B 1 79 ? -3.73 4.644 22.927 1 96.4 79 VAL B N 1
ATOM 2860 C CA . VAL B 1 79 ? -4.594 5.771 23.263 1 96.4 79 VAL B CA 1
ATOM 2861 C C . VAL B 1 79 ? -5.847 5.266 23.976 1 96.4 79 VAL B C 1
ATOM 2863 O O . VAL B 1 79 ? -6.553 6.041 24.626 1 96.4 79 VAL B O 1
ATOM 2866 N N . VAL B 1 80 ? -6.2 4.032 23.782 1 95.65 80 VAL B N 1
ATOM 2867 C CA . VAL B 1 80 ? -7.377 3.45 24.42 1 95.65 80 VAL B CA 1
ATOM 2868 C C . VAL B 1 80 ? -7.043 3.052 25.856 1 95.65 80 VAL B C 1
ATOM 2870 O O . VAL B 1 80 ? -7.752 3.43 26.792 1 95.65 80 VAL B O 1
ATOM 2873 N N . GLU B 1 81 ? -5.897 2.431 26.043 1 95.59 81 GLU B N 1
ATOM 2874 C CA . GLU B 1 81 ? -5.535 1.866 27.34 1 95.59 81 GLU B CA 1
ATOM 2875 C C . GLU B 1 81 ? -4.831 2.899 28.215 1 95.59 81 GLU B C 1
ATOM 2877 O O . GLU B 1 81 ? -4.93 2.851 29.443 1 95.59 81 GLU B O 1
ATOM 2882 N N . ARG B 1 82 ? -4.124 3.802 27.565 1 96.29 82 ARG B N 1
ATOM 2883 C CA . ARG B 1 82 ? -3.312 4.768 28.297 1 96.29 82 ARG B CA 1
ATOM 2884 C C . ARG B 1 82 ? -3.495 6.174 27.736 1 96.29 82 ARG B C 1
ATOM 2886 O O . ARG B 1 82 ? -2.52 6.838 27.38 1 96.29 82 ARG B O 1
ATOM 2893 N N . PRO B 1 83 ? -4.7 6.594 27.742 1 96.79 83 PRO B N 1
ATOM 2894 C CA . PRO B 1 83 ? -5.006 7.883 27.118 1 96.79 83 PRO B CA 1
ATOM 2895 C C . PRO B 1 83 ? -4.243 9.043 27.754 1 96.79 83 PRO B C 1
ATOM 2897 O O . PRO B 1 83 ? -3.876 9.997 27.065 1 96.79 83 PRO B O 1
ATOM 2900 N N . ASP B 1 84 ? -3.96 9.004 29.07 1 97.74 84 ASP B N 1
ATOM 2901 C CA . ASP B 1 84 ? -3.252 10.089 29.742 1 97.74 84 ASP B CA 1
ATOM 2902 C C . ASP B 1 84 ? -1.802 10.173 29.271 1 97.74 84 ASP B C 1
ATOM 2904 O O . ASP B 1 84 ? -1.28 11.266 29.042 1 97.74 84 ASP B O 1
ATOM 2908 N N . GLU B 1 85 ? -1.221 9.031 29.129 1 97.13 85 GLU B N 1
ATOM 2909 C CA . GLU B 1 85 ? 0.148 9 28.623 1 97.13 85 GLU B CA 1
ATOM 2910 C C . GLU B 1 85 ? 0.22 9.53 27.194 1 97.13 85 GLU B C 1
ATOM 2912 O O . GLU B 1 85 ? 1.156 10.25 26.84 1 97.13 85 GLU B O 1
ATOM 2917 N N . ALA B 1 86 ? -0.74 9.16 26.439 1 96.8 86 ALA B N 1
ATOM 2918 C CA . ALA B 1 86 ? -0.796 9.62 25.054 1 96.8 86 ALA B CA 1
ATOM 2919 C C . ALA B 1 86 ? -0.99 11.132 24.986 1 96.8 86 ALA B C 1
ATOM 2921 O O . ALA B 1 86 ? -0.365 11.808 24.165 1 96.8 86 ALA B O 1
ATOM 2922 N N . LEU B 1 87 ? -1.847 11.654 25.827 1 97.52 87 LEU B N 1
ATOM 2923 C CA . LEU B 1 87 ? -2.069 13.096 25.872 1 97.52 87 LEU B CA 1
ATOM 2924 C C . LEU B 1 87 ? -0.803 13.827 26.306 1 97.52 87 LEU B C 1
ATOM 2926 O O . LEU B 1 87 ? -0.446 14.856 25.728 1 97.52 87 LEU B O 1
ATOM 2930 N N . ASP B 1 88 ? -0.129 13.254 27.306 1 97.39 88 ASP B N 1
ATOM 2931 C CA . ASP B 1 88 ? 1.123 13.834 27.782 1 97.39 88 ASP B CA 1
ATOM 2932 C C . ASP B 1 88 ? 2.167 13.876 26.668 1 97.39 88 ASP B C 1
ATOM 2934 O O . ASP B 1 88 ? 2.956 14.82 26.585 1 97.39 88 ASP B O 1
ATOM 2938 N N . PHE B 1 89 ? 2.158 12.89 25.858 1 96.36 89 PHE B N 1
ATOM 2939 C CA . PHE B 1 89 ? 3.093 12.798 24.742 1 96.36 89 PHE B CA 1
ATOM 2940 C C . PHE B 1 89 ? 2.872 13.939 23.756 1 96.36 89 PHE B C 1
ATOM 2942 O O . PHE B 1 89 ? 3.822 14.425 23.139 1 96.36 89 PHE B O 1
ATOM 2949 N N . LEU B 1 90 ? 1.649 14.439 23.613 1 97.68 90 LEU B N 1
ATOM 2950 C CA . LEU B 1 90 ? 1.318 15.475 22.64 1 97.68 90 LEU B CA 1
ATOM 2951 C C . LEU B 1 90 ? 1.675 16.857 23.176 1 97.68 90 LEU B C 1
ATOM 2953 O O . LEU B 1 90 ? 1.807 17.811 22.405 1 97.68 90 LEU B O 1
ATOM 2957 N N . GLN B 1 91 ? 1.858 17.034 24.459 1 97.92 91 GLN B N 1
ATOM 2958 C CA . GLN B 1 91 ? 2.004 18.346 25.08 1 97.92 91 GLN B CA 1
ATOM 2959 C C . GLN B 1 91 ? 3.245 19.066 24.559 1 97.92 91 GLN B C 1
ATOM 2961 O O . GLN B 1 91 ? 3.176 20.236 24.177 1 97.92 91 GLN B O 1
ATOM 2966 N N . PRO B 1 92 ? 4.386 18.36 24.517 1 98.16 92 PRO B N 1
ATOM 2967 C CA . PRO B 1 92 ? 5.563 19.038 23.967 1 98.16 92 PRO B CA 1
ATOM 2968 C C . PRO B 1 92 ? 5.374 19.461 22.512 1 98.16 92 PRO B C 1
ATOM 2970 O O . PRO B 1 92 ? 5.922 20.48 22.085 1 98.16 92 PRO B O 1
ATOM 2973 N N . ALA B 1 93 ? 4.627 18.658 21.753 1 98.3 93 ALA B N 1
ATOM 2974 C CA . ALA B 1 93 ? 4.354 19 20.36 1 98.3 93 ALA B CA 1
ATOM 2975 C C . ALA B 1 93 ? 3.509 20.267 20.261 1 98.3 93 ALA B C 1
ATOM 2977 O O . ALA B 1 93 ? 3.781 21.139 19.433 1 98.3 93 ALA B O 1
ATOM 2978 N N . PHE B 1 94 ? 2.493 20.371 21.124 1 98.63 94 PHE B N 1
ATOM 2979 C CA . PHE B 1 94 ? 1.672 21.575 21.165 1 98.63 94 PHE B CA 1
ATOM 2980 C C . PHE B 1 94 ? 2.517 22.795 21.513 1 98.63 94 PHE B C 1
ATOM 2982 O O . PHE B 1 94 ? 2.35 23.862 20.919 1 98.63 94 PHE B O 1
ATOM 2989 N N . LYS B 1 95 ? 3.37 22.615 22.437 1 98.4 95 LYS B N 1
ATOM 2990 C CA . LYS B 1 95 ? 4.255 23.709 22.825 1 98.4 95 LYS B CA 1
ATOM 2991 C C . LYS B 1 95 ? 5.097 24.181 21.643 1 98.4 95 LYS B C 1
ATOM 2993 O O . LYS B 1 95 ? 5.248 25.385 21.422 1 98.4 95 LYS B O 1
ATOM 2998 N N . VAL B 1 96 ? 5.699 23.227 20.92 1 98.73 96 VAL B N 1
ATOM 2999 C CA . VAL B 1 96 ? 6.5 23.574 19.75 1 98.73 96 VAL B CA 1
ATOM 3000 C C . VAL B 1 96 ? 5.639 24.327 18.739 1 98.73 96 VAL B C 1
ATOM 3002 O O . VAL B 1 96 ? 6.062 25.35 18.194 1 98.73 96 VAL B O 1
ATOM 3005 N N . CYS B 1 97 ? 4.418 23.83 18.463 1 98.75 97 CYS B N 1
ATOM 3006 C CA . CYS B 1 97 ? 3.526 24.507 17.528 1 98.75 97 CYS B CA 1
ATOM 3007 C C . CYS B 1 97 ? 3.35 25.973 17.906 1 98.75 97 CYS B C 1
ATOM 3009 O O . CYS B 1 97 ? 3.546 26.861 17.074 1 98.75 97 CYS B O 1
ATOM 3011 N N . ASN B 1 98 ? 3.037 26.239 19.148 1 98.62 98 ASN B N 1
ATOM 3012 C CA . ASN B 1 98 ? 2.839 27.609 19.607 1 98.62 98 ASN B CA 1
ATOM 3013 C C . ASN B 1 98 ? 4.108 28.442 19.448 1 98.62 98 ASN B C 1
ATOM 3015 O O . ASN B 1 98 ? 4.058 29.569 18.951 1 98.62 98 ASN B O 1
ATOM 3019 N N . GLU B 1 99 ? 5.186 27.885 19.843 1 98.59 99 GLU B N 1
ATOM 3020 C CA . GLU B 1 99 ? 6.433 28.641 19.903 1 98.59 99 GLU B CA 1
ATOM 3021 C C . GLU B 1 99 ? 6.959 28.951 18.504 1 98.59 99 GLU B C 1
ATOM 3023 O O . GLU B 1 99 ? 7.61 29.977 18.293 1 98.59 99 GLU B O 1
ATOM 3028 N N . VAL B 1 100 ? 6.679 28.124 17.539 1 98.6 100 VAL B N 1
ATOM 3029 C CA . VAL B 1 100 ? 7.19 28.378 16.195 1 98.6 100 VAL B CA 1
ATOM 3030 C C . VAL B 1 100 ? 6.16 29.169 15.392 1 98.6 100 VAL B C 1
ATOM 3032 O O . VAL B 1 100 ? 6.42 29.559 14.251 1 98.6 100 VAL B O 1
ATOM 3035 N N . GLY B 1 101 ? 4.947 29.318 15.96 1 98.28 101 GLY B N 1
ATOM 3036 C CA . GLY B 1 101 ? 3.916 30.122 15.322 1 98.28 101 GLY B CA 1
ATOM 3037 C C . GLY B 1 101 ? 3.017 29.318 14.402 1 98.28 101 GLY B C 1
ATOM 3038 O O . GLY B 1 101 ? 2.375 29.877 13.509 1 98.28 101 GLY B O 1
ATOM 3039 N N . ALA B 1 102 ? 2.983 28.042 14.55 1 98.44 102 ALA B N 1
ATOM 3040 C CA . ALA B 1 102 ? 2.097 27.19 13.762 1 98.44 102 ALA B CA 1
ATOM 3041 C C . ALA B 1 102 ? 0.678 27.207 14.322 1 98.44 102 ALA B C 1
ATOM 3043 O O . ALA B 1 102 ? 0.481 27.381 15.527 1 98.44 102 ALA B O 1
ATOM 3044 N N . GLU B 1 103 ? -0.259 26.951 13.487 1 98.03 103 GLU B N 1
ATOM 3045 C CA . GLU B 1 103 ? -1.66 27.016 13.893 1 98.03 103 GLU B CA 1
ATOM 3046 C C . GLU B 1 103 ? -2.236 25.62 14.114 1 98.03 103 GLU B C 1
ATOM 3048 O O . GLU B 1 103 ? -3.373 25.476 14.566 1 98.03 103 GLU B O 1
ATOM 3053 N N . ALA B 1 104 ? -1.43 24.622 13.788 1 98.72 104 ALA B N 1
ATOM 3054 C CA . ALA B 1 104 ? -1.988 23.272 13.811 1 98.72 104 ALA B CA 1
ATOM 3055 C C . ALA B 1 104 ? -0.889 22.228 13.984 1 98.72 104 ALA B C 1
ATOM 3057 O O . ALA B 1 104 ? 0.286 22.505 13.729 1 98.72 104 ALA B O 1
ATOM 3058 N N . LEU B 1 105 ? -1.277 21.11 14.474 1 98.82 105 LEU B N 1
ATOM 3059 C CA . LEU B 1 105 ? -0.493 19.88 14.489 1 98.82 105 LEU B CA 1
ATOM 3060 C C . LEU B 1 105 ? -1.135 18.815 13.607 1 98.82 105 LEU B C 1
ATOM 3062 O O . LEU B 1 105 ? -2.324 18.52 13.749 1 98.82 105 LEU B O 1
ATOM 3066 N N . GLY B 1 106 ? -0.396 18.273 12.657 1 98.13 106 GLY B N 1
ATOM 3067 C CA . GLY B 1 106 ? -0.916 17.227 11.791 1 98.13 106 GLY B CA 1
ATOM 3068 C C . GLY B 1 106 ? -0.321 15.862 12.081 1 98.13 106 GLY B C 1
ATOM 3069 O O . GLY B 1 106 ? 0.523 15.723 12.969 1 98.13 106 GLY B O 1
ATOM 3070 N N . GLY B 1 107 ? -0.825 14.887 11.406 1 97.38 107 GLY B N 1
ATOM 3071 C CA . GLY B 1 107 ? -0.238 13.558 11.462 1 97.38 107 GLY B CA 1
ATOM 3072 C C . GLY B 1 107 ? -1.168 12.52 12.061 1 97.38 107 GLY B C 1
ATOM 3073 O O . GLY B 1 107 ? -2.391 12.643 11.961 1 97.38 107 GLY B O 1
ATOM 3074 N N . VAL B 1 108 ? -0.603 11.457 12.513 1 96.75 108 VAL B N 1
ATOM 3075 C CA . VAL B 1 108 ? -1.344 10.375 13.153 1 96.75 108 VAL B CA 1
ATOM 3076 C C . VAL B 1 108 ? -1.442 10.634 14.655 1 96.75 108 VAL B C 1
ATOM 3078 O O . VAL B 1 108 ? -0.721 10.021 15.445 1 96.75 108 VAL B O 1
ATOM 3081 N N . THR B 1 109 ? -2.346 11.465 14.984 1 97.88 109 THR B N 1
ATOM 3082 C CA . THR B 1 109 ? -2.473 11.967 16.348 1 97.88 109 THR B CA 1
ATOM 3083 C C . THR B 1 109 ? -3.538 11.187 17.114 1 97.88 109 THR B C 1
ATOM 3085 O O . THR B 1 109 ? -3.942 11.589 18.207 1 97.88 109 THR B O 1
ATOM 3088 N N . TYR B 1 110 ? -4.078 10.109 16.609 1 97.39 110 TYR B N 1
ATOM 3089 C CA . TYR B 1 110 ? -5.235 9.402 17.147 1 97.39 110 TYR B CA 1
ATOM 3090 C C . TYR B 1 110 ? -4.875 7.968 17.516 1 97.39 110 TYR B C 1
ATOM 3092 O O . TYR B 1 110 ? -5.65 7.279 18.184 1 97.39 110 TYR B O 1
ATOM 3100 N N . GLY B 1 111 ? -3.77 7.582 16.99 1 92.6 111 GLY B N 1
ATOM 3101 C CA . GLY B 1 111 ? -3.267 6.232 17.19 1 92.6 111 GLY B CA 1
ATOM 3102 C C . GLY B 1 111 ? -1.808 6.076 16.806 1 92.6 111 GLY B C 1
ATOM 3103 O O . GLY B 1 111 ? -1.156 7.048 16.418 1 92.6 111 GLY B O 1
ATOM 3104 N N . THR B 1 112 ? -1.383 4.837 16.889 1 86.13 112 THR B N 1
ATOM 3105 C CA . THR B 1 112 ? 0.023 4.549 16.63 1 86.13 112 THR B CA 1
ATOM 3106 C C . THR B 1 112 ? 0.233 4.147 15.173 1 86.13 112 THR B C 1
ATOM 3108 O O . THR B 1 112 ? -0.394 3.204 14.687 1 86.13 112 THR B O 1
ATOM 3111 N N . ILE B 1 113 ? 1.118 4.851 14.541 1 85.16 113 ILE B N 1
ATOM 3112 C CA . ILE B 1 113 ? 1.466 4.497 13.169 1 85.16 113 ILE B CA 1
ATOM 3113 C C . ILE B 1 113 ? 2.248 3.186 13.157 1 85.16 113 ILE B C 1
ATOM 3115 O O . ILE B 1 113 ? 3.141 2.981 13.982 1 85.16 113 ILE B O 1
ATOM 3119 N N . GLY B 1 114 ? 1.881 2.292 12.254 1 85.07 114 GLY B N 1
ATOM 3120 C CA . GLY B 1 114 ? 2.581 1.027 12.104 1 85.07 114 GLY B CA 1
ATOM 3121 C C . GLY B 1 114 ? 2.019 -0.074 12.983 1 85.07 114 GLY B C 1
ATOM 3122 O O . GLY B 1 114 ? 2.524 -1.199 12.978 1 85.07 114 GLY B O 1
ATOM 3123 N N . LYS B 1 115 ? 1.028 0.251 13.754 1 86.93 115 LYS B N 1
ATOM 3124 C CA . LYS B 1 115 ? 0.42 -0.745 14.631 1 86.93 115 LYS B CA 1
ATOM 3125 C C . LYS B 1 115 ? -0.933 -1.201 14.091 1 86.93 115 LYS B C 1
ATOM 3127 O O . LYS B 1 115 ? -1.786 -0.374 13.762 1 86.93 115 LYS B O 1
ATOM 3132 N N . THR B 1 116 ? -1.111 -2.469 14.029 1 88.77 116 THR B N 1
ATOM 3133 C CA . THR B 1 116 ? -2.388 -3.091 13.696 1 88.77 116 THR B CA 1
ATOM 3134 C C . THR B 1 116 ? -2.666 -4.279 14.614 1 88.77 116 THR B C 1
ATOM 3136 O O . THR B 1 116 ? -1.738 -4.877 15.162 1 88.77 116 THR B O 1
ATOM 3139 N N . THR B 1 117 ? -3.868 -4.626 14.86 1 87.65 117 THR B N 1
ATOM 3140 C CA . THR B 1 117 ? -4.232 -5.801 15.644 1 87.65 117 THR B CA 1
ATOM 3141 C C . THR B 1 117 ? -4.37 -7.028 14.747 1 87.65 117 THR B C 1
ATOM 3143 O O . THR B 1 117 ? -4.459 -8.155 15.238 1 87.65 117 THR B O 1
ATOM 3146 N N . GLY B 1 118 ? -4.431 -6.755 13.451 1 84.74 118 GLY B N 1
ATOM 3147 C CA . GLY B 1 118 ? -4.674 -7.841 12.516 1 84.74 118 GLY B CA 1
ATOM 3148 C C . GLY B 1 118 ? -6.148 -8.153 12.334 1 84.74 118 GLY B C 1
ATOM 3149 O O . GLY B 1 118 ? -6.503 -9.14 11.685 1 84.74 118 GLY B O 1
ATOM 3150 N N . ARG B 1 119 ? -6.959 -7.379 12.905 1 88.73 119 ARG B N 1
ATOM 3151 C CA . ARG B 1 119 ? -8.409 -7.503 12.808 1 88.73 119 ARG B CA 1
ATOM 3152 C C . ARG B 1 119 ? -9.063 -6.14 12.604 1 88.73 119 ARG B C 1
ATOM 3154 O O . ARG B 1 119 ? -8.396 -5.107 12.691 1 88.73 119 ARG B O 1
ATOM 3161 N N . ALA B 1 120 ? -10.311 -6.181 12.254 1 89.65 120 ALA B N 1
ATOM 3162 C CA . ALA B 1 120 ? -11.08 -4.941 12.184 1 89.65 120 ALA B CA 1
ATOM 3163 C C . ALA B 1 120 ? -11.13 -4.25 13.543 1 89.65 120 ALA B C 1
ATOM 3165 O O . ALA B 1 120 ? -11.093 -4.91 14.584 1 89.65 120 ALA B O 1
ATOM 3166 N N . PRO B 1 121 ? -11.188 -2.951 13.543 1 93.48 121 PRO B N 1
ATOM 3167 C CA . PRO B 1 121 ? -11.315 -2.268 14.833 1 93.48 121 PRO B CA 1
ATOM 3168 C C . PRO B 1 121 ? -12.563 -2.69 15.604 1 93.48 121 PRO B C 1
ATOM 3170 O O . PRO B 1 121 ? -13.619 -2.908 15.004 1 93.48 121 PRO B O 1
ATOM 3173 N N . THR B 1 122 ? -12.446 -2.869 16.873 1 95.11 122 THR B N 1
ATOM 3174 C CA . THR B 1 122 ? -13.585 -3.151 17.739 1 95.11 122 THR B CA 1
ATOM 3175 C C . THR B 1 122 ? -14.297 -1.86 18.134 1 95.11 122 THR B C 1
ATOM 3177 O O . THR B 1 122 ? -13.734 -0.771 18.009 1 95.11 122 THR B O 1
ATOM 3180 N N . GLN B 1 123 ? -15.497 -2.025 18.616 1 97.19 123 GLN B N 1
ATOM 3181 C CA . GLN B 1 123 ? -16.217 -0.866 19.133 1 97.19 123 GLN B CA 1
ATOM 3182 C C . GLN B 1 123 ? -15.461 -0.221 20.292 1 97.19 123 GLN B C 1
ATOM 3184 O O . GLN B 1 123 ? -15.445 1.005 20.423 1 97.19 123 GLN B O 1
ATOM 3189 N N . ARG B 1 124 ? -14.873 -1.007 21.107 1 97.44 124 ARG B N 1
ATOM 3190 C CA . ARG B 1 124 ? -14.084 -0.505 22.227 1 97.44 124 ARG B CA 1
ATOM 3191 C C . ARG B 1 124 ? -12.94 0.378 21.739 1 97.44 124 ARG B C 1
ATOM 3193 O O . ARG B 1 124 ? -12.682 1.44 22.309 1 97.44 124 ARG B O 1
ATOM 3200 N N . GLU B 1 125 ? -12.269 -0.039 20.764 1 96.97 125 GLU B N 1
ATOM 3201 C CA . GLU B 1 125 ? -11.158 0.727 20.207 1 96.97 125 GLU B CA 1
ATOM 3202 C C . GLU B 1 125 ? -11.641 2.051 19.619 1 96.97 125 GLU B C 1
ATOM 3204 O O . GLU B 1 125 ? -11.029 3.096 19.846 1 96.97 125 GLU B O 1
ATOM 3209 N N . ILE B 1 126 ? -12.725 1.986 18.87 1 98 126 ILE B N 1
ATOM 3210 C CA . ILE B 1 126 ? -13.279 3.191 18.261 1 98 126 ILE B CA 1
ATOM 3211 C C . ILE B 1 126 ? -13.736 4.157 19.352 1 98 126 ILE B C 1
ATOM 3213 O O . ILE B 1 126 ? -13.42 5.348 19.307 1 98 126 ILE B O 1
ATOM 3217 N N . ASP B 1 127 ? -14.419 3.62 20.337 1 98.34 127 ASP B N 1
ATOM 3218 C CA . ASP B 1 127 ? -14.884 4.447 21.446 1 98.34 127 ASP B CA 1
ATOM 3219 C C . ASP B 1 127 ? -13.71 5.083 22.186 1 98.34 127 ASP B C 1
ATOM 3221 O O . ASP B 1 127 ? -13.743 6.273 22.508 1 98.34 127 ASP B O 1
ATOM 3225 N N . GLY B 1 128 ? -12.771 4.259 22.466 1 98.2 128 GLY B N 1
ATOM 3226 C CA . GLY B 1 128 ? -11.593 4.749 23.163 1 98.2 128 GLY B CA 1
ATOM 3227 C C . GLY B 1 128 ? -10.845 5.82 22.39 1 98.2 128 GLY B C 1
ATOM 3228 O O . GLY B 1 128 ? -10.424 6.826 22.964 1 98.2 128 GLY B O 1
ATOM 3229 N N . MET B 1 129 ? -10.671 5.624 21.142 1 98.14 129 MET B N 1
ATOM 3230 C CA . MET B 1 129 ? -10.015 6.603 20.28 1 98.14 129 MET B CA 1
ATOM 3231 C C . MET B 1 129 ? -10.785 7.919 20.268 1 98.14 129 MET B C 1
ATOM 3233 O O . MET B 1 129 ? -10.189 8.993 20.369 1 98.14 129 MET B O 1
ATOM 3237 N N . CYS B 1 130 ? -12.08 7.852 20.147 1 98.72 130 CYS B N 1
ATOM 3238 C CA . CYS B 1 130 ? -12.907 9.053 20.128 1 98.72 130 CYS B CA 1
ATOM 3239 C C . CYS B 1 130 ? -12.796 9.812 21.445 1 98.72 130 CYS B C 1
ATOM 3241 O O . CYS B 1 130 ? -12.699 11.041 21.453 1 98.72 130 CYS B O 1
ATOM 3243 N N . ARG B 1 131 ? -12.801 9.09 22.529 1 98.45 131 ARG B N 1
ATOM 3244 C CA . ARG B 1 131 ? -12.636 9.737 23.827 1 98.45 131 ARG B CA 1
ATOM 3245 C C . ARG B 1 131 ? -11.281 10.429 23.925 1 98.45 131 ARG B C 1
ATOM 3247 O O . ARG B 1 131 ? -11.185 11.548 24.433 1 98.45 131 ARG B O 1
ATOM 3254 N N . PHE B 1 132 ? -10.328 9.777 23.519 1 98.66 132 PHE B N 1
ATOM 3255 C CA . PHE B 1 132 ? -8.99 10.357 23.521 1 98.66 132 PHE B CA 1
ATOM 3256 C C . PHE B 1 132 ? -8.945 11.617 22.665 1 98.66 132 PHE B C 1
ATOM 3258 O O . PHE B 1 132 ? -8.418 12.646 23.093 1 98.66 132 PHE B O 1
ATOM 3265 N N . LEU B 1 133 ? -9.492 11.532 21.46 1 98.78 133 LEU B N 1
ATOM 3266 C CA . LEU B 1 133 ? -9.462 12.659 20.533 1 98.78 133 LEU B CA 1
ATOM 3267 C C . LEU B 1 133 ? -10.221 13.852 21.104 1 98.78 133 LEU B C 1
ATOM 3269 O O . LEU B 1 133 ? -9.846 15.003 20.866 1 98.78 133 LEU B O 1
ATOM 3273 N N . GLU B 1 134 ? -11.263 13.586 21.777 1 98.61 134 GLU B N 1
ATOM 3274 C CA . GLU B 1 134 ? -11.987 14.665 22.444 1 98.61 134 GLU B CA 1
ATOM 3275 C C . GLU B 1 134 ? -11.08 15.423 23.409 1 98.61 134 GLU B C 1
ATOM 3277 O O . GLU B 1 134 ? -11.058 16.656 23.409 1 98.61 134 GLU B O 1
ATOM 3282 N N . ARG B 1 135 ? -10.343 14.707 24.201 1 98.5 135 ARG B N 1
ATOM 3283 C CA . ARG B 1 135 ? -9.433 15.306 25.172 1 98.5 135 ARG B CA 1
ATOM 3284 C C . ARG B 1 135 ? -8.279 16.019 24.474 1 98.5 135 ARG B C 1
ATOM 3286 O O . ARG B 1 135 ? -7.886 17.116 24.875 1 98.5 135 ARG B O 1
ATOM 3293 N N . ALA B 1 136 ? -7.743 15.384 23.52 1 98.74 136 ALA B N 1
ATOM 3294 C CA . ALA B 1 136 ? -6.631 15.968 22.773 1 98.74 136 ALA B CA 1
ATOM 3295 C C . ALA B 1 136 ? -7.055 17.259 22.079 1 98.74 136 ALA B C 1
ATOM 3297 O O . ALA B 1 136 ? -6.314 18.244 22.081 1 98.74 136 ALA B O 1
ATOM 3298 N N . ALA B 1 137 ? -8.233 17.237 21.467 1 98.76 137 ALA B N 1
ATOM 3299 C CA . ALA B 1 137 ? -8.768 18.418 20.795 1 98.76 137 ALA B CA 1
ATOM 3300 C C . ALA B 1 137 ? -8.97 19.565 21.781 1 98.76 137 ALA B C 1
ATOM 3302 O O . ALA B 1 137 ? -8.678 20.721 21.467 1 98.76 137 ALA B O 1
ATOM 3303 N N . LYS B 1 138 ? -9.501 19.254 22.909 1 98.67 138 LYS B N 1
ATOM 3304 C CA . LYS B 1 138 ? -9.681 20.262 23.949 1 98.67 138 LYS B CA 1
ATOM 3305 C C . LYS B 1 138 ? -8.344 20.871 24.361 1 98.67 138 LYS B C 1
ATOM 3307 O O . LYS B 1 138 ? -8.23 22.09 24.509 1 98.67 138 LYS B O 1
ATOM 3312 N N . SER B 1 139 ? -7.394 20.017 24.577 1 98.67 139 SER B N 1
ATOM 3313 C CA . SER B 1 139 ? -6.06 20.487 24.937 1 98.67 139 SER B CA 1
ATOM 3314 C C . SER B 1 139 ? -5.474 21.377 23.846 1 98.67 139 SER B C 1
ATOM 3316 O O . SER B 1 139 ? -4.914 22.436 24.135 1 98.67 139 SER B O 1
ATOM 3318 N N . ALA B 1 140 ? -5.583 20.987 22.612 1 98.79 140 ALA B N 1
ATOM 3319 C CA . ALA B 1 140 ? -5.119 21.785 21.48 1 98.79 140 ALA B CA 1
ATOM 3320 C C . ALA B 1 140 ? -5.845 23.125 21.419 1 98.79 140 ALA B C 1
ATOM 3322 O O . ALA B 1 140 ? -5.218 24.17 21.23 1 98.79 140 ALA B O 1
ATOM 3323 N N . LYS B 1 141 ? -7.129 23.103 21.594 1 98.5 141 LYS B N 1
ATOM 3324 C CA . LYS B 1 141 ? -7.953 24.307 21.531 1 98.5 141 LYS B CA 1
ATOM 3325 C C . LYS B 1 141 ? -7.531 25.318 22.593 1 98.5 141 LYS B C 1
ATOM 3327 O O . LYS B 1 141 ? -7.513 26.524 22.337 1 98.5 141 LYS B O 1
ATOM 3332 N N . SER B 1 142 ? -7.242 24.839 23.738 1 98.3 142 SER B N 1
ATOM 3333 C CA . SER B 1 142 ? -6.815 25.713 24.826 1 98.3 142 SER B CA 1
ATOM 3334 C C . SER B 1 142 ? -5.525 26.445 24.473 1 98.3 142 SER B C 1
ATOM 3336 O O . SER B 1 142 ? -5.172 27.436 25.116 1 98.3 142 SER B O 1
ATOM 3338 N N . ARG B 1 143 ? -4.865 25.977 23.478 1 98.13 143 ARG B N 1
ATOM 3339 C CA . ARG B 1 143 ? -3.621 26.575 23.004 1 98.13 143 ARG B CA 1
ATOM 3340 C C . ARG B 1 143 ? -3.821 27.252 21.652 1 98.13 143 ARG B C 1
ATOM 3342 O O . ARG B 1 143 ? -2.85 27.573 20.963 1 98.13 143 ARG B O 1
ATOM 3349 N N . SER B 1 144 ? -5.063 27.327 21.232 1 98.45 144 SER B N 1
ATOM 3350 C CA . SER B 1 144 ? -5.463 27.934 19.967 1 98.45 144 SER B CA 1
ATOM 3351 C C . SER B 1 144 ? -4.912 27.152 18.779 1 98.45 144 SER B C 1
ATOM 3353 O O . SER B 1 144 ? -4.485 27.742 17.785 1 98.45 144 SER B O 1
ATOM 3355 N N . LEU B 1 145 ? -4.853 25.876 18.942 1 98.8 145 LEU B N 1
ATOM 3356 C CA . LEU B 1 145 ? -4.345 25.007 17.886 1 98.8 145 LEU B CA 1
ATOM 3357 C C . LEU B 1 145 ? -5.461 24.14 17.312 1 98.8 145 LEU B C 1
ATOM 3359 O O . LEU B 1 145 ? -6.403 23.782 18.023 1 98.8 145 LEU B O 1
ATOM 3363 N N . LYS B 1 146 ? -5.344 23.835 16.053 1 98.84 146 LYS B N 1
ATOM 3364 C CA . LYS B 1 146 ? -6.121 22.766 15.433 1 98.84 146 LYS B CA 1
ATOM 3365 C C . LYS B 1 146 ? -5.358 21.445 15.458 1 98.84 146 LYS B C 1
ATOM 3367 O O . LYS B 1 146 ? -4.125 21.435 15.478 1 98.84 146 LYS B O 1
ATOM 3372 N N . LEU B 1 147 ? -6.09 20.39 15.476 1 98.89 147 LEU B N 1
ATOM 3373 C CA . LEU B 1 147 ? -5.52 19.049 15.54 1 98.89 147 LEU B CA 1
ATOM 3374 C C . LEU B 1 147 ? -5.897 18.239 14.304 1 98.89 147 LEU B C 1
ATOM 3376 O O . LEU B 1 147 ? -7.081 18.026 14.033 1 98.89 147 LEU B O 1
ATOM 3380 N N . GLY B 1 148 ? -4.921 17.799 13.62 1 98.81 148 GLY B N 1
ATOM 3381 C CA . GLY B 1 148 ? -5.169 17.024 12.416 1 98.81 148 GLY B CA 1
ATOM 3382 C C . GLY B 1 148 ? -5.122 15.526 12.65 1 98.81 148 GLY B C 1
ATOM 3383 O O . GLY B 1 148 ? -4.288 15.038 13.416 1 98.81 148 GLY B O 1
ATOM 3384 N N . ILE B 1 149 ? -5.972 14.79 11.99 1 98.84 149 ILE B N 1
ATOM 3385 C CA . ILE B 1 149 ? -5.903 13.333 11.975 1 98.84 149 ILE B CA 1
ATOM 3386 C C . ILE B 1 149 ? -5.697 12.841 10.544 1 98.84 149 ILE B C 1
ATOM 3388 O O . ILE B 1 149 ? -6.367 13.305 9.619 1 98.84 149 ILE B O 1
ATOM 3392 N N . GLU B 1 150 ? -4.834 11.962 10.4 1 98.64 150 GLU B N 1
ATOM 3393 C CA . GLU B 1 150 ? -4.429 11.475 9.085 1 98.64 150 GLU B CA 1
ATOM 3394 C C . GLU B 1 150 ? -4.844 10.021 8.883 1 98.64 150 GLU B C 1
ATOM 3396 O O . GLU B 1 150 ? -4.259 9.114 9.479 1 98.64 150 GLU B O 1
ATOM 3401 N N . PRO B 1 151 ? -5.842 9.79 7.992 1 98.25 151 PRO B N 1
ATOM 3402 C CA . PRO B 1 151 ? -6.072 8.402 7.583 1 98.25 151 PRO B CA 1
ATOM 3403 C C . PRO B 1 151 ? -4.852 7.775 6.912 1 98.25 151 PRO B C 1
ATOM 3405 O O . PRO B 1 151 ? -4.204 8.415 6.08 1 98.25 151 PRO B O 1
ATOM 3408 N N . CYS B 1 152 ? -4.519 6.584 7.299 1 96.99 152 CYS B N 1
ATOM 3409 C CA . CYS B 1 152 ? -3.386 5.86 6.733 1 96.99 152 CYS B CA 1
ATOM 3410 C C . CYS B 1 152 ? -3.825 4.511 6.176 1 96.99 152 CYS B C 1
ATOM 3412 O O . CYS B 1 152 ? -4.927 4.043 6.466 1 96.99 152 CYS B O 1
ATOM 3414 N N . ASN B 1 153 ? -2.994 3.928 5.348 1 95.96 153 ASN B N 1
ATOM 3415 C CA . ASN B 1 153 ? -3.358 2.653 4.74 1 95.96 153 ASN B CA 1
ATOM 3416 C C . ASN B 1 153 ? -3.418 1.534 5.776 1 95.96 153 ASN B C 1
ATOM 3418 O O . ASN B 1 153 ? -2.93 1.693 6.896 1 95.96 153 ASN B O 1
ATOM 3422 N N . ARG B 1 154 ? -3.941 0.441 5.42 1 94.18 154 ARG B N 1
ATOM 3423 C CA . ARG B 1 154 ? -4.306 -0.662 6.304 1 94.18 154 ARG B CA 1
ATOM 3424 C C . ARG B 1 154 ? -3.065 -1.312 6.908 1 94.18 154 ARG B C 1
ATOM 3426 O O . ARG B 1 154 ? -3.16 -2.038 7.899 1 94.18 154 ARG B O 1
ATOM 3433 N N . TYR B 1 155 ? -1.913 -1.149 6.381 1 92.94 155 TYR B N 1
ATOM 3434 C CA . TYR B 1 155 ? -0.686 -1.706 6.94 1 92.94 155 TYR B CA 1
ATOM 3435 C C . TYR B 1 155 ? -0.169 -0.845 8.087 1 92.94 155 TYR B C 1
ATOM 3437 O O . TYR B 1 155 ? 0.603 -1.315 8.925 1 92.94 155 TYR B O 1
ATOM 3445 N N . GLU B 1 156 ? -0.633 0.41 8.085 1 93.28 156 GLU B N 1
ATOM 3446 C CA . GLU B 1 156 ? -0.093 1.357 9.056 1 93.28 156 GLU B CA 1
ATOM 3447 C C . GLU B 1 156 ? -1.074 1.594 10.201 1 93.28 156 GLU B C 1
ATOM 3449 O O . GLU B 1 156 ? -0.695 2.109 11.254 1 93.28 156 GLU B O 1
ATOM 3454 N N . THR B 1 157 ? -2.329 1.236 9.945 1 93.74 157 THR B N 1
ATOM 3455 C CA . THR B 1 157 ? -3.316 1.313 11.016 1 93.74 157 THR B CA 1
ATOM 3456 C C . THR B 1 157 ? -4.598 0.583 10.623 1 93.74 157 THR B C 1
ATOM 3458 O O . THR B 1 157 ? -4.956 0.537 9.444 1 93.74 157 THR B O 1
ATOM 3461 N N . HIS B 1 158 ? -5.289 0.071 11.594 1 93.66 158 HIS B N 1
ATOM 3462 C CA . HIS B 1 158 ? -6.581 -0.562 11.357 1 93.66 158 HIS B CA 1
ATOM 3463 C C . HIS B 1 158 ? -7.728 0.351 11.777 1 93.66 158 HIS B C 1
ATOM 3465 O O . HIS B 1 158 ? -8.898 -0.008 11.632 1 93.66 158 HIS B O 1
ATOM 3471 N N . LEU B 1 159 ? -7.473 1.571 12.173 1 95.85 159 LEU B N 1
ATOM 3472 C CA . LEU B 1 159 ? -8.476 2.409 12.82 1 95.85 159 LEU B CA 1
ATOM 3473 C C . LEU B 1 159 ? -9.142 3.338 11.809 1 95.85 159 LEU B C 1
ATOM 3475 O O . LEU B 1 159 ? -10.371 3.398 11.731 1 95.85 159 LEU B O 1
ATOM 3479 N N . ILE B 1 160 ? -8.311 4.156 11.096 1 97.16 160 ILE B N 1
ATOM 3480 C CA . ILE B 1 160 ? -8.808 5.112 10.113 1 97.16 160 ILE B CA 1
ATOM 3481 C C . ILE B 1 160 ? -8.036 4.957 8.805 1 97.16 160 ILE B C 1
ATOM 3483 O O . ILE B 1 160 ? -6.842 5.261 8.742 1 97.16 160 ILE B O 1
ATOM 3487 N N . ASN B 1 161 ? -8.769 4.621 7.757 1 96.85 161 ASN B N 1
ATOM 3488 C CA . ASN B 1 161 ? -8.03 4.293 6.543 1 96.85 161 ASN B CA 1
ATOM 3489 C C . ASN B 1 161 ? -8.48 5.151 5.364 1 96.85 161 ASN B C 1
ATOM 3491 O O . ASN B 1 161 ? -7.792 5.222 4.344 1 96.85 161 ASN B O 1
ATOM 3495 N N . ARG B 1 162 ? -9.664 5.744 5.483 1 97.21 162 ARG B N 1
ATOM 3496 C CA . ARG B 1 162 ? -10.238 6.529 4.395 1 97.21 162 ARG B CA 1
ATOM 3497 C C . ARG B 1 162 ? -10.744 7.877 4.898 1 97.21 162 ARG B C 1
ATOM 3499 O O . ARG B 1 162 ? -10.968 8.052 6.098 1 97.21 162 ARG B O 1
ATOM 3506 N N . GLY B 1 163 ? -10.93 8.768 3.935 1 98.44 163 GLY B N 1
ATOM 3507 C CA . GLY B 1 163 ? -11.509 10.056 4.283 1 98.44 163 GLY B CA 1
ATOM 3508 C C . GLY B 1 163 ? -12.844 9.938 4.995 1 98.44 163 GLY B C 1
ATOM 3509 O O . GLY B 1 163 ? -13.097 10.645 5.972 1 98.44 163 GLY B O 1
ATOM 3510 N N . ILE B 1 164 ? -13.661 8.997 4.565 1 98.03 164 ILE B N 1
ATOM 3511 C CA . ILE B 1 164 ? -14.992 8.832 5.139 1 98.03 164 ILE B CA 1
ATOM 3512 C C . ILE B 1 164 ? -14.876 8.33 6.576 1 98.03 164 ILE B C 1
ATOM 3514 O O . ILE B 1 164 ? -15.68 8.697 7.436 1 98.03 164 ILE B O 1
ATOM 3518 N N . ASP B 1 165 ? -13.922 7.454 6.892 1 97.45 165 ASP B N 1
ATOM 3519 C CA . ASP B 1 165 ? -13.682 7.006 8.261 1 97.45 165 ASP B CA 1
ATOM 3520 C C . ASP B 1 165 ? -13.361 8.185 9.176 1 97.45 165 ASP B C 1
ATOM 3522 O O . ASP B 1 165 ? -13.925 8.303 10.266 1 97.45 165 ASP B O 1
ATOM 3526 N N . ALA B 1 166 ? -12.449 9.04 8.671 1 98.67 166 ALA B N 1
ATOM 3527 C CA . ALA B 1 166 ? -12.031 10.203 9.449 1 98.67 166 ALA B CA 1
ATOM 3528 C C . ALA B 1 166 ? -13.2 11.156 9.682 1 98.67 166 ALA B C 1
ATOM 3530 O O . ALA B 1 166 ? -13.377 11.673 10.788 1 98.67 166 ALA B O 1
ATOM 3531 N N . ALA B 1 167 ? -13.977 11.391 8.637 1 98.82 167 ALA B N 1
ATOM 3532 C CA . ALA B 1 167 ? -15.134 12.273 8.765 1 98.82 167 ALA B CA 1
ATOM 3533 C C . ALA B 1 167 ? -16.098 11.761 9.832 1 98.82 167 ALA B C 1
ATOM 3535 O O . ALA B 1 167 ? -16.561 12.529 10.679 1 98.82 167 ALA B O 1
ATOM 3536 N N 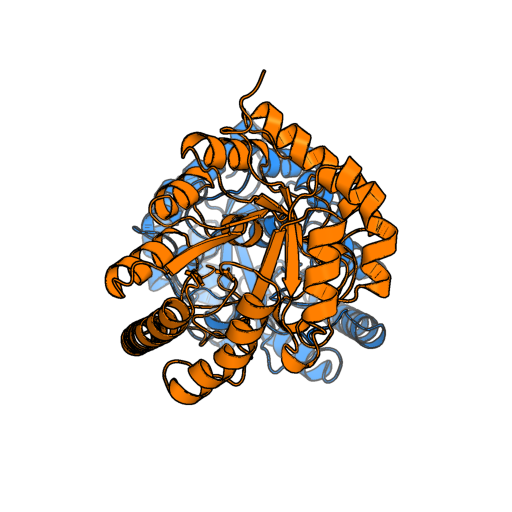. ARG B 1 168 ? -16.355 10.487 9.827 1 98.4 168 ARG B N 1
ATOM 3537 C CA . ARG B 1 168 ? -17.263 9.885 10.798 1 98.4 168 ARG B CA 1
ATOM 3538 C C . ARG B 1 168 ? -16.723 10.032 12.217 1 98.4 168 ARG B C 1
ATOM 3540 O O . ARG B 1 168 ? -17.486 10.269 13.155 1 98.4 168 ARG B O 1
ATOM 3547 N N . ILE B 1 169 ? -15.447 9.877 12.338 1 98.71 169 ILE B N 1
ATOM 3548 C CA . ILE B 1 169 ? -14.813 10.006 13.645 1 98.71 169 ILE B CA 1
ATOM 3549 C C . ILE B 1 169 ? -14.93 11.447 14.136 1 98.71 169 ILE B C 1
ATOM 3551 O O . ILE B 1 169 ? -15.262 11.688 15.299 1 98.71 169 ILE B O 1
ATOM 3555 N N . ILE B 1 170 ? -14.643 12.415 13.281 1 98.79 170 ILE B N 1
ATOM 3556 C CA . ILE B 1 170 ? -14.727 13.822 13.655 1 98.79 170 ILE B CA 1
ATOM 3557 C C . ILE B 1 170 ? -16.159 14.164 14.061 1 98.79 170 ILE B C 1
ATOM 3559 O O . ILE B 1 170 ? -16.381 14.846 15.064 1 98.79 170 ILE B O 1
ATOM 3563 N N . GLU B 1 171 ? -17.136 13.687 13.322 1 98.63 171 GLU B N 1
ATOM 3564 C CA . GLU B 1 171 ? -18.541 13.916 13.648 1 98.63 171 GLU B CA 1
ATOM 3565 C C . GLU B 1 171 ? -18.89 13.343 15.018 1 98.63 171 GLU B C 1
ATOM 3567 O O . GLU B 1 171 ? -19.609 13.975 15.796 1 98.63 171 GLU B O 1
ATOM 3572 N N . ARG B 1 172 ? -18.389 12.223 15.266 1 98.36 172 ARG B N 1
ATOM 3573 C CA . ARG B 1 172 ? -18.658 11.568 16.542 1 98.36 172 ARG B CA 1
ATOM 3574 C C . ARG B 1 172 ? -18.015 12.331 17.696 1 98.36 172 ARG B C 1
ATOM 3576 O O . ARG B 1 172 ? -18.62 12.486 18.758 1 98.36 172 ARG B O 1
ATOM 3583 N N . VAL B 1 173 ? -16.806 12.726 17.526 1 98.53 173 VAL B N 1
ATOM 3584 C CA . VAL B 1 173 ? -16.078 13.453 18.56 1 98.53 173 VAL B CA 1
ATOM 3585 C C . VAL B 1 173 ? -16.743 14.806 18.806 1 98.53 173 VAL B C 1
ATOM 3587 O O . VAL B 1 173 ? -16.873 15.241 19.952 1 98.53 173 VAL B O 1
ATOM 3590 N N . GLY B 1 174 ? -17.08 15.485 17.674 1 97.99 174 GLY B N 1
ATOM 3591 C CA . GLY B 1 174 ? -17.854 16.714 17.75 1 97.99 174 GLY B CA 1
ATOM 3592 C C . GLY B 1 174 ? -17.01 17.93 18.086 1 97.99 174 GLY B C 1
ATOM 3593 O O . GLY B 1 174 ? -17.545 19.003 18.374 1 97.99 174 GLY B O 1
ATOM 3594 N N . ALA B 1 175 ? -15.757 17.807 18.115 1 97.35 175 ALA B N 1
ATOM 3595 C CA . ALA B 1 175 ? -14.878 18.944 18.375 1 97.35 175 ALA B CA 1
ATOM 3596 C C . ALA B 1 175 ? -14.709 19.803 17.125 1 97.35 175 ALA B C 1
ATOM 3598 O O . ALA B 1 175 ? -14.531 19.279 16.023 1 97.35 175 ALA B O 1
ATOM 3599 N N . GLU B 1 176 ? -14.632 21.052 17.196 1 97.78 176 GLU B N 1
ATOM 3600 C CA . GLU B 1 176 ? -14.64 21.98 16.069 1 97.78 176 GLU B CA 1
ATOM 3601 C C . GLU B 1 176 ? -13.23 22.205 15.529 1 97.78 176 GLU B C 1
ATOM 3603 O O . GLU B 1 176 ? -13.059 22.727 14.426 1 97.78 176 GLU B O 1
ATOM 3608 N N . ASN B 1 177 ? -12.253 21.913 16.364 1 98.75 177 ASN B N 1
ATOM 3609 C CA . ASN B 1 177 ? -10.887 22.247 15.973 1 98.75 177 ASN B CA 1
ATOM 3610 C C . ASN B 1 177 ? -10.12 21.014 15.506 1 98.75 177 ASN B C 1
ATOM 3612 O O . ASN B 1 177 ? -8.89 20.98 15.574 1 98.75 177 ASN B O 1
ATOM 3616 N N . ILE B 1 178 ? -10.77 19.919 15.102 1 98.83 178 ILE B N 1
ATOM 3617 C CA . ILE B 1 178 ? -10.134 18.769 14.469 1 98.83 178 ILE B CA 1
ATOM 3618 C C . ILE B 1 178 ? -10.326 18.84 12.956 1 98.83 178 ILE B C 1
ATOM 3620 O O . ILE B 1 178 ? -11.407 19.19 12.477 1 98.83 178 ILE B O 1
ATOM 3624 N N . PHE B 1 179 ? -9.317 18.552 12.221 1 98.86 179 PHE B N 1
ATOM 3625 C CA . PHE B 1 179 ? -9.411 18.542 10.766 1 98.86 179 PHE B CA 1
ATOM 3626 C C . PHE B 1 179 ? -8.808 17.265 10.194 1 98.86 179 PHE B C 1
ATOM 3628 O O . PHE B 1 179 ? -8.112 16.531 10.898 1 98.86 179 PHE B O 1
ATOM 3635 N N . ILE B 1 180 ? -9.148 16.96 8.959 1 98.92 180 ILE B N 1
ATOM 3636 C CA . ILE B 1 180 ? -8.616 15.797 8.257 1 98.92 180 ILE B CA 1
ATOM 3637 C C . ILE B 1 180 ? -7.362 16.193 7.48 1 98.92 180 ILE B C 1
ATOM 3639 O O . ILE B 1 180 ? -7.332 17.241 6.831 1 98.92 180 ILE B O 1
ATOM 3643 N N . HIS B 1 181 ? -6.33 15.466 7.68 1 98.75 181 HIS B N 1
ATOM 3644 C CA . HIS B 1 181 ? -5.079 15.483 6.93 1 98.75 181 HIS B CA 1
ATOM 3645 C C . HIS B 1 181 ? -5.002 14.307 5.962 1 98.75 181 HIS B C 1
ATOM 3647 O O . HIS B 1 181 ? -4.665 13.19 6.361 1 98.75 181 HIS B O 1
ATOM 3653 N N . LEU B 1 182 ? -5.27 14.515 4.628 1 98.9 182 LEU B N 1
ATOM 3654 C CA . LEU B 1 182 ? -5.246 13.433 3.65 1 98.9 182 LEU B CA 1
ATOM 3655 C C . LEU B 1 182 ? -3.869 13.313 3.006 1 98.9 182 LEU B C 1
ATOM 3657 O O . LEU B 1 182 ? -3.141 14.303 2.898 1 98.9 182 LEU B O 1
ATOM 3661 N N . ASP B 1 183 ? -3.563 12.189 2.6 1 98.77 183 ASP B N 1
ATOM 3662 C CA . ASP B 1 183 ? -2.326 11.848 1.905 1 98.77 183 ASP B CA 1
ATOM 3663 C C . ASP B 1 183 ? -2.601 10.939 0.709 1 98.77 183 ASP B C 1
ATOM 3665 O O . ASP B 1 183 ? -3.145 9.844 0.867 1 98.77 183 ASP B O 1
ATOM 3669 N N . THR B 1 184 ? -2.134 11.321 -0.446 1 98.82 184 THR B N 1
ATOM 3670 C CA . THR B 1 184 ? -2.473 10.647 -1.695 1 98.82 184 THR B CA 1
ATOM 3671 C C . THR B 1 184 ? -1.876 9.243 -1.731 1 98.82 184 THR B C 1
ATOM 3673 O O . THR B 1 184 ? -2.415 8.351 -2.388 1 98.82 184 THR B O 1
ATOM 3676 N N . TYR B 1 185 ? -0.77 8.994 -1.109 1 97.75 185 TYR B N 1
ATOM 3677 C CA . TYR B 1 185 ? -0.2 7.653 -1.042 1 97.75 185 TYR B CA 1
ATOM 3678 C C . TYR B 1 185 ? -1.182 6.673 -0.411 1 97.75 185 TYR B C 1
ATOM 3680 O O . TYR B 1 185 ? -1.422 5.591 -0.951 1 97.75 185 TYR B O 1
ATOM 3688 N N . HIS B 1 186 ? -1.714 7.051 0.72 1 97.96 186 HIS B N 1
ATOM 3689 C CA . HIS B 1 186 ? -2.678 6.206 1.415 1 97.96 186 HIS B CA 1
ATOM 3690 C C . HIS B 1 186 ? -3.972 6.077 0.618 1 97.96 186 HIS B C 1
ATOM 3692 O O . HIS B 1 186 ? -4.528 4.982 0.502 1 97.96 186 HIS B O 1
ATOM 3698 N N . MET B 1 187 ? -4.421 7.196 0.077 1 98.58 187 MET B N 1
ATOM 3699 C CA . MET B 1 187 ? -5.641 7.198 -0.725 1 98.58 187 MET B CA 1
ATOM 3700 C C . MET B 1 187 ? -5.511 6.255 -1.917 1 98.58 187 MET B C 1
ATOM 3702 O O . MET B 1 187 ? -6.461 5.551 -2.263 1 98.58 187 MET B O 1
ATOM 3706 N N . HIS B 1 188 ? -4.357 6.218 -2.515 1 98.32 188 HIS B N 1
ATOM 3707 C CA . HIS B 1 188 ? -4.073 5.406 -3.693 1 98.32 188 HIS B CA 1
ATOM 3708 C C . HIS B 1 188 ? -4.305 3.926 -3.411 1 98.32 188 HIS B C 1
ATOM 3710 O O . HIS B 1 188 ? -4.668 3.167 -4.313 1 98.32 188 HIS B O 1
ATOM 3716 N N . ILE B 1 189 ? -4.149 3.546 -2.214 1 97.18 189 ILE B N 1
ATOM 3717 C CA . ILE B 1 189 ? -4.308 2.158 -1.795 1 97.18 189 ILE B CA 1
ATOM 3718 C C . ILE B 1 189 ? -5.746 1.917 -1.341 1 97.18 189 ILE B C 1
ATOM 3720 O O . ILE B 1 189 ? -6.356 0.907 -1.699 1 97.18 189 ILE B O 1
ATOM 3724 N N . GLU B 1 190 ? -6.38 2.863 -0.704 1 96.84 190 GLU B N 1
ATOM 3725 C CA . GLU B 1 190 ? -7.552 2.571 0.117 1 96.84 190 GLU B CA 1
ATOM 3726 C C . GLU B 1 190 ? -8.833 3.054 -0.558 1 96.84 190 GLU B C 1
ATOM 3728 O O . GLU B 1 190 ? -9.878 2.41 -0.447 1 96.84 190 GLU B O 1
ATOM 3733 N N . GLU B 1 191 ? -8.769 4.177 -1.236 1 97.22 191 GLU B N 1
ATOM 3734 C CA . GLU B 1 191 ? -9.978 4.841 -1.712 1 97.22 191 GLU B CA 1
ATOM 3735 C C . GLU B 1 191 ? -10.471 4.223 -3.017 1 97.22 191 GLU B C 1
ATOM 3737 O O . GLU B 1 191 ? -9.684 3.648 -3.773 1 97.22 191 GLU B O 1
ATOM 3742 N N . GLU B 1 192 ? -11.701 4.357 -3.317 1 96.01 192 GLU B N 1
ATOM 3743 C CA . GLU B 1 192 ? -12.259 3.948 -4.603 1 96.01 192 GLU B CA 1
ATOM 3744 C C . GLU B 1 192 ? -11.824 4.894 -5.719 1 96.01 192 GLU B C 1
ATOM 3746 O O . GLU B 1 192 ? -11.702 4.484 -6.875 1 96.01 192 GLU B O 1
ATOM 3751 N N . SER B 1 193 ? -11.69 6.102 -5.357 1 98.03 193 SER B N 1
ATOM 3752 C CA . SER B 1 193 ? -11.187 7.155 -6.233 1 98.03 193 SER B CA 1
ATOM 3753 C C . SER B 1 193 ? -10.701 8.357 -5.43 1 98.03 193 SER B C 1
ATOM 3755 O O . SER B 1 193 ? -11.064 8.518 -4.263 1 98.03 193 SER B O 1
ATOM 3757 N N . PHE B 1 194 ? -9.894 9.173 -6.029 1 98.69 194 PHE B N 1
ATOM 3758 C CA . PHE B 1 194 ? -9.53 10.421 -5.368 1 98.69 194 PHE B CA 1
ATOM 3759 C C . PHE B 1 194 ? -10.759 11.292 -5.139 1 98.69 194 PHE B C 1
ATOM 3761 O O . PHE B 1 194 ? -10.928 11.866 -4.061 1 98.69 194 PHE B O 1
ATOM 3768 N N . ALA B 1 195 ? -11.612 11.366 -6.136 1 98.75 195 ALA B N 1
ATOM 3769 C CA . ALA B 1 195 ? -12.821 12.178 -6.03 1 98.75 195 ALA B CA 1
ATOM 3770 C C . ALA B 1 195 ? -13.649 11.773 -4.815 1 98.75 195 ALA B C 1
ATOM 3772 O O . ALA B 1 195 ? -14.015 12.619 -3.995 1 98.75 195 ALA B O 1
ATOM 3773 N N . SER B 1 196 ? -13.916 10.485 -4.649 1 98.26 196 SER B N 1
ATOM 3774 C CA . SER B 1 196 ? -14.744 10.024 -3.54 1 98.26 196 SER B CA 1
ATOM 3775 C C . SER B 1 196 ? -14.081 10.315 -2.197 1 98.26 196 SER B C 1
ATOM 3777 O O . SER B 1 196 ? -14.751 10.707 -1.24 1 98.26 196 SER B O 1
ATOM 3779 N N . GLY B 1 197 ? -12.759 10.115 -2.08 1 98.56 197 GLY B N 1
ATOM 3780 C CA . GLY B 1 197 ? -12.042 10.378 -0.842 1 98.56 197 GLY B CA 1
ATOM 3781 C C . GLY B 1 197 ? -12.05 11.842 -0.447 1 98.56 197 GLY B C 1
ATOM 3782 O O . GLY B 1 197 ? -12.343 12.179 0.702 1 98.56 197 GLY B O 1
ATOM 3783 N N . PHE B 1 198 ? -11.759 12.681 -1.415 1 98.88 198 PHE B N 1
ATOM 3784 C CA . PHE B 1 198 ? -11.72 14.112 -1.139 1 98.88 198 PHE B CA 1
ATOM 3785 C C . PHE B 1 198 ? -13.116 14.644 -0.838 1 98.88 198 PHE B C 1
ATOM 3787 O O . PHE B 1 198 ? -13.29 15.479 0.052 1 98.88 198 PHE B O 1
ATOM 3794 N N . GLU B 1 199 ? -14.103 14.185 -1.569 1 98.84 199 GLU B N 1
ATOM 3795 C CA . GLU B 1 199 ? -15.475 14.613 -1.313 1 98.84 199 GLU B CA 1
ATOM 3796 C C . GLU B 1 199 ? -15.913 14.245 0.102 1 98.84 199 GLU B C 1
ATOM 3798 O O . GLU B 1 199 ? -16.516 15.061 0.803 1 98.84 199 GLU B O 1
ATOM 3803 N N . ALA B 1 200 ? -15.59 13.09 0.508 1 98.7 200 ALA B N 1
ATOM 3804 C CA . ALA B 1 200 ? -15.969 12.625 1.84 1 98.7 200 ALA B CA 1
ATOM 3805 C C . ALA B 1 200 ? -15.288 13.454 2.925 1 98.7 200 ALA B C 1
ATOM 3807 O O . ALA B 1 200 ? -15.866 13.691 3.988 1 98.7 200 ALA B O 1
ATOM 3808 N N . ALA B 1 201 ? -14.101 13.909 2.679 1 98.76 201 ALA B N 1
ATOM 3809 C CA . ALA B 1 201 ? -13.295 14.604 3.678 1 98.76 201 ALA B CA 1
ATOM 3810 C C . ALA B 1 201 ? -13.543 16.109 3.634 1 98.76 201 ALA B C 1
ATOM 3812 O O . ALA B 1 201 ? -13.172 16.834 4.56 1 98.76 201 ALA B O 1
ATOM 3813 N N . ALA B 1 202 ? -14.168 16.614 2.614 1 98.78 202 ALA B N 1
ATOM 3814 C CA . ALA B 1 202 ? -14.212 18.024 2.235 1 98.78 202 ALA B CA 1
ATOM 3815 C C . ALA B 1 202 ? -14.688 18.889 3.399 1 98.78 202 ALA B C 1
ATOM 3817 O O . ALA B 1 202 ? -14.081 19.919 3.703 1 98.78 202 ALA B O 1
ATOM 3818 N N . PRO B 1 203 ? -15.727 18.489 4.16 1 98.54 203 PRO B N 1
ATOM 3819 C CA . PRO B 1 203 ? -16.221 19.379 5.213 1 98.54 203 PRO B CA 1
ATOM 3820 C C . PRO B 1 203 ? -15.192 19.618 6.315 1 98.54 203 PRO B C 1
ATOM 3822 O O . PRO B 1 203 ? -15.274 20.615 7.037 1 98.54 203 PRO B O 1
ATOM 3825 N N . TYR B 1 204 ? -14.19 18.72 6.405 1 98.72 204 TYR B N 1
ATOM 3826 C CA . TYR B 1 204 ? -13.256 18.795 7.523 1 98.72 204 TYR B CA 1
ATOM 3827 C C . TYR B 1 204 ? -11.816 18.846 7.027 1 98.72 204 TYR B C 1
ATOM 3829 O O . TYR B 1 204 ? -10.876 18.771 7.822 1 98.72 204 TYR B O 1
ATOM 3837 N N . LEU B 1 205 ? -11.611 18.945 5.737 1 98.85 205 LEU B N 1
ATOM 3838 C CA . LEU B 1 205 ? -10.27 18.866 5.167 1 98.85 205 LEU B CA 1
ATOM 3839 C C . LEU B 1 205 ? -9.451 20.099 5.531 1 98.85 205 LEU B C 1
ATOM 3841 O O . LEU B 1 205 ? -9.89 21.229 5.306 1 98.85 205 LEU B O 1
ATOM 3845 N N . GLY B 1 206 ? -8.287 19.88 6.084 1 98.74 206 GLY B N 1
ATOM 3846 C CA . GLY B 1 206 ? -7.491 21.014 6.524 1 98.74 206 GLY B CA 1
ATOM 3847 C C . GLY B 1 206 ? -6.058 20.965 6.029 1 98.74 206 GLY B C 1
ATOM 3848 O O . GLY B 1 206 ? -5.35 21.974 6.059 1 98.74 206 GLY B O 1
ATOM 3849 N N . TYR B 1 207 ? -5.632 19.806 5.535 1 98.84 207 TYR B N 1
ATOM 3850 C CA . TYR B 1 207 ? -4.248 19.628 5.111 1 98.84 207 TYR B CA 1
ATOM 3851 C C . TYR B 1 207 ? -4.124 18.478 4.119 1 98.84 207 TYR B C 1
ATOM 3853 O O . TYR B 1 207 ? -4.816 17.464 4.245 1 98.84 207 TYR B O 1
ATOM 3861 N N . VAL B 1 208 ? -3.268 18.589 3.11 1 98.9 208 VAL B N 1
ATOM 3862 C CA . VAL B 1 208 ? -3.14 17.553 2.09 1 98.9 208 VAL B CA 1
ATOM 3863 C C . VAL B 1 208 ? -1.664 17.256 1.837 1 98.9 208 VAL B C 1
ATOM 3865 O O . VAL B 1 208 ? -0.889 18.16 1.513 1 98.9 208 VAL B O 1
ATOM 3868 N N . HIS B 1 209 ? -1.302 16.052 2.018 1 98.87 209 HIS B N 1
ATOM 3869 C CA . HIS B 1 209 ? -0.055 15.512 1.488 1 98.87 209 HIS B CA 1
ATOM 3870 C C . HIS B 1 209 ? -0.235 15.012 0.059 1 98.87 209 HIS B C 1
ATOM 3872 O O . HIS B 1 209 ? -1.187 14.285 -0.234 1 98.87 209 HIS B O 1
ATOM 3878 N N . VAL B 1 210 ? 0.648 15.377 -0.746 1 98.72 210 VAL B N 1
ATOM 3879 C CA . VAL B 1 210 ? 0.755 14.739 -2.054 1 98.72 210 VAL B CA 1
ATOM 3880 C C . VAL B 1 210 ? 2.027 13.897 -2.116 1 98.72 210 VAL B C 1
ATOM 3882 O O . VAL B 1 210 ? 3.131 14.415 -1.932 1 98.72 210 VAL B O 1
ATOM 3885 N N . SER B 1 211 ? 1.873 12.683 -2.295 1 97.89 211 SER B N 1
ATOM 3886 C CA . SER B 1 211 ? 2.908 11.655 -2.34 1 97.89 211 SER B CA 1
ATOM 3887 C C . SER B 1 211 ? 2.684 10.695 -3.504 1 97.89 211 SER B C 1
ATOM 3889 O O . SER B 1 211 ? 1.546 10.324 -3.799 1 97.89 211 SER B O 1
ATOM 3891 N N . GLU B 1 212 ? 3.742 10.342 -4.176 1 97.09 212 GLU B N 1
ATOM 3892 C CA . GLU B 1 212 ? 3.657 9.356 -5.249 1 97.09 212 GLU B CA 1
ATOM 3893 C C . GLU B 1 212 ? 3.34 7.968 -4.699 1 97.09 212 GLU B C 1
ATOM 3895 O O . GLU B 1 212 ? 3.602 7.684 -3.528 1 97.09 212 GLU B O 1
ATOM 3900 N N . ALA B 1 213 ? 2.819 7.09 -5.54 1 96.27 213 ALA B N 1
ATOM 3901 C CA . ALA B 1 213 ? 2.375 5.748 -5.173 1 96.27 213 ALA B CA 1
ATOM 3902 C C . ALA B 1 213 ? 3.519 4.938 -4.57 1 96.27 213 ALA B C 1
ATOM 3904 O O . ALA B 1 213 ? 3.304 4.127 -3.666 1 96.27 213 ALA B O 1
ATOM 3905 N N . ASN B 1 214 ? 4.722 5.08 -5.086 1 94.05 214 ASN B N 1
ATOM 3906 C CA . ASN B 1 214 ? 5.892 4.357 -4.599 1 94.05 214 ASN B CA 1
ATOM 3907 C C . ASN B 1 214 ? 6.715 5.206 -3.635 1 94.05 214 ASN B C 1
ATOM 3909 O O . ASN B 1 214 ? 7.857 4.866 -3.321 1 94.05 214 ASN B O 1
ATOM 3913 N N . ARG B 1 215 ? 6.22 6.422 -3.224 1 92.92 215 ARG B N 1
ATOM 3914 C CA . ARG B 1 215 ? 6.811 7.375 -2.291 1 92.92 215 ARG B CA 1
ATOM 3915 C C . ARG B 1 215 ? 8.053 8.027 -2.888 1 92.92 215 ARG B C 1
ATOM 3917 O O . ARG B 1 215 ? 8.868 8.603 -2.164 1 92.92 215 ARG B O 1
ATOM 3924 N N . GLY B 1 216 ? 8.243 7.922 -4.178 1 92.92 216 GLY B N 1
ATOM 3925 C CA . GLY B 1 216 ? 9.398 8.503 -4.843 1 92.92 216 GLY B CA 1
ATOM 3926 C C . GLY B 1 216 ? 9.1 9.837 -5.501 1 92.92 216 GLY B C 1
ATOM 3927 O O . GLY B 1 216 ? 8.489 10.715 -4.887 1 92.92 216 GLY B O 1
ATOM 3928 N N . VAL B 1 217 ? 9.597 10.032 -6.668 1 96.13 217 VAL B N 1
ATOM 3929 C CA . VAL B 1 217 ? 9.473 11.273 -7.427 1 96.13 217 VAL B CA 1
ATOM 3930 C C . VAL B 1 217 ? 8.073 11.372 -8.028 1 96.13 217 VAL B C 1
ATOM 3932 O O . VAL B 1 217 ? 7.651 10.493 -8.783 1 96.13 217 VAL B O 1
ATOM 3935 N N . PRO B 1 218 ? 7.343 12.419 -7.642 1 97.44 218 PRO B N 1
ATOM 3936 C CA . PRO B 1 218 ? 6.049 12.591 -8.308 1 97.44 218 PRO B CA 1
ATOM 3937 C C . PRO B 1 218 ? 6.149 12.485 -9.828 1 97.44 218 PRO B C 1
ATOM 3939 O O . PRO B 1 218 ? 7.06 13.059 -10.432 1 97.44 218 PRO B O 1
ATOM 3942 N N . GLY B 1 219 ? 5.265 11.703 -10.377 1 96.67 219 GLY B N 1
ATOM 3943 C CA . GLY B 1 219 ? 5.266 11.511 -11.819 1 96.67 219 GLY B CA 1
ATOM 3944 C C . GLY B 1 219 ? 5.992 10.251 -12.252 1 96.67 219 GLY B C 1
ATOM 3945 O O . GLY B 1 219 ? 5.916 9.854 -13.417 1 96.67 219 GLY B O 1
ATOM 3946 N N . ARG B 1 220 ? 6.677 9.641 -11.356 1 95.85 220 ARG B N 1
ATOM 3947 C CA . ARG B 1 220 ? 7.427 8.43 -11.672 1 95.85 220 ARG B CA 1
ATOM 3948 C C . ARG B 1 220 ? 6.86 7.224 -10.93 1 95.85 220 ARG B C 1
ATOM 3950 O O . ARG B 1 220 ? 7.613 6.407 -10.396 1 95.85 220 ARG B O 1
ATOM 3957 N N . GLY B 1 221 ? 5.555 7.174 -10.784 1 96 221 GLY B N 1
ATOM 3958 C CA . GLY B 1 221 ? 4.797 6.069 -10.22 1 96 221 GLY B CA 1
ATOM 3959 C C . GLY B 1 221 ? 3.424 5.907 -10.844 1 96 221 GLY B C 1
ATOM 3960 O O . GLY B 1 221 ? 3.2 6.327 -11.981 1 96 221 GLY B O 1
ATOM 3961 N N . MET B 1 222 ? 2.554 5.297 -10.176 1 97.56 222 MET B N 1
ATOM 3962 C CA . MET B 1 222 ? 1.312 4.842 -10.794 1 97.56 222 MET B CA 1
ATOM 3963 C C . MET B 1 222 ? 0.151 5.757 -10.42 1 97.56 222 MET B C 1
ATOM 3965 O O . MET B 1 222 ? -0.991 5.511 -10.814 1 97.56 222 MET B O 1
ATOM 3969 N N . LEU B 1 223 ? 0.444 6.768 -9.671 1 97.99 223 LEU B N 1
ATOM 3970 C CA . LEU B 1 223 ? -0.619 7.665 -9.232 1 97.99 223 LEU B CA 1
ATOM 3971 C C . LEU B 1 223 ? -1.195 8.443 -10.41 1 97.99 223 LEU B C 1
ATOM 3973 O O . LEU B 1 223 ? -0.447 8.959 -11.244 1 97.99 223 LEU B O 1
ATOM 3977 N N . ASN B 1 224 ? -2.506 8.465 -10.556 1 98.17 224 ASN B N 1
ATOM 3978 C CA . ASN B 1 224 ? -3.168 9.329 -11.527 1 98.17 224 ASN B CA 1
ATOM 3979 C C . ASN B 1 224 ? -3.234 10.774 -11.039 1 98.17 224 ASN B C 1
ATOM 3981 O O . ASN B 1 224 ? -4.235 11.191 -10.453 1 98.17 224 ASN B O 1
ATOM 3985 N N . TRP B 1 225 ? -2.251 11.556 -11.332 1 98.58 225 TRP B N 1
ATOM 3986 C CA . TRP B 1 225 ? -2.086 12.908 -10.809 1 98.58 225 TRP B CA 1
ATOM 3987 C C . TRP B 1 225 ? -3.161 13.839 -11.359 1 98.58 225 TRP B C 1
ATOM 3989 O O . TRP B 1 225 ? -3.628 14.741 -10.659 1 98.58 225 TRP B O 1
ATOM 3999 N N . ALA B 1 226 ? -3.523 13.64 -12.584 1 98.56 226 ALA B N 1
ATOM 4000 C CA . ALA B 1 226 ? -4.591 14.459 -13.151 1 98.56 226 ALA B CA 1
ATOM 4001 C C . ALA B 1 226 ? -5.883 14.304 -12.354 1 98.56 226 ALA B C 1
ATOM 4003 O O . ALA B 1 226 ? -6.521 15.296 -11.995 1 98.56 226 ALA B O 1
ATOM 4004 N N . ALA B 1 227 ? -6.274 13.05 -12.06 1 98.63 227 ALA B N 1
ATOM 4005 C CA . ALA B 1 227 ? -7.479 12.783 -11.279 1 98.63 227 ALA B CA 1
ATOM 4006 C C . ALA B 1 227 ? -7.354 13.347 -9.867 1 98.63 227 ALA B C 1
ATOM 4008 O O . ALA B 1 227 ? -8.327 13.859 -9.308 1 98.63 227 ALA B O 1
ATOM 4009 N N . CYS B 1 228 ? -6.208 13.237 -9.328 1 98.78 228 CYS B N 1
ATOM 4010 C CA . CYS B 1 228 ? -5.953 13.731 -7.979 1 98.78 228 CYS B CA 1
ATOM 4011 C C . CYS B 1 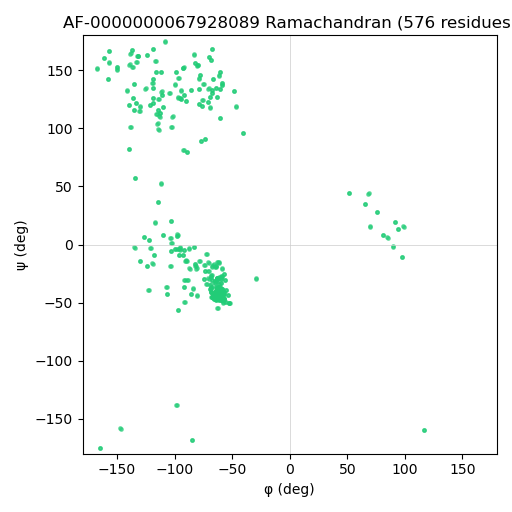228 ? -6.145 15.241 -7.906 1 98.78 228 CYS B C 1
ATOM 4013 O O . CYS B 1 228 ? -6.929 15.732 -7.092 1 98.78 228 CYS B O 1
ATOM 4015 N N . MET B 1 229 ? -5.417 15.965 -8.803 1 98.83 229 MET B N 1
ATOM 4016 C CA . MET B 1 229 ? -5.487 17.423 -8.777 1 98.83 229 MET B CA 1
ATOM 4017 C C . MET B 1 229 ? -6.895 17.907 -9.107 1 98.83 229 MET B C 1
ATOM 4019 O O . MET B 1 229 ? -7.382 18.869 -8.511 1 98.83 229 MET B O 1
ATOM 4023 N N . LYS B 1 230 ? -7.545 17.213 -10.009 1 98.78 230 LYS B N 1
ATOM 4024 C CA . LYS B 1 230 ? -8.925 17.565 -10.331 1 98.78 230 LYS B CA 1
ATOM 4025 C C . LYS B 1 230 ? -9.834 17.391 -9.118 1 98.78 230 LYS B C 1
ATOM 4027 O O . LYS B 1 230 ? -10.724 18.211 -8.881 1 98.78 230 LYS B O 1
ATOM 4032 N N . ALA B 1 231 ? -9.676 16.316 -8.414 1 98.88 231 ALA B N 1
ATOM 4033 C CA . ALA B 1 231 ? -10.49 16.053 -7.23 1 98.88 231 ALA B CA 1
ATOM 4034 C C . ALA B 1 231 ? -10.327 17.163 -6.195 1 98.88 231 ALA B C 1
ATOM 4036 O O . ALA B 1 231 ? -11.304 17.594 -5.578 1 98.88 231 ALA B O 1
ATOM 4037 N N . ILE B 1 232 ? -9.079 17.595 -5.999 1 98.82 232 ILE B N 1
ATOM 4038 C CA . ILE B 1 232 ? -8.804 18.677 -5.06 1 98.82 232 ILE B CA 1
ATOM 4039 C C . ILE B 1 232 ? -9.481 19.96 -5.536 1 98.82 232 ILE B C 1
ATOM 4041 O O . ILE B 1 232 ? -10.143 20.646 -4.755 1 98.82 232 ILE B O 1
ATOM 4045 N N . ALA B 1 233 ? -9.333 20.261 -6.773 1 98.59 233 ALA B N 1
ATOM 4046 C CA . ALA B 1 233 ? -9.932 21.458 -7.356 1 98.59 233 ALA B CA 1
ATOM 4047 C C . ALA B 1 233 ? -11.454 21.423 -7.239 1 98.59 233 ALA B C 1
ATOM 4049 O O . ALA B 1 233 ? -12.081 22.433 -6.913 1 98.59 233 ALA B O 1
ATOM 4050 N N . ASP B 1 234 ? -12.046 20.291 -7.5 1 98.62 234 ASP B N 1
ATOM 4051 C CA . ASP B 1 234 ? -13.496 20.138 -7.581 1 98.62 234 ASP B CA 1
ATOM 4052 C C . ASP B 1 234 ? -14.156 20.445 -6.238 1 98.62 234 ASP B C 1
ATOM 4054 O O . ASP B 1 234 ? -15.29 20.924 -6.194 1 98.62 234 ASP B O 1
ATOM 4058 N N . ILE B 1 235 ? -13.464 20.197 -5.162 1 98.54 235 ILE B N 1
ATOM 4059 C CA . ILE B 1 235 ? -14.084 20.444 -3.865 1 98.54 235 ILE B CA 1
ATOM 4060 C C . ILE B 1 235 ? -13.765 21.864 -3.402 1 98.54 235 ILE B C 1
ATOM 4062 O O . ILE B 1 235 ? -14.177 22.277 -2.316 1 98.54 235 ILE B O 1
ATOM 4066 N N . GLY B 1 236 ? -12.932 22.578 -4.154 1 97.86 236 GLY B N 1
ATOM 4067 C CA . GLY B 1 236 ? -12.63 23.967 -3.846 1 97.86 236 GLY B CA 1
ATOM 4068 C C . GLY B 1 236 ? -11.674 24.125 -2.679 1 97.86 236 GLY B C 1
ATOM 4069 O O . GLY B 1 236 ? -11.751 25.103 -1.933 1 97.86 236 GLY B O 1
ATOM 4070 N N . TYR B 1 237 ? -10.843 23.176 -2.459 1 97.87 237 TYR B N 1
ATOM 4071 C CA . TYR B 1 237 ? -9.895 23.225 -1.352 1 97.87 237 TYR B CA 1
ATOM 4072 C C . TYR B 1 237 ? -8.902 24.367 -1.534 1 97.87 237 TYR B C 1
ATOM 4074 O O . TYR B 1 237 ? -8.293 24.505 -2.597 1 97.87 237 TYR B O 1
ATOM 4082 N N . GLN B 1 238 ? -8.653 25.112 -0.504 1 96.56 238 GLN B N 1
ATOM 4083 C CA . GLN B 1 238 ? -7.801 26.292 -0.603 1 96.56 238 GLN B CA 1
ATOM 4084 C C . GLN B 1 238 ? -6.616 26.197 0.354 1 96.56 238 GLN B C 1
ATOM 4086 O O . GLN B 1 238 ? -5.83 27.139 0.473 1 96.56 238 GLN B O 1
ATOM 4091 N N . GLY B 1 239 ? -6.497 25.108 1.025 1 97.82 239 GLY B N 1
ATOM 4092 C CA . GLY B 1 239 ? -5.442 24.957 2.014 1 97.82 239 GLY B CA 1
ATOM 4093 C C . GLY B 1 239 ? -4.123 24.506 1.415 1 97.82 239 GLY B C 1
ATOM 4094 O O . GLY B 1 239 ? -3.932 24.574 0.199 1 97.82 239 GLY B O 1
ATOM 4095 N N . ALA B 1 240 ? -3.204 24.132 2.223 1 98.61 240 ALA B N 1
ATOM 4096 C CA . ALA B 1 240 ? -1.849 23.765 1.82 1 98.61 240 ALA B CA 1
ATOM 4097 C C . ALA B 1 240 ? -1.828 22.392 1.153 1 98.61 240 ALA B C 1
ATOM 4099 O O . ALA B 1 240 ? -2.539 21.478 1.578 1 98.61 240 ALA B O 1
ATOM 4100 N N . ILE B 1 241 ? -1.118 22.258 0.147 1 98.83 241 ILE B N 1
ATOM 4101 C CA . ILE B 1 241 ? -0.774 21.019 -0.541 1 98.83 241 ILE B CA 1
ATOM 4102 C C . ILE B 1 241 ? 0.731 20.778 -0.45 1 98.83 241 ILE B C 1
ATOM 4104 O O . ILE B 1 241 ? 1.523 21.537 -1.014 1 98.83 241 ILE B O 1
ATOM 4108 N N . THR B 1 242 ? 1.108 19.776 0.268 1 98.81 242 THR B N 1
ATOM 4109 C CA . THR B 1 242 ? 2.497 19.603 0.678 1 98.81 242 THR B CA 1
ATOM 4110 C C . THR B 1 242 ? 3.068 18.303 0.119 1 98.81 242 THR B C 1
ATOM 4112 O O . THR B 1 242 ? 2.49 17.231 0.311 1 98.81 242 THR B O 1
ATOM 4115 N N . LEU B 1 243 ? 4.183 18.402 -0.576 1 98.52 243 LEU B N 1
ATOM 4116 C CA . LEU B 1 243 ? 4.871 17.2 -1.036 1 98.52 243 LEU B CA 1
ATOM 4117 C C . LEU B 1 243 ? 5.511 16.459 0.133 1 98.52 243 LEU B C 1
ATOM 4119 O O . LEU B 1 243 ? 6.29 17.043 0.891 1 98.52 243 LEU B O 1
ATOM 4123 N N . GLU B 1 244 ? 5.13 15.273 0.267 1 97.29 244 GLU B N 1
ATOM 4124 C CA . GLU B 1 244 ? 5.817 14.378 1.194 1 97.29 244 GLU B CA 1
ATOM 4125 C C . GLU B 1 244 ? 6.508 13.239 0.45 1 97.29 244 GLU B C 1
ATOM 4127 O O . GLU B 1 244 ? 5.861 12.484 -0.279 1 97.29 244 GLU B O 1
ATOM 4132 N N . SER B 1 245 ? 7.712 13.185 0.501 1 92.74 245 SER B N 1
ATOM 4133 C CA . SER B 1 245 ? 8.551 12.097 0.008 1 92.74 245 SER B CA 1
ATOM 4134 C C . SER B 1 245 ? 9.602 11.7 1.04 1 92.74 245 SER B C 1
ATOM 4136 O O . SER B 1 245 ? 9.94 12.488 1.925 1 92.74 245 SER B O 1
ATOM 4138 N N . MET B 1 246 ? 10.091 10.517 0.955 1 84.85 246 MET B N 1
ATOM 4139 C CA . MET B 1 246 ? 10.911 9.962 2.028 1 84.85 246 MET B CA 1
ATOM 4140 C C . MET B 1 246 ? 12.358 9.796 1.578 1 84.85 246 MET B C 1
ATOM 4142 O O . MET B 1 246 ? 12.954 8.735 1.77 1 84.85 246 MET B O 1
ATOM 4146 N N . ASN B 1 247 ? 12.95 10.833 1.066 1 84.94 247 ASN B N 1
ATOM 4147 C CA . ASN B 1 247 ? 14.367 10.794 0.721 1 84.94 247 ASN B CA 1
ATOM 4148 C C . ASN B 1 247 ? 15.228 10.433 1.928 1 84.94 247 ASN B C 1
ATOM 4150 O O . ASN B 1 247 ? 16.152 9.626 1.818 1 84.94 247 ASN B O 1
ATOM 4154 N N . HIS B 1 248 ? 14.818 11.064 3.013 1 82.55 248 HIS B N 1
ATOM 4155 C CA . HIS B 1 248 ? 15.537 10.869 4.267 1 82.55 248 HIS B CA 1
ATOM 4156 C C . HIS B 1 248 ? 14.577 10.545 5.408 1 82.55 248 HIS B C 1
ATOM 4158 O O . HIS B 1 248 ? 13.682 11.335 5.716 1 82.55 248 HIS B O 1
ATOM 4164 N N . VAL B 1 249 ? 14.753 9.377 5.869 1 79.97 249 VAL B N 1
ATOM 4165 C CA . VAL B 1 249 ? 13.894 9.012 6.991 1 79.97 249 VAL B CA 1
ATOM 4166 C C . VAL B 1 249 ? 14.749 8.548 8.168 1 79.97 249 VAL B C 1
ATOM 4168 O O . VAL B 1 249 ? 15.733 7.829 7.983 1 79.97 249 VAL B O 1
ATOM 4171 N N . ASP B 1 250 ? 14.332 9.101 9.239 1 82.47 250 ASP B N 1
ATOM 4172 C CA . ASP B 1 250 ? 15.018 8.686 10.459 1 82.47 250 ASP B CA 1
ATOM 4173 C C . ASP B 1 250 ? 14.841 7.189 10.706 1 82.47 250 ASP B C 1
ATOM 4175 O O . ASP B 1 250 ? 13.763 6.639 10.471 1 82.47 250 ASP B O 1
ATOM 4179 N N . VAL B 1 251 ? 15.839 6.62 11.242 1 77.65 251 VAL B N 1
ATOM 4180 C CA . VAL B 1 251 ? 15.874 5.174 11.44 1 77.65 251 VAL B CA 1
ATOM 4181 C C . VAL B 1 251 ? 14.737 4.751 12.367 1 77.65 251 VAL B C 1
ATOM 4183 O O . VAL B 1 251 ? 14.166 3.67 12.207 1 77.65 251 VAL B O 1
ATOM 4186 N N . ASP B 1 252 ? 14.334 5.632 13.228 1 74.5 252 ASP B N 1
ATOM 4187 C CA . ASP B 1 252 ? 13.334 5.317 14.243 1 74.5 252 ASP B CA 1
ATOM 4188 C C . ASP B 1 252 ? 11.953 5.135 13.617 1 74.5 252 ASP B C 1
ATOM 4190 O O . ASP B 1 252 ? 11.091 4.462 14.186 1 74.5 252 ASP B O 1
ATOM 4194 N N . ILE B 1 253 ? 11.787 5.735 12.428 1 78.74 253 ILE B N 1
ATOM 4195 C CA . ILE B 1 253 ? 10.444 5.662 11.862 1 78.74 253 ILE B CA 1
ATOM 4196 C C . ILE B 1 253 ? 10.485 4.911 10.533 1 78.74 253 ILE B C 1
ATOM 4198 O O . ILE B 1 253 ? 9.44 4.57 9.973 1 78.74 253 ILE B O 1
ATOM 4202 N N . ALA B 1 254 ? 11.675 4.656 10.088 1 79.38 254 ALA B N 1
ATOM 4203 C CA . ALA B 1 254 ? 11.852 4.022 8.785 1 79.38 254 ALA B CA 1
ATOM 4204 C C . ALA B 1 254 ? 11.134 2.676 8.727 1 79.38 254 ALA B C 1
ATOM 4206 O O . ALA B 1 254 ? 10.483 2.355 7.73 1 79.38 254 ALA B O 1
ATOM 4207 N N . GLY B 1 255 ? 11.238 1.936 9.769 1 77.62 255 GLY B N 1
ATOM 4208 C CA . GLY B 1 255 ? 10.582 0.639 9.82 1 77.62 255 GLY B CA 1
ATOM 4209 C C . GLY B 1 255 ? 9.069 0.733 9.777 1 77.62 255 GLY B C 1
ATOM 4210 O O . GLY B 1 255 ? 8.416 -0.007 9.038 1 77.62 255 GLY B O 1
ATOM 4211 N N . GLY B 1 256 ? 8.534 1.661 10.478 1 77.51 256 GLY B N 1
ATOM 4212 C CA . GLY B 1 256 ? 7.093 1.848 10.529 1 77.51 256 GLY B CA 1
ATOM 4213 C C . GLY B 1 256 ? 6.508 2.336 9.217 1 77.51 256 GLY B C 1
ATOM 4214 O O . GLY B 1 256 ? 5.357 2.036 8.894 1 77.51 256 GLY B O 1
ATOM 4215 N N . LEU B 1 257 ? 7.31 3.024 8.459 1 82.37 257 LEU B N 1
ATOM 4216 C CA . LEU B 1 257 ? 6.865 3.593 7.192 1 82.37 257 LEU B CA 1
ATOM 4217 C C . LEU B 1 257 ? 7.264 2.697 6.024 1 82.37 257 LEU B C 1
ATOM 4219 O O . LEU B 1 257 ? 6.953 2.999 4.87 1 82.37 257 LEU B O 1
ATOM 4223 N N . ALA B 1 258 ? 7.991 1.638 6.33 1 87.46 258 ALA B N 1
ATOM 4224 C CA . ALA B 1 258 ? 8.518 0.708 5.335 1 87.46 258 ALA B CA 1
ATOM 4225 C C . ALA B 1 258 ? 9.272 1.45 4.235 1 87.46 258 ALA B C 1
ATOM 4227 O O . ALA B 1 258 ? 9.037 1.217 3.047 1 87.46 258 ALA B O 1
ATOM 4228 N N . VAL B 1 259 ? 10.073 2.367 4.602 1 85.71 259 VAL B N 1
ATOM 4229 C CA . VAL B 1 259 ? 10.928 3.125 3.695 1 85.71 259 VAL B CA 1
ATOM 4230 C C . VAL B 1 259 ? 12.394 2.806 3.978 1 85.71 259 VAL B C 1
ATOM 4232 O O . VAL B 1 259 ? 12.963 3.291 4.959 1 85.71 259 VAL B O 1
ATOM 4235 N N . TRP B 1 260 ? 13.011 1.938 3.205 1 82.4 260 TRP B N 1
ATOM 4236 C CA . TRP B 1 260 ? 14.376 1.515 3.503 1 82.4 260 TRP B CA 1
ATOM 4237 C C . TRP B 1 260 ? 15.233 1.514 2.241 1 82.4 260 TRP B C 1
ATOM 4239 O O . TRP B 1 260 ? 16.419 1.18 2.289 1 82.4 260 TRP B O 1
ATOM 4249 N N . ARG B 1 261 ? 14.621 1.823 1.193 1 79.06 261 ARG B N 1
ATOM 4250 C CA . ARG B 1 261 ? 15.358 1.959 -0.059 1 79.06 261 ARG B CA 1
ATOM 4251 C C . ARG B 1 261 ? 15.281 3.387 -0.587 1 79.06 261 ARG B C 1
ATOM 4253 O O . ARG B 1 261 ? 14.362 4.133 -0.244 1 79.06 261 ARG B O 1
ATOM 4260 N N . PRO B 1 262 ? 16.231 3.656 -1.392 1 82.13 262 PRO B N 1
ATOM 4261 C CA . PRO B 1 262 ? 16.135 4.983 -2.004 1 82.13 262 PRO B CA 1
ATOM 4262 C C . PRO B 1 262 ? 14.842 5.176 -2.794 1 82.13 262 PRO B C 1
ATOM 4264 O O . PRO B 1 262 ? 14.385 4.253 -3.473 1 82.13 262 PRO B O 1
ATOM 4267 N N . VAL B 1 263 ? 14.305 6.274 -2.62 1 83.24 263 VAL B N 1
ATOM 4268 C CA . VAL B 1 263 ? 13.009 6.533 -3.239 1 83.24 263 VAL B CA 1
ATOM 4269 C C . VAL B 1 263 ? 13.206 6.942 -4.698 1 83.24 263 VAL B C 1
ATOM 4271 O O . VAL B 1 263 ? 12.25 6.962 -5.477 1 83.24 263 VAL B O 1
ATOM 4274 N N . ALA B 1 264 ? 14.404 7.304 -5.014 1 87.11 264 ALA B N 1
ATOM 4275 C CA . ALA B 1 264 ? 14.789 7.687 -6.37 1 87.11 264 ALA B CA 1
ATOM 4276 C C . ALA B 1 264 ? 16.253 7.353 -6.639 1 87.11 264 ALA B C 1
ATOM 4278 O O . ALA B 1 264 ? 17.064 7.297 -5.712 1 87.11 264 ALA B O 1
ATOM 4279 N N . GLU B 1 265 ? 16.557 7.124 -7.86 1 86.76 265 GLU B N 1
ATOM 4280 C CA . GLU B 1 265 ? 17.964 6.97 -8.217 1 86.76 265 GLU B CA 1
ATOM 4281 C C . GLU B 1 265 ? 18.767 8.214 -7.845 1 86.76 265 GLU B C 1
ATOM 4283 O O . GLU B 1 265 ? 19.847 8.11 -7.26 1 86.76 265 GLU B O 1
ATOM 4288 N N . ASP B 1 266 ? 18.228 9.321 -8.125 1 91.99 266 ASP B N 1
ATOM 4289 C CA . ASP B 1 266 ? 18.737 10.613 -7.674 1 91.99 266 ASP B CA 1
ATOM 4290 C C . ASP B 1 266 ? 17.757 11.285 -6.715 1 91.99 266 ASP B C 1
ATOM 4292 O O . ASP B 1 266 ? 16.733 11.823 -7.142 1 91.99 266 ASP B O 1
ATOM 4296 N N . PRO B 1 267 ? 18.07 11.258 -5.445 1 88.85 267 PRO B N 1
ATOM 4297 C CA . PRO B 1 267 ? 17.137 11.807 -4.459 1 88.85 267 PRO B CA 1
ATOM 4298 C C . PRO B 1 267 ? 16.785 13.268 -4.73 1 88.85 267 PRO B C 1
ATOM 4300 O O . PRO B 1 267 ? 15.706 13.729 -4.348 1 88.85 267 PRO B O 1
ATOM 4303 N N . ARG B 1 268 ? 17.724 14.046 -5.46 1 92.99 268 ARG B N 1
ATOM 4304 C CA . ARG B 1 268 ? 17.46 15.45 -5.758 1 92.99 268 ARG B CA 1
ATOM 4305 C C . ARG B 1 268 ? 16.24 15.598 -6.662 1 92.99 268 ARG B C 1
ATOM 4307 O O . ARG B 1 268 ? 15.638 16.672 -6.729 1 92.99 268 ARG B O 1
ATOM 4314 N N . ASP B 1 269 ? 15.856 14.468 -7.336 1 96.05 269 ASP B N 1
ATOM 4315 C CA . ASP B 1 269 ? 14.752 14.502 -8.29 1 96.05 269 ASP B CA 1
ATOM 4316 C C . ASP B 1 269 ? 13.421 14.743 -7.58 1 96.05 269 ASP B C 1
ATOM 4318 O O . ASP B 1 269 ? 12.483 15.278 -8.174 1 96.05 269 ASP B O 1
ATOM 4322 N N . VAL B 1 270 ? 13.382 14.362 -6.347 1 95.58 270 VAL B N 1
ATOM 4323 C CA . VAL B 1 270 ? 12.161 14.589 -5.581 1 95.58 270 VAL B CA 1
ATOM 4324 C C . VAL B 1 270 ? 11.819 16.077 -5.582 1 95.58 270 VAL B C 1
ATOM 4326 O O . VAL B 1 270 ? 10.659 16.454 -5.764 1 95.58 270 VAL B O 1
ATOM 4329 N N . ILE B 1 271 ? 12.831 16.878 -5.441 1 96.21 271 ILE B N 1
ATOM 4330 C CA . ILE B 1 271 ? 12.63 18.321 -5.376 1 96.21 271 ILE B CA 1
ATOM 4331 C C . ILE B 1 271 ? 12.726 18.919 -6.778 1 96.21 271 ILE B C 1
ATOM 4333 O O . ILE B 1 271 ? 11.795 19.581 -7.243 1 96.21 271 ILE B O 1
ATOM 4337 N N . GLU B 1 272 ? 13.742 18.6 -7.519 1 96.14 272 GLU B N 1
ATOM 4338 C CA . GLU B 1 272 ? 14.091 19.272 -8.767 1 96.14 272 GLU B CA 1
ATOM 4339 C C . GLU B 1 272 ? 13.143 18.871 -9.894 1 96.14 272 GLU B C 1
ATOM 4341 O O . GLU B 1 272 ? 12.898 19.654 -10.814 1 96.14 272 GLU B O 1
ATOM 4346 N N . VAL B 1 273 ? 12.648 17.684 -9.795 1 97.04 273 VAL B N 1
ATOM 4347 C CA . VAL B 1 273 ? 11.721 17.197 -10.81 1 97.04 273 VAL B CA 1
ATOM 4348 C C . VAL B 1 273 ? 10.304 17.164 -10.243 1 97.04 273 VAL B C 1
ATOM 4350 O O . VAL B 1 273 ? 9.356 17.608 -10.896 1 97.04 273 VAL B O 1
ATOM 4353 N N . GLY B 1 274 ? 10.207 16.707 -9.03 1 97.47 274 GLY B N 1
ATOM 4354 C CA . GLY B 1 274 ? 8.908 16.48 -8.419 1 97.47 274 GLY B CA 1
ATOM 4355 C C . GLY B 1 274 ? 8.114 17.756 -8.212 1 97.47 274 GLY B C 1
ATOM 4356 O O . GLY B 1 274 ? 6.927 17.815 -8.539 1 97.47 274 GLY B O 1
ATOM 4357 N N . LEU B 1 275 ? 8.723 18.818 -7.668 1 98.04 275 LEU B N 1
ATOM 4358 C CA . LEU B 1 275 ? 7.995 20.043 -7.355 1 98.04 275 LEU B CA 1
ATOM 4359 C C . LEU B 1 275 ? 7.487 20.713 -8.627 1 98.04 275 LEU B C 1
ATOM 4361 O O . LEU B 1 275 ? 6.306 21.053 -8.725 1 98.04 275 LEU B O 1
ATOM 4365 N N . PRO B 1 276 ? 8.329 20.863 -9.673 1 98.24 276 PRO B N 1
ATOM 4366 C CA . PRO B 1 276 ? 7.813 21.425 -10.923 1 98.24 276 PRO B CA 1
ATOM 4367 C C . PRO B 1 276 ? 6.697 20.58 -11.533 1 98.24 276 PRO B C 1
ATOM 4369 O O . PRO B 1 276 ? 5.723 21.124 -12.059 1 98.24 276 PRO B O 1
ATOM 4372 N N . PHE B 1 277 ? 6.81 19.321 -11.478 1 98.53 277 PHE B N 1
ATOM 4373 C CA . PHE B 1 277 ? 5.789 18.422 -12.002 1 98.53 277 PHE B CA 1
ATOM 4374 C C . PHE B 1 277 ? 4.452 18.658 -11.311 1 98.53 277 PHE B C 1
ATOM 4376 O O . PHE B 1 277 ? 3.417 18.768 -11.971 1 98.53 277 PHE B O 1
ATOM 4383 N N . LEU B 1 278 ? 4.488 18.74 -9.996 1 98.58 278 LEU B N 1
ATOM 4384 C CA . LEU B 1 278 ? 3.266 18.935 -9.225 1 98.58 278 LEU B CA 1
ATOM 4385 C C . LEU B 1 278 ? 2.615 20.271 -9.565 1 98.58 278 LEU B C 1
ATOM 4387 O O . LEU B 1 278 ? 1.392 20.357 -9.692 1 98.58 278 LEU B O 1
ATOM 4391 N N . ARG B 1 279 ? 3.417 21.306 -9.655 1 97.99 279 ARG B N 1
ATOM 4392 C CA . ARG B 1 279 ? 2.893 22.619 -10.018 1 97.99 279 ARG B CA 1
ATOM 4393 C C . ARG B 1 279 ? 2.2 22.575 -11.376 1 97.99 279 ARG B C 1
ATOM 4395 O O . ARG B 1 279 ? 1.126 23.155 -11.549 1 97.99 279 ARG B O 1
ATOM 4402 N N . GLU B 1 280 ? 2.835 21.868 -12.299 1 98.28 280 GLU B N 1
ATOM 4403 C CA . GLU B 1 280 ? 2.266 21.769 -13.64 1 98.28 280 GLU B CA 1
ATOM 4404 C C . GLU B 1 280 ? 0.957 20.985 -13.628 1 98.28 280 GLU B C 1
ATOM 4406 O O . GLU B 1 280 ? -0.011 21.372 -14.286 1 98.28 280 GLU B O 1
ATOM 4411 N N . GLU B 1 281 ? 0.939 19.873 -12.928 1 98.5 281 GLU B N 1
ATOM 4412 C CA . GLU B 1 281 ? -0.274 19.067 -12.846 1 98.5 281 GLU B CA 1
ATOM 4413 C C . GLU B 1 281 ? -1.409 19.843 -12.183 1 98.5 281 GLU B C 1
ATOM 4415 O O . GLU B 1 281 ? -2.565 19.738 -12.598 1 98.5 281 GLU B O 1
ATOM 4420 N N . ALA B 1 282 ? -1.053 20.556 -11.153 1 98.33 282 ALA B N 1
ATOM 4421 C CA . ALA B 1 282 ? -2.046 21.389 -10.479 1 98.33 282 ALA B CA 1
ATOM 4422 C C . ALA B 1 282 ? -2.621 22.435 -11.429 1 98.33 282 ALA B C 1
ATOM 4424 O O . ALA B 1 282 ? -3.839 22.619 -11.496 1 98.33 282 ALA B O 1
ATOM 4425 N N . LYS B 1 283 ? -1.777 23.083 -12.158 1 97.76 283 LYS B N 1
ATOM 4426 C CA . LYS B 1 283 ? -2.196 24.12 -13.096 1 97.76 283 LYS B CA 1
ATOM 4427 C C . LYS B 1 283 ? -3.172 23.564 -14.13 1 97.76 283 LYS B C 1
ATOM 4429 O O . LYS B 1 283 ? -4.168 24.21 -14.461 1 97.76 283 LYS B O 1
ATOM 4434 N N . LYS B 1 284 ? -2.883 22.367 -14.636 1 98.25 284 LYS B N 1
ATOM 4435 C CA . LYS B 1 284 ? -3.752 21.727 -15.619 1 98.25 284 LYS B CA 1
ATOM 4436 C C . LYS B 1 284 ? -5.157 21.523 -15.061 1 98.25 284 LYS B C 1
ATOM 4438 O O . LYS B 1 284 ? -6.133 21.499 -15.814 1 98.25 284 LYS B O 1
ATOM 4443 N N . ALA B 1 285 ? -5.265 21.4 -13.743 1 97.87 285 ALA B N 1
ATOM 4444 C CA . ALA B 1 285 ? -6.551 21.137 -13.103 1 97.87 285 ALA B CA 1
ATOM 4445 C C . ALA B 1 285 ? -7.2 22.432 -12.624 1 97.87 285 ALA B C 1
ATOM 4447 O O . ALA B 1 285 ? -8.25 22.405 -11.977 1 97.87 285 ALA B O 1
ATOM 4448 N N . GLY B 1 286 ? -6.505 23.55 -12.8 1 96.39 286 GLY B N 1
ATOM 4449 C CA . GLY B 1 286 ? -7.043 24.84 -12.397 1 96.39 286 GLY B CA 1
ATOM 4450 C C . GLY B 1 286 ? -6.611 25.258 -11.004 1 96.39 286 GLY B C 1
ATOM 4451 O O . GLY B 1 286 ? -7.209 26.155 -10.407 1 96.39 286 GLY B O 1
ATOM 4452 N N . LEU B 1 287 ? -5.633 24.547 -10.502 1 97.05 287 LEU B N 1
ATOM 4453 C CA . LEU B 1 287 ? -5.047 24.919 -9.219 1 97.05 287 LEU B CA 1
ATOM 4454 C C . LEU B 1 287 ? -3.754 25.702 -9.418 1 97.05 287 LEU B C 1
ATOM 4456 O O . LEU B 1 287 ? -3.046 25.499 -10.407 1 97.05 287 LEU B O 1
ATOM 4460 N N . THR B 1 288 ? -3.496 26.57 -8.529 1 95.98 288 THR B N 1
ATOM 4461 C CA . THR B 1 288 ? -2.221 27.278 -8.509 1 95.98 288 THR B CA 1
ATOM 4462 C C . THR B 1 288 ? -1.497 27.052 -7.185 1 95.98 288 THR B C 1
ATOM 4464 O O . THR B 1 288 ? -2.038 27.348 -6.118 1 95.98 288 THR B O 1
ATOM 4467 N N . LEU B 1 289 ? -0.359 26.497 -7.311 1 96.22 289 LEU B N 1
ATOM 4468 C CA . LEU B 1 289 ? 0.467 26.275 -6.129 1 96.22 289 LEU B CA 1
ATOM 4469 C C . LEU B 1 289 ? 1.496 27.388 -5.967 1 96.22 289 LEU B C 1
ATOM 4471 O O . LEU B 1 289 ? 2.272 27.66 -6.886 1 96.22 289 LEU B O 1
ATOM 4475 N N . GLY B 1 290 ? 1.58 28.048 -4.833 1 89.54 290 GLY B N 1
ATOM 4476 C CA . GLY B 1 290 ? 2.535 29.117 -4.59 1 89.54 290 GLY B CA 1
ATOM 4477 C C . GLY B 1 290 ? 2.208 29.941 -3.359 1 89.54 290 GLY B C 1
ATOM 4478 O O . GLY B 1 290 ? 1.106 29.842 -2.814 1 89.54 290 GLY B O 1
#

Foldseek 3Di:
DCPPQQAAAEAAECLLFAQFDDCVRVVVCLVVLVVLRHAEYEGECPDLVPDPLVVLLVSCVVSNHHYEYEYFDAPPDQCLVCLVVLLVVCVSVLVSCLSSVHQEYEYASQGGWQDEPPDADDPSSLVSSLVSVLVSLVVSVVSNHAYEHEAAACRTYRQGQALLSVLVSCVVSVRPRYAYEYEQLSCVHPPPFLLVRCVNRLVRHAHYEYAAVLLAAPPPHDDPLLRNLLSCVVSSDRYHYYYGHNQDHDPSCCVSVVPDDHRDPDSCCNPVVRSVVNQVSNVVNVHHYD/DCPPQQAAAEAAECLLFAQFDDCVRVVVCLVVLVVLRHAEYEGECPDLVPDPLVVLLVSCVVSNHHYEYEYFDAPPDQCLVCLVVLLVVCVSVLVSCLSSVHQEYEYASQGGWQDEPPDADDPSSLVSSLVSVLVNQVVSVVSNHAYEHEAAACRTYRQGQALLSVLVSCVVSVRPRYAYEYEQLSCVHPPPFLLVRCVNRLVRHAHYEYAAVLLAAPPPHDDPLLRNLLSCVVSSDRYHYYYGHNQDHDPSCCVSVVNDDHRDPDSCCNPVVRSVVNQVSNVVNVHHYD

Organism: Mesorhizobium plurifarium (NCBI:txid69974)